Protein 7ZR3 (pdb70)

Structure (mmCIF, N/CA/C/O backbone):
data_7ZR3
#
_entry.id   7ZR3
#
_cell.length_a   63.958
_cell.length_b   116.666
_cell.length_c   128.557
_cell.angle_alpha   90.000
_cell.angle_beta   90.000
_cell.angle_gamma   90.000
#
_symmetry.space_group_name_H-M   'P 21 21 21'
#
loop_
_entity.id
_entity.type
_entity.pdbx_description
1 polymer EH0
2 non-polymer 'ACETATE ION'
3 non-polymer 'CHLORIDE ION'
4 non-polymer GLYCEROL
5 non-polymer DI(HYDROXYETHYL)ETHER
6 water water
#
loop_
_atom_site.group_PDB
_atom_site.id
_atom_site.type_symbol
_atom_site.label_atom_id
_atom_site.label_alt_id
_atom_site.label_comp_id
_atom_site.label_asym_id
_atom_site.label_entity_id
_atom_site.label_seq_id
_atom_site.pdbx_PDB_ins_code
_atom_site.Cartn_x
_atom_site.Cartn_y
_atom_site.Cartn_z
_atom_site.occupancy
_atom_site.B_iso_or_equiv
_atom_site.auth_seq_id
_atom_site.auth_comp_id
_atom_site.auth_asym_id
_atom_site.auth_atom_id
_atom_site.pdbx_PDB_model_num
ATOM 1 N N . GLU A 1 24 ? 29.517 -20.212 3.104 1.00 104.65 3 GLU A N 1
ATOM 2 C CA . GLU A 1 24 ? 28.249 -19.416 3.315 1.00 108.66 3 GLU A CA 1
ATOM 3 C C . GLU A 1 24 ? 27.028 -20.261 2.922 1.00 99.62 3 GLU A C 1
ATOM 4 O O . GLU A 1 24 ? 25.981 -20.123 3.580 1.00 96.66 3 GLU A O 1
ATOM 10 N N . LEU A 1 25 ? 27.155 -21.072 1.867 1.00 91.59 4 LEU A N 1
ATOM 11 C CA . LEU A 1 25 ? 26.245 -22.208 1.548 1.00 74.75 4 LEU A CA 1
ATOM 12 C C . LEU A 1 25 ? 26.965 -23.490 1.954 1.00 62.23 4 LEU A C 1
ATOM 13 O O . LEU A 1 25 ? 28.046 -23.799 1.389 1.00 58.33 4 LEU A O 1
ATOM 18 N N . PHE A 1 26 ? 26.470 -24.191 2.953 1.00 49.73 5 PHE A N 1
ATOM 19 C CA . PHE A 1 26 ? 27.269 -25.303 3.508 1.00 55.17 5 PHE A CA 1
ATOM 20 C C . PHE A 1 26 ? 26.354 -26.350 4.104 1.00 49.16 5 PHE A C 1
ATOM 21 O O . PHE A 1 26 ? 25.144 -26.084 4.270 1.00 43.71 5 PHE A O 1
ATOM 29 N N . VAL A 1 27 ? 26.956 -27.503 4.365 1.00 44.58 6 VAL A N 1
ATOM 30 C CA . VAL A 1 27 ? 26.324 -28.664 5.044 1.00 46.87 6 VAL A CA 1
ATOM 31 C C . VAL A 1 27 ? 27.168 -28.940 6.282 1.00 51.36 6 VAL A C 1
ATOM 32 O O . VAL A 1 27 ? 28.357 -29.176 6.104 1.00 39.74 6 VAL A O 1
ATOM 36 N N . ARG A 1 28 ? 26.594 -28.892 7.488 1.00 45.92 7 ARG A N 1
ATOM 37 C CA . ARG A 1 28 ? 27.387 -29.267 8.691 1.00 44.62 7 ARG A CA 1
ATOM 38 C C . ARG A 1 28 ? 27.923 -30.682 8.496 1.00 42.99 7 ARG A C 1
ATOM 39 O O . ARG A 1 28 ? 27.262 -31.530 7.909 1.00 43.14 7 ARG A O 1
ATOM 47 N N . PRO A 1 29 ? 29.141 -31.012 8.980 1.00 48.87 8 PRO A N 1
ATOM 48 C CA . PRO A 1 29 ? 29.629 -32.395 8.902 1.00 42.84 8 PRO A CA 1
ATOM 49 C C . PRO A 1 29 ? 28.771 -33.474 9.585 1.00 39.42 8 PRO A C 1
ATOM 50 O O . PRO A 1 29 ? 28.664 -34.587 9.060 1.00 43.41 8 PRO A O 1
ATOM 54 N N . ASP A 1 30 ? 28.153 -33.199 10.739 1.00 38.61 9 ASP A N 1
ATOM 55 C CA . ASP A 1 30 ? 27.250 -34.217 11.379 1.00 39.65 9 ASP A CA 1
ATOM 56 C C . ASP A 1 30 ? 25.989 -34.426 10.492 1.00 35.55 9 ASP A C 1
ATOM 57 O O . ASP A 1 30 ? 25.426 -35.534 10.455 1.00 37.98 9 ASP A O 1
ATOM 62 N N . VAL A 1 31 ? 25.549 -33.388 9.795 1.00 36.47 10 VAL A N 1
ATOM 63 C CA . VAL A 1 31 ? 24.376 -33.482 8.859 1.00 38.23 10 VAL A CA 1
ATOM 64 C C . VAL A 1 31 ? 24.725 -34.434 7.698 1.00 34.87 10 VAL A C 1
ATOM 65 O O . VAL A 1 31 ? 23.926 -35.325 7.404 1.00 36.59 10 VAL A O 1
ATOM 69 N N . ARG A 1 32 ? 25.915 -34.287 7.096 1.00 40.27 11 ARG A N 1
ATOM 70 C CA . ARG A 1 32 ? 26.381 -35.158 5.972 1.00 42.70 11 ARG A CA 1
ATOM 71 C C . ARG A 1 32 ? 26.346 -36.611 6.434 1.00 39.49 11 ARG A C 1
ATOM 72 O O . ARG A 1 32 ? 25.929 -37.475 5.660 1.00 43.74 11 ARG A O 1
ATOM 80 N N . GLY A 1 33 ? 26.754 -36.875 7.668 1.00 40.74 12 GLY A N 1
ATOM 81 C CA . GLY A 1 33 ? 26.796 -38.249 8.203 1.00 40.76 12 GLY A CA 1
ATOM 82 C C . GLY A 1 33 ? 25.414 -38.843 8.299 1.00 42.84 12 GLY A C 1
ATOM 83 O O . GLY A 1 33 ? 25.210 -40.043 7.934 1.00 42.05 12 GLY A O 1
ATOM 84 N N . PHE A 1 34 ? 24.442 -38.031 8.721 1.00 39.63 13 PHE A N 1
ATOM 85 C CA . PHE A 1 34 ? 23.062 -38.526 8.866 1.00 35.42 13 PHE A CA 1
ATOM 86 C C . PHE A 1 34 ? 22.492 -38.826 7.478 1.00 35.63 13 PHE A C 1
ATOM 87 O O . PHE A 1 34 ? 21.855 -39.877 7.309 1.00 40.05 13 PHE A O 1
ATOM 95 N N . LEU A 1 35 ? 22.724 -37.946 6.515 1.00 35.01 14 LEU A N 1
ATOM 96 C CA . LEU A 1 35 ? 22.224 -38.132 5.132 1.00 37.21 14 LEU A CA 1
ATOM 97 C C . LEU A 1 35 ? 22.847 -39.397 4.505 1.00 43.70 14 LEU A C 1
ATOM 98 O O . LEU A 1 35 ? 22.118 -40.138 3.822 1.00 44.65 14 LEU A O 1
ATOM 103 N N . ASP A 1 36 ? 24.125 -39.672 4.782 1.00 49.45 15 ASP A N 1
ATOM 104 C CA . ASP A 1 36 ? 24.814 -40.928 4.345 1.00 47.38 15 ASP A CA 1
ATOM 105 C C . ASP A 1 36 ? 24.116 -42.133 4.986 1.00 46.61 15 ASP A C 1
ATOM 106 O O . ASP A 1 36 ? 23.841 -43.131 4.267 1.00 50.04 15 ASP A O 1
ATOM 111 N N . PHE A 1 37 ? 23.814 -42.052 6.282 1.00 45.71 16 PHE A N 1
ATOM 112 C CA . PHE A 1 37 ? 23.151 -43.144 7.028 1.00 47.97 16 PHE A CA 1
ATOM 113 C C . PHE A 1 37 ? 21.795 -43.445 6.368 1.00 56.65 16 PHE A C 1
ATOM 114 O O . PHE A 1 37 ? 21.414 -44.628 6.199 1.00 52.17 16 PHE A O 1
ATOM 122 N N . LEU A 1 38 ? 21.082 -42.396 5.956 1.00 52.40 17 LEU A N 1
ATOM 123 C CA . LEU A 1 38 ? 19.744 -42.536 5.330 1.00 50.85 17 LEU A CA 1
ATOM 124 C C . LEU A 1 38 ? 19.891 -43.264 3.984 1.00 51.66 17 LEU A C 1
ATOM 125 O O . LEU A 1 38 ? 19.132 -44.210 3.723 1.00 51.42 17 LEU A O 1
ATOM 130 N N . ASN A 1 39 ? 20.853 -42.861 3.163 1.00 55.48 18 ASN A N 1
ATOM 131 C CA . ASN A 1 39 ? 21.064 -43.482 1.829 1.00 63.45 18 ASN A CA 1
ATOM 132 C C . ASN A 1 39 ? 21.493 -44.949 1.957 1.00 63.29 18 ASN A C 1
ATOM 133 O O . ASN A 1 39 ? 21.182 -45.706 1.042 1.00 67.17 18 ASN A O 1
ATOM 138 N N . ASN A 1 40 ? 22.143 -45.342 3.054 1.00 68.07 19 ASN A N 1
ATOM 139 C CA . ASN A 1 40 ? 22.680 -46.720 3.235 1.00 72.53 19 ASN A CA 1
ATOM 140 C C . ASN A 1 40 ? 21.634 -47.638 3.885 1.00 73.99 19 ASN A C 1
ATOM 141 O O . ASN A 1 40 ? 21.941 -48.828 4.036 1.00 75.39 19 ASN A O 1
ATOM 146 N N . LEU A 1 41 ? 20.459 -47.138 4.274 1.00 76.54 20 LEU A N 1
ATOM 147 C CA . LEU A 1 41 ? 19.447 -47.990 4.963 1.00 83.16 20 LEU A CA 1
ATOM 148 C C . LEU A 1 41 ? 18.972 -49.070 4.003 1.00 93.76 20 LEU A C 1
ATOM 149 O O . LEU A 1 41 ? 18.371 -48.765 2.972 1.00 92.00 20 LEU A O 1
ATOM 154 N N . PRO A 1 42 ? 19.210 -50.362 4.325 1.00 107.95 21 PRO A N 1
ATOM 155 C CA . PRO A 1 42 ? 18.785 -51.449 3.453 1.00 113.17 21 PRO A CA 1
ATOM 156 C C . PRO A 1 42 ? 17.281 -51.694 3.615 1.00 117.29 21 PRO A C 1
ATOM 157 O O . PRO A 1 42 ? 16.678 -51.169 4.544 1.00 114.08 21 PRO A O 1
ATOM 161 N N . GLY A 1 43 ? 16.723 -52.461 2.683 1.00 127.22 22 GLY A N 1
ATOM 162 C CA . GLY A 1 43 ? 15.300 -52.842 2.670 1.00 135.55 22 GLY A CA 1
ATOM 163 C C . GLY A 1 43 ? 15.044 -54.132 3.419 1.00 139.60 22 GLY A C 1
ATOM 164 O O . GLY A 1 43 ? 15.967 -54.730 3.968 1.00 140.01 22 GLY A O 1
ATOM 165 N N . PRO A 1 44 ? 13.778 -54.598 3.467 1.00 143.70 23 PRO A N 1
ATOM 166 C CA . PRO A 1 44 ? 13.459 -55.831 4.177 1.00 143.49 23 PRO A CA 1
ATOM 167 C C . PRO A 1 44 ? 14.200 -56.987 3.490 1.00 148.10 23 PRO A C 1
ATOM 168 O O . PRO A 1 44 ? 14.378 -56.914 2.279 1.00 160.74 23 PRO A O 1
ATOM 172 N N . LYS A 1 45 ? 14.630 -58.006 4.244 1.00 142.25 24 LYS A N 1
ATOM 173 C CA . LYS A 1 45 ? 15.377 -59.144 3.641 1.00 138.75 24 LYS A CA 1
ATOM 174 C C . LYS A 1 45 ? 14.586 -59.625 2.417 1.00 150.38 24 LYS A C 1
ATOM 175 O O . LYS A 1 45 ? 15.179 -60.306 1.550 1.00 145.80 24 LYS A O 1
ATOM 181 N N . MET A 1 46 ? 13.291 -59.276 2.375 1.00 161.71 25 MET A N 1
ATOM 182 C CA . MET A 1 46 ? 12.394 -59.449 1.200 1.00 163.44 25 MET A CA 1
ATOM 183 C C . MET A 1 46 ? 13.074 -58.900 -0.069 1.00 167.80 25 MET A C 1
ATOM 184 O O . MET A 1 46 ? 13.242 -59.691 -1.014 1.00 171.45 25 MET A O 1
ATOM 189 N N . HIS A 1 47 ? 13.441 -57.609 -0.104 1.00 166.66 26 HIS A N 1
ATOM 190 C CA . HIS A 1 47 ? 14.245 -56.972 -1.192 1.00 162.68 26 HIS A CA 1
ATOM 191 C C . HIS A 1 47 ? 14.981 -55.739 -0.651 1.00 161.18 26 HIS A C 1
ATOM 192 O O . HIS A 1 47 ? 14.271 -54.792 -0.273 1.00 168.02 26 HIS A O 1
ATOM 199 N N . GLU A 1 48 ? 16.323 -55.706 -0.660 1.00 155.95 27 GLU A N 1
ATOM 200 C CA . GLU A 1 48 ? 17.084 -54.540 -0.107 1.00 153.02 27 GLU A CA 1
ATOM 201 C C . GLU A 1 48 ? 16.844 -53.277 -1.005 1.00 156.43 27 GLU A C 1
ATOM 202 O O . GLU A 1 48 ? 16.020 -52.456 -0.557 1.00 169.47 27 GLU A O 1
ATOM 208 N N . LEU A 1 49 ? 17.522 -53.113 -2.211 1.00 154.79 28 LEU A N 1
ATOM 209 C CA . LEU A 1 49 ? 17.169 -52.083 -3.267 1.00 156.76 28 LEU A CA 1
ATOM 210 C C . LEU A 1 49 ? 17.016 -50.701 -2.659 1.00 166.05 28 LEU A C 1
ATOM 211 O O . LEU A 1 49 ? 17.768 -50.324 -1.720 1.00 174.58 28 LEU A O 1
ATOM 216 N N . ASP A 1 50 ? 15.919 -50.062 -3.095 1.00 164.45 29 ASP A N 1
ATOM 217 C CA . ASP A 1 50 ? 15.501 -48.825 -2.424 1.00 152.73 29 ASP A CA 1
ATOM 218 C C . ASP A 1 50 ? 14.324 -49.220 -1.520 1.00 151.17 29 ASP A C 1
ATOM 219 O O . ASP A 1 50 ? 13.205 -49.483 -2.031 1.00 148.61 29 ASP A O 1
ATOM 224 N N . ALA A 1 51 ? 14.642 -49.354 -0.224 1.00 149.04 30 ALA A N 1
ATOM 225 C CA . ALA A 1 51 ? 13.826 -49.967 0.871 1.00 142.65 30 ALA A CA 1
ATOM 226 C C . ALA A 1 51 ? 13.558 -48.994 2.017 1.00 132.67 30 ALA A C 1
ATOM 227 O O . ALA A 1 51 ? 14.501 -48.506 2.657 1.00 117.26 30 ALA A O 1
ATOM 229 N N . PRO A 1 52 ? 12.273 -48.690 2.327 1.00 126.64 31 PRO A N 1
ATOM 230 C CA . PRO A 1 52 ? 11.906 -47.874 3.470 1.00 128.63 31 PRO A CA 1
ATOM 231 C C . PRO A 1 52 ? 10.726 -48.362 4.326 1.00 119.39 31 PRO A C 1
ATOM 232 O O . PRO A 1 52 ? 9.915 -47.526 4.689 1.00 126.37 31 PRO A O 1
ATOM 236 N N . THR A 1 53 ? 10.620 -49.658 4.634 1.00 107.17 32 THR A N 1
ATOM 237 C CA . THR A 1 53 ? 9.480 -50.151 5.457 1.00 108.63 32 THR A CA 1
ATOM 238 C C . THR A 1 53 ? 9.396 -49.256 6.691 1.00 112.48 32 THR A C 1
ATOM 239 O O . THR A 1 53 ? 10.445 -49.047 7.337 1.00 116.30 32 THR A O 1
ATOM 243 N N . ALA A 1 54 ? 8.206 -48.730 6.984 1.00 108.18 33 ALA A N 1
ATOM 244 C CA . ALA A 1 54 ? 7.962 -47.878 8.168 1.00 104.89 33 ALA A CA 1
ATOM 245 C C . ALA A 1 54 ? 8.484 -48.608 9.412 1.00 101.14 33 ALA A C 1
ATOM 246 O O . ALA A 1 54 ? 9.033 -47.932 10.288 1.00 101.91 33 ALA A O 1
ATOM 248 N N . ARG A 1 55 ? 8.332 -49.937 9.474 1.00 95.46 34 ARG A N 1
ATOM 249 C CA . ARG A 1 55 ? 8.830 -50.782 10.595 1.00 92.67 34 ARG A CA 1
ATOM 250 C C . ARG A 1 55 ? 10.352 -50.618 10.757 1.00 89.40 34 ARG A C 1
ATOM 251 O O . ARG A 1 55 ? 10.801 -50.474 11.911 1.00 84.43 34 ARG A O 1
ATOM 259 N N . GLN A 1 56 ? 11.114 -50.654 9.661 1.00 80.09 35 GLN A N 1
ATOM 260 C CA . GLN A 1 56 ? 12.600 -50.526 9.690 1.00 82.62 35 GLN A CA 1
ATOM 261 C C . GLN A 1 56 ? 12.983 -49.087 10.056 1.00 76.24 35 GLN A C 1
ATOM 262 O O . GLN A 1 56 ? 13.869 -48.907 10.905 1.00 65.12 35 GLN A O 1
ATOM 268 N N . MET A 1 57 ? 12.317 -48.109 9.436 1.00 77.03 36 MET A N 1
ATOM 269 C CA . MET A 1 57 ? 12.496 -46.656 9.707 1.00 73.83 36 MET A CA 1
ATOM 270 C C . MET A 1 57 ? 12.304 -46.390 11.200 1.00 71.75 36 MET A C 1
ATOM 271 O O . MET A 1 57 ? 13.158 -45.708 11.798 1.00 72.95 36 MET A O 1
ATOM 276 N N . TYR A 1 58 ? 11.236 -46.952 11.760 1.00 68.93 37 TYR A N 1
ATOM 277 C CA . TYR A 1 58 ? 10.848 -46.847 13.191 1.00 76.23 37 TYR A CA 1
ATOM 278 C C . TYR A 1 58 ? 11.972 -47.370 14.095 1.00 72.44 37 TYR A C 1
ATOM 279 O O . TYR A 1 58 ? 12.313 -46.698 15.092 1.00 66.74 37 TYR A O 1
ATOM 288 N N . VAL A 1 59 ? 12.517 -48.547 13.768 1.00 72.44 38 VAL A N 1
ATOM 289 C CA . VAL A 1 59 ? 13.643 -49.178 14.517 1.00 69.70 38 VAL A CA 1
ATOM 290 C C . VAL A 1 59 ? 14.869 -48.272 14.377 1.00 61.61 38 VAL A C 1
ATOM 291 O O . VAL A 1 59 ? 15.480 -47.939 15.402 1.00 64.52 38 VAL A O 1
ATOM 295 N N . ALA A 1 60 ? 15.192 -47.872 13.147 1.00 57.82 39 ALA A N 1
ATOM 296 C CA . ALA A 1 60 ? 16.418 -47.109 12.814 1.00 57.41 39 ALA A CA 1
ATOM 297 C C . ALA A 1 60 ? 16.395 -45.754 13.533 1.00 55.36 39 ALA A C 1
ATOM 298 O O . ALA A 1 60 ? 17.380 -45.414 14.191 1.00 56.98 39 ALA A O 1
ATOM 300 N N . MET A 1 61 ? 15.285 -45.018 13.418 1.00 58.07 40 MET A N 1
ATOM 301 C CA . MET A 1 61 ? 15.152 -43.638 13.963 1.00 60.66 40 MET A CA 1
ATOM 302 C C . MET A 1 61 ? 15.125 -43.672 15.497 1.00 58.41 40 MET A C 1
ATOM 303 O O . MET A 1 61 ? 15.776 -42.822 16.111 1.00 54.48 40 MET A O 1
ATOM 308 N N . LYS A 1 62 ? 14.405 -44.628 16.087 1.00 59.53 41 LYS A N 1
ATOM 309 C CA . LYS A 1 62 ? 14.391 -44.862 17.555 1.00 64.36 41 LYS A CA 1
ATOM 310 C C . LYS A 1 62 ? 15.830 -45.075 18.061 1.00 64.32 41 LYS A C 1
ATOM 311 O O . LYS A 1 62 ? 16.190 -44.530 19.129 1.00 58.42 41 LYS A O 1
ATOM 317 N N . ASP A 1 63 ? 16.630 -45.827 17.309 1.00 59.79 42 ASP A N 1
ATOM 318 C CA . ASP A 1 63 ? 18.022 -46.172 17.695 1.00 63.01 42 ASP A CA 1
ATOM 319 C C . ASP A 1 63 ? 18.933 -44.932 17.621 1.00 60.70 42 ASP A C 1
ATOM 320 O O . ASP A 1 63 ? 19.655 -44.702 18.602 1.00 59.23 42 ASP A O 1
ATOM 325 N N . VAL A 1 64 ? 18.924 -44.171 16.510 1.00 52.03 43 VAL A N 1
ATOM 326 C CA . VAL A 1 64 ? 20.006 -43.181 16.188 1.00 53.67 43 VAL A CA 1
ATOM 327 C C . VAL A 1 64 ? 19.564 -41.729 16.453 1.00 48.77 43 VAL A C 1
ATOM 328 O O . VAL A 1 64 ? 20.439 -40.860 16.637 1.00 43.28 43 VAL A O 1
ATOM 332 N N . GLY A 1 65 ? 18.267 -41.443 16.444 1.00 45.59 44 GLY A N 1
ATOM 333 C CA . GLY A 1 65 ? 17.783 -40.047 16.360 1.00 41.39 44 GLY A CA 1
ATOM 334 C C . GLY A 1 65 ? 18.168 -39.211 17.551 1.00 34.22 44 GLY A C 1
ATOM 335 O O . GLY A 1 65 ? 18.911 -38.235 17.390 1.00 34.06 44 GLY A O 1
ATOM 336 N N . ASP A 1 66 ? 17.601 -39.526 18.710 1.00 34.96 45 ASP A N 1
ATOM 337 C CA . ASP A 1 66 ? 17.618 -38.585 19.861 1.00 37.29 45 ASP A CA 1
ATOM 338 C C . ASP A 1 66 ? 18.236 -39.219 21.098 1.00 39.31 45 ASP A C 1
ATOM 339 O O . ASP A 1 66 ? 18.336 -40.437 21.182 1.00 37.88 45 ASP A O 1
ATOM 344 N N . PRO A 1 67 ? 18.644 -38.418 22.102 1.00 38.26 46 PRO A N 1
ATOM 345 C CA . PRO A 1 67 ? 19.033 -38.960 23.399 1.00 39.63 46 PRO A CA 1
ATOM 346 C C . PRO A 1 67 ? 17.897 -39.620 24.159 1.00 43.13 46 PRO A C 1
ATOM 347 O O . PRO A 1 67 ? 16.715 -39.486 23.807 1.00 38.36 46 PRO A O 1
ATOM 351 N N . PRO A 1 68 ? 18.228 -40.342 25.254 1.00 46.57 47 PRO A N 1
ATOM 352 C CA . PRO A 1 68 ? 17.194 -40.924 26.099 1.00 43.65 47 PRO A CA 1
ATOM 353 C C . PRO A 1 68 ? 16.284 -39.821 26.653 1.00 40.77 47 PRO A C 1
ATOM 354 O O . PRO A 1 68 ? 16.728 -38.683 26.726 1.00 38.43 47 PRO A O 1
ATOM 358 N N . VAL A 1 69 ? 15.088 -40.202 27.098 1.00 38.20 48 VAL A N 1
ATOM 359 C CA . VAL A 1 69 ? 14.126 -39.310 27.811 1.00 42.99 48 VAL A CA 1
ATOM 360 C C . VAL A 1 69 ? 14.812 -38.774 29.055 1.00 43.45 48 VAL A C 1
ATOM 361 O O . VAL A 1 69 ? 14.692 -37.553 29.328 1.00 38.91 48 VAL A O 1
ATOM 365 N N . GLY A 1 70 ? 15.517 -39.638 29.788 1.00 45.28 49 GLY A N 1
ATOM 366 C CA . GLY A 1 70 ? 16.288 -39.195 30.965 1.00 42.88 49 GLY A CA 1
ATOM 367 C C . GLY A 1 70 ? 15.396 -38.993 32.179 1.00 41.99 49 GLY A C 1
ATOM 368 O O . GLY A 1 70 ? 14.280 -39.572 32.188 1.00 45.26 49 GLY A O 1
ATOM 369 N N . GLU A 1 71 ? 15.843 -38.167 33.135 1.00 46.29 50 GLU A N 1
ATOM 370 C CA . GLU A 1 71 ? 15.237 -38.036 34.498 1.00 50.83 50 GLU A CA 1
ATOM 371 C C . GLU A 1 71 ? 14.258 -36.856 34.565 1.00 41.19 50 GLU A C 1
ATOM 372 O O . GLU A 1 71 ? 14.644 -35.742 34.198 1.00 44.04 50 GLU A O 1
ATOM 378 N N . LEU A 1 72 ? 13.083 -37.092 35.126 1.00 37.33 51 LEU A N 1
ATOM 379 C CA . LEU A 1 72 ? 12.085 -36.036 35.404 1.00 39.98 51 LEU A CA 1
ATOM 380 C C . LEU A 1 72 ? 11.483 -36.255 36.794 1.00 40.17 51 LEU A C 1
ATOM 381 O O . LEU A 1 72 ? 11.323 -37.401 37.180 1.00 42.68 51 LEU A O 1
ATOM 386 N N . GLY A 1 73 ? 11.072 -35.178 37.441 1.00 39.33 52 GLY A N 1
ATOM 387 C CA . GLY A 1 73 ? 10.239 -35.211 38.657 1.00 43.41 52 GLY A CA 1
ATOM 388 C C . GLY A 1 73 ? 8.832 -35.701 38.361 1.00 43.75 52 GLY A C 1
ATOM 389 O O . GLY A 1 73 ? 8.201 -36.285 39.262 1.00 39.57 52 GLY A O 1
ATOM 390 N N . THR A 1 74 ? 8.329 -35.474 37.143 1.00 37.39 53 THR A N 1
ATOM 391 C CA . THR A 1 74 ? 6.983 -35.929 36.722 1.00 35.25 53 THR A CA 1
ATOM 392 C C . THR A 1 74 ? 7.044 -36.442 35.290 1.00 39.02 53 THR A C 1
ATOM 393 O O . THR A 1 74 ? 7.568 -35.732 34.404 1.00 36.14 53 THR A O 1
ATOM 397 N N . LEU A 1 75 ? 6.527 -37.632 35.079 1.00 35.81 54 LEU A N 1
ATOM 398 C CA . LEU A 1 75 ? 6.425 -38.251 33.743 1.00 38.01 54 LEU A CA 1
ATOM 399 C C . LEU A 1 75 ? 5.189 -39.119 33.812 1.00 38.34 54 LEU A C 1
ATOM 400 O O . LEU A 1 75 ? 5.273 -40.213 34.354 1.00 41.28 54 LEU A O 1
ATOM 405 N N . LEU A 1 76 ? 4.053 -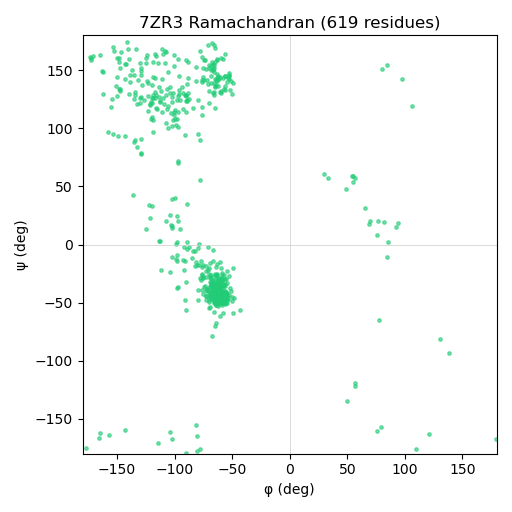38.578 33.399 1.00 36.73 55 LEU A N 1
ATOM 406 C CA . LEU A 1 76 ? 2.725 -39.102 33.797 1.00 34.89 55 LEU A CA 1
ATOM 407 C C . LEU A 1 76 ? 1.790 -39.193 32.589 1.00 38.04 55 LEU A C 1
ATOM 408 O O . LEU A 1 76 ? 1.604 -38.176 31.867 1.00 33.19 55 LEU A O 1
ATOM 413 N N . ASP A 1 77 ? 1.181 -40.349 32.389 1.00 33.33 56 ASP A N 1
ATOM 414 C CA . ASP A 1 77 ? 0.144 -40.543 31.362 1.00 37.42 56 ASP A CA 1
ATOM 415 C C . ASP A 1 77 ? -1.136 -39.831 31.770 1.00 37.96 56 ASP A C 1
ATOM 416 O O . ASP A 1 77 ? -1.486 -39.862 32.961 1.00 38.68 56 ASP A O 1
ATOM 421 N N . LEU A 1 78 ? -1.811 -39.228 30.791 1.00 34.51 57 LEU A N 1
ATOM 422 C CA . LEU A 1 78 ? -3.101 -38.531 31.005 1.00 35.56 57 LEU A CA 1
ATOM 423 C C . LEU A 1 78 ? -4.114 -39.003 29.991 1.00 33.83 57 LEU A C 1
ATOM 424 O O . LEU A 1 78 ? -3.723 -39.438 28.875 1.00 36.06 57 LEU A O 1
ATOM 429 N N . SER A 1 79 ? -5.371 -38.845 30.360 1.00 35.51 58 SER A N 1
ATOM 430 C CA A SER A 1 79 ? -6.535 -39.107 29.483 0.50 34.62 58 SER A CA 1
ATOM 431 C CA B SER A 1 79 ? -6.529 -39.105 29.480 0.50 36.40 58 SER A CA 1
ATOM 432 C C . SER A 1 79 ? -7.373 -37.832 29.414 1.00 37.82 58 SER A C 1
ATOM 433 O O . SER A 1 79 ? -7.955 -37.428 30.468 1.00 38.12 58 SER A O 1
ATOM 438 N N . ILE A 1 80 ? -7.420 -37.208 28.243 1.00 34.35 59 ILE A N 1
ATOM 439 C CA . ILE A 1 80 ? -8.150 -35.925 28.079 1.00 32.18 59 ILE A CA 1
ATOM 440 C C . ILE A 1 80 ? -9.482 -36.191 27.394 1.00 30.73 59 ILE A C 1
ATOM 441 O O . ILE A 1 80 ? -9.495 -36.696 26.261 1.00 33.09 59 ILE A O 1
ATOM 446 N N . PRO A 1 81 ? -10.640 -35.819 27.991 1.00 32.99 60 PRO A N 1
ATOM 447 C CA . PRO A 1 81 ? -11.921 -35.974 27.301 1.00 34.81 60 PRO A CA 1
ATOM 448 C C . PRO A 1 81 ? -11.930 -35.174 25.989 1.00 34.23 60 PRO A C 1
ATOM 449 O O . PRO A 1 81 ? -11.519 -34.034 25.992 1.00 34.08 60 PRO A O 1
ATOM 453 N N . GLY A 1 82 ? -12.330 -35.805 24.899 1.00 33.73 61 GLY A N 1
ATOM 454 C CA . GLY A 1 82 ? -12.284 -35.199 23.560 1.00 36.73 61 GLY A CA 1
ATOM 455 C C . GLY A 1 82 ? -13.592 -35.431 22.826 1.00 38.12 61 GLY A C 1
ATOM 456 O O . GLY A 1 82 ? -14.382 -36.246 23.243 1.00 36.25 61 GLY A O 1
ATOM 457 N N . PRO A 1 83 ? -13.825 -34.748 21.693 1.00 40.32 62 PRO A N 1
ATOM 458 C CA . PRO A 1 83 ? -15.060 -34.924 20.929 1.00 42.76 62 PRO A CA 1
ATOM 459 C C . PRO A 1 83 ? -15.233 -36.307 20.278 1.00 42.11 62 PRO A C 1
ATOM 460 O O . PRO A 1 83 ? -16.328 -36.598 19.898 1.00 44.48 62 PRO A O 1
ATOM 464 N N . GLY A 1 84 ? -14.186 -37.137 20.189 1.00 38.52 63 GLY A N 1
ATOM 465 C CA . GLY A 1 84 ? -14.304 -38.497 19.634 1.00 39.82 63 GLY A CA 1
ATOM 466 C C . GLY A 1 84 ? -13.885 -39.563 20.613 1.00 42.93 63 GLY A C 1
ATOM 467 O O . GLY A 1 84 ? -13.494 -40.641 20.153 1.00 47.09 63 GLY A O 1
ATOM 468 N N . GLY A 1 85 ? -13.925 -39.271 21.911 1.00 40.29 64 GLY A N 1
ATOM 469 C CA . GLY A 1 85 ? -13.400 -40.157 22.959 1.00 43.36 64 GLY A CA 1
ATOM 470 C C . GLY A 1 85 ? -12.135 -39.596 23.591 1.00 45.21 64 GLY A C 1
ATOM 471 O O . GLY A 1 85 ? -11.708 -38.457 23.265 1.00 43.92 64 GLY A O 1
ATOM 472 N N . ASP A 1 86 ? -11.538 -40.359 24.486 1.00 39.35 65 ASP A N 1
ATOM 473 C CA . ASP A 1 86 ? -10.389 -39.882 25.287 1.00 40.34 65 ASP A CA 1
ATOM 474 C C . ASP A 1 86 ? -9.164 -39.688 24.381 1.00 34.30 65 ASP A C 1
ATOM 475 O O . ASP A 1 86 ? -8.908 -40.504 23.500 1.00 32.24 65 ASP A O 1
ATOM 480 N N . ILE A 1 87 ? -8.442 -38.608 24.613 1.00 32.29 66 ILE A N 1
ATOM 481 C CA . ILE A 1 87 ? -7.158 -38.277 23.935 1.00 32.23 66 ILE A CA 1
ATOM 482 C C . ILE A 1 87 ? -6.019 -38.653 24.878 1.00 31.48 66 ILE A C 1
ATOM 483 O O . ILE A 1 87 ? -5.852 -38.040 25.930 1.00 31.96 66 ILE A O 1
ATOM 488 N N . PRO A 1 88 ? -5.179 -39.643 24.529 1.00 29.77 67 PRO A N 1
ATOM 489 C CA . PRO A 1 88 ? -4.001 -39.932 25.332 1.00 31.61 67 PRO A CA 1
ATOM 490 C C . PRO A 1 88 ? -3.050 -38.730 25.284 1.00 32.23 67 PRO A C 1
ATOM 491 O O . PRO A 1 88 ? -2.908 -38.093 24.232 1.00 31.13 67 PRO A O 1
ATOM 495 N N . ALA A 1 89 ? -2.511 -38.371 26.436 1.00 28.38 68 ALA A N 1
ATOM 496 C CA . ALA A 1 89 ? -1.501 -37.307 26.564 1.00 30.63 68 ALA A CA 1
ATOM 497 C C . ALA A 1 89 ? -0.460 -37.711 27.591 1.00 29.43 68 ALA A C 1
ATOM 498 O O . ALA A 1 89 ? -0.652 -38.763 28.294 1.00 32.96 68 ALA A O 1
ATOM 500 N N . ARG A 1 90 ? 0.581 -36.909 27.730 1.00 28.90 69 ARG A N 1
ATOM 501 C CA . ARG A 1 90 ? 1.659 -37.202 28.712 1.00 30.51 69 ARG A CA 1
ATOM 502 C C . ARG A 1 90 ? 2.239 -35.907 29.257 1.00 33.36 69 ARG A C 1
ATOM 503 O O . ARG A 1 90 ? 2.551 -34.988 28.461 1.00 30.11 69 ARG A O 1
ATOM 511 N N . LEU A 1 91 ? 2.399 -35.861 30.580 1.00 30.38 70 LEU A N 1
ATOM 512 C CA . LEU A 1 91 ? 2.974 -34.714 31.300 1.00 29.08 70 LEU A CA 1
ATOM 513 C C . LEU A 1 91 ? 4.452 -34.977 31.580 1.00 32.90 70 LEU A C 1
ATOM 514 O O . LEU A 1 91 ? 4.787 -36.010 32.168 1.00 33.24 70 LEU A O 1
ATOM 519 N N . TYR A 1 92 ? 5.299 -34.069 31.144 1.00 29.03 71 TYR A N 1
ATOM 520 C CA . TYR A 1 92 ? 6.760 -34.061 31.385 1.00 32.10 71 TYR A CA 1
ATOM 521 C C . TYR A 1 92 ? 7.084 -32.821 32.214 1.00 31.60 71 TYR A C 1
ATOM 522 O O . TYR A 1 92 ? 6.627 -31.723 31.858 1.00 28.58 71 TYR A O 1
ATOM 531 N N . ASP A 1 93 ? 7.807 -32.983 33.326 1.00 31.24 72 ASP A N 1
ATOM 532 C CA . ASP A 1 93 ? 8.155 -31.828 34.194 1.00 34.48 72 ASP A CA 1
ATOM 533 C C . ASP A 1 93 ? 9.423 -32.172 34.955 1.00 37.69 72 ASP A C 1
ATOM 534 O O . ASP A 1 93 ? 9.480 -33.224 35.593 1.00 35.67 72 ASP A O 1
ATOM 539 N N . PRO A 1 94 ? 10.489 -31.339 34.889 1.00 38.24 73 PRO A N 1
ATOM 540 C CA . PRO A 1 94 ? 11.657 -31.558 35.741 1.00 37.12 73 PRO A CA 1
ATOM 541 C C . PRO A 1 94 ? 11.265 -31.552 37.229 1.00 39.01 73 PRO A C 1
ATOM 542 O O . PRO A 1 94 ? 11.890 -32.258 37.992 1.00 39.94 73 PRO A O 1
ATOM 546 N N . ARG A 1 95 ? 10.224 -30.810 37.588 1.00 41.20 74 ARG A N 1
ATOM 547 C CA . ARG A 1 95 ? 9.757 -30.679 39.006 1.00 43.76 74 ARG A CA 1
ATOM 548 C C . ARG A 1 95 ? 8.621 -31.660 39.300 1.00 44.17 74 ARG A C 1
ATOM 549 O O . ARG A 1 95 ? 7.800 -31.904 38.405 1.00 40.63 74 ARG A O 1
ATOM 557 N N . ALA A 1 96 ? 8.579 -32.195 40.528 1.00 42.14 75 ALA A N 1
ATOM 558 C CA . ALA A 1 96 ? 7.455 -33.001 41.070 1.00 43.17 75 ALA A CA 1
ATOM 559 C C . ALA A 1 96 ? 6.259 -32.086 41.347 1.00 40.73 75 ALA A C 1
ATOM 560 O O . ALA A 1 96 ? 5.103 -32.497 41.159 1.00 44.99 75 ALA A O 1
ATOM 562 N N . SER A 1 97 ? 6.513 -30.883 41.836 1.00 38.82 76 SER A N 1
ATOM 563 C CA . SER A 1 97 ? 5.454 -29.877 42.073 1.00 40.22 76 SER A CA 1
ATOM 564 C C . SER A 1 97 ? 6.032 -28.495 41.816 1.00 34.04 76 SER A C 1
ATOM 565 O O . SER A 1 97 ? 7.246 -28.363 41.772 1.00 37.41 76 SER A O 1
ATOM 568 N N . ARG A 1 98 ? 5.178 -27.499 41.684 1.00 33.58 77 ARG A N 1
ATOM 569 C CA . ARG A 1 98 ? 5.650 -26.142 41.354 1.00 35.05 77 ARG A CA 1
ATOM 570 C C . ARG A 1 98 ? 4.548 -25.148 41.621 1.00 36.44 77 ARG A C 1
ATOM 571 O O . ARG A 1 98 ? 3.353 -25.544 41.602 1.00 37.03 77 ARG A O 1
ATOM 579 N N . GLU A 1 99 ? 4.945 -23.882 41.703 1.00 41.88 78 GLU A N 1
ATOM 580 C CA . GLU A 1 99 ? 4.038 -22.711 41.744 1.00 43.72 78 GLU A CA 1
ATOM 581 C C . GLU A 1 99 ? 3.222 -22.608 40.453 1.00 46.53 78 GLU A C 1
ATOM 582 O O . GLU A 1 99 ? 3.590 -23.173 39.416 1.00 41.41 78 GLU A O 1
ATOM 588 N N . PRO A 1 100 ? 2.080 -21.882 40.484 1.00 42.64 79 PRO A N 1
ATOM 589 C CA . PRO A 1 100 ? 1.306 -21.619 39.275 1.00 40.76 79 PRO A CA 1
ATOM 590 C C . PRO A 1 100 ? 2.132 -20.937 38.179 1.00 39.32 79 PRO A C 1
ATOM 591 O O . PRO A 1 100 ? 2.993 -20.153 38.461 1.00 37.75 79 PRO A O 1
ATOM 595 N N . GLY A 1 101 ? 1.855 -21.271 36.918 1.00 34.53 80 GLY A N 1
ATOM 596 C CA . GLY A 1 101 ? 2.593 -20.627 35.825 1.00 33.27 80 GLY A CA 1
ATOM 597 C C . GLY A 1 101 ? 2.141 -21.171 34.483 1.00 34.75 80 GLY A C 1
ATOM 598 O O . GLY A 1 101 ? 1.105 -21.835 34.401 1.00 32.87 80 GLY A O 1
ATOM 599 N N . PRO A 1 102 ? 2.904 -20.864 33.414 1.00 32.96 81 PRO A N 1
ATOM 600 C CA . PRO A 1 102 ? 2.564 -21.348 32.081 1.00 32.82 81 PRO A CA 1
ATOM 601 C C . PRO A 1 102 ? 2.673 -22.871 31.960 1.00 29.39 81 PRO A C 1
ATOM 602 O O . PRO A 1 102 ? 3.487 -23.506 32.653 1.00 29.24 81 PRO A O 1
ATOM 606 N N . ALA A 1 103 ? 1.917 -23.420 31.024 1.00 30.34 82 ALA A N 1
ATOM 607 C CA . ALA A 1 103 ? 2.061 -24.814 30.569 1.00 29.65 82 ALA A CA 1
ATOM 608 C C . ALA A 1 103 ? 2.298 -24.826 29.069 1.00 28.22 82 ALA A C 1
ATOM 609 O O . ALA A 1 103 ? 1.588 -24.105 28.333 1.00 27.58 82 ALA A O 1
ATOM 611 N N . ILE A 1 104 ? 3.197 -25.680 28.638 1.00 27.48 83 ILE A N 1
ATOM 612 C CA . ILE A 1 104 ? 3.462 -25.890 27.187 1.00 28.49 83 ILE A CA 1
ATOM 613 C C . ILE A 1 104 ? 2.589 -27.042 26.734 1.00 29.15 83 ILE A C 1
ATOM 614 O O . ILE A 1 104 ? 2.597 -28.083 27.411 1.00 30.40 83 ILE A O 1
ATOM 619 N N . VAL A 1 105 ? 1.868 -26.871 25.647 1.00 25.76 84 VAL A N 1
ATOM 620 C CA . VAL A 1 105 ? 1.142 -27.981 25.001 1.00 27.76 84 VAL A CA 1
ATOM 621 C C . VAL A 1 105 ? 1.846 -28.273 23.676 1.00 30.36 84 VAL A C 1
ATOM 622 O O . VAL A 1 105 ? 2.029 -27.334 22.894 1.00 26.08 84 VAL A O 1
ATOM 626 N N . PHE A 1 106 ? 2.227 -29.521 23.467 1.00 26.70 85 PHE A N 1
ATOM 627 C CA . PHE A 1 106 ? 3.054 -29.967 22.327 1.00 27.00 85 PHE A CA 1
ATOM 628 C C . PHE A 1 106 ? 2.241 -30.856 21.379 1.00 25.96 85 PHE A C 1
ATOM 629 O O . PHE A 1 106 ? 1.551 -31.785 21.809 1.00 28.35 85 PHE A O 1
ATOM 637 N N . PHE A 1 107 ? 2.341 -30.552 20.089 1.00 24.76 86 PHE A N 1
ATOM 638 C CA . PHE A 1 107 ? 1.722 -31.304 18.989 1.00 26.44 86 PHE A CA 1
ATOM 639 C C . PHE A 1 107 ? 2.830 -31.813 18.065 1.00 27.10 86 PHE A C 1
ATOM 640 O O . PHE A 1 107 ? 3.447 -31.025 17.299 1.00 25.64 86 PHE A O 1
ATOM 648 N N . HIS A 1 108 ? 3.033 -33.120 18.087 1.00 25.31 87 HIS A N 1
ATOM 649 C CA . HIS A 1 108 ? 4.113 -33.771 17.315 1.00 26.66 87 HIS A CA 1
ATOM 650 C C . HIS A 1 108 ? 3.805 -33.662 15.823 1.00 27.00 87 HIS A C 1
ATOM 651 O O . HIS A 1 108 ? 2.626 -33.664 15.402 1.00 25.88 87 HIS A O 1
ATOM 658 N N . GLY A 1 109 ? 4.865 -33.624 15.066 1.00 24.56 88 GLY A N 1
ATOM 659 C CA . GLY A 1 109 ? 4.797 -33.738 13.619 1.00 26.94 88 GLY A CA 1
ATOM 660 C C . GLY A 1 109 ? 5.193 -35.142 13.231 1.00 30.75 88 GLY A C 1
ATOM 661 O O . GLY A 1 109 ? 5.221 -36.061 14.064 1.00 27.86 88 GLY A O 1
ATOM 662 N N . GLY A 1 110 ? 5.422 -35.334 11.968 1.00 31.33 89 GLY A N 1
ATOM 663 C CA . GLY A 1 110 ? 5.732 -36.686 11.497 1.00 36.94 89 GLY A CA 1
ATOM 664 C C . GLY A 1 110 ? 6.761 -36.616 10.400 1.00 39.93 89 GLY A C 1
ATOM 665 O O . GLY A 1 110 ? 7.335 -35.574 10.171 1.00 40.09 89 GLY A O 1
ATOM 666 N N . GLY A 1 111 ? 6.826 -37.664 9.623 1.00 43.69 90 GLY A N 1
ATOM 667 C CA . GLY A 1 111 ? 7.657 -37.711 8.420 1.00 44.06 90 GLY A CA 1
ATOM 668 C C . GLY A 1 111 ? 8.338 -39.054 8.314 1.00 43.93 90 GLY A C 1
ATOM 669 O O . GLY A 1 111 ? 7.720 -39.993 7.797 1.00 44.68 90 GLY A O 1
ATOM 670 N N . PHE A 1 112 ? 9.551 -39.165 8.833 1.00 47.03 91 PHE A N 1
ATOM 671 C CA . PHE A 1 112 ? 10.310 -40.443 8.830 1.00 50.57 91 PHE A CA 1
ATOM 672 C C . PHE A 1 112 ? 9.522 -41.514 9.602 1.00 51.28 91 PHE A C 1
ATOM 673 O O . PHE A 1 112 ? 9.472 -42.679 9.168 1.00 47.46 91 PHE A O 1
ATOM 681 N N . VAL A 1 113 ? 8.937 -41.119 10.727 1.00 47.13 92 VAL A N 1
ATOM 682 C CA . VAL A 1 113 ? 7.980 -41.944 11.520 1.00 45.83 92 VAL A CA 1
ATOM 683 C C . VAL A 1 113 ? 6.653 -41.187 11.542 1.00 45.41 92 VAL A C 1
ATOM 684 O O . VAL A 1 113 ? 6.659 -39.941 11.343 1.00 41.25 92 VAL A O 1
ATOM 688 N N . ILE A 1 114 ? 5.564 -41.903 11.770 1.00 40.97 93 ILE A N 1
ATOM 689 C CA . ILE A 1 114 ? 4.198 -41.310 11.803 1.00 45.48 93 ILE A CA 1
ATOM 690 C C . ILE A 1 114 ? 4.122 -40.336 12.997 1.00 43.79 93 ILE A C 1
ATOM 691 O O . ILE A 1 114 ? 3.522 -39.251 12.848 1.00 41.21 93 ILE A O 1
ATOM 696 N N . GLY A 1 115 ? 4.746 -40.690 14.118 1.00 36.85 94 GLY A N 1
ATOM 697 C CA . GLY A 1 115 ? 4.865 -39.808 15.296 1.00 35.93 94 GLY A CA 1
ATOM 698 C C . GLY A 1 115 ? 3.799 -40.117 16.330 1.00 35.00 94 GLY A C 1
ATOM 699 O O . GLY A 1 115 ? 2.629 -40.439 15.942 1.00 35.76 94 GLY A O 1
ATOM 700 N N . ASP A 1 116 ? 4.170 -40.034 17.600 1.00 32.63 95 ASP A N 1
ATOM 701 C CA . ASP A 1 116 ? 3.291 -40.337 18.754 1.00 35.22 95 ASP A CA 1
ATOM 702 C C . ASP A 1 116 ? 3.954 -39.760 20.002 1.00 34.02 95 ASP A C 1
ATOM 703 O O . ASP A 1 116 ? 4.839 -38.890 19.845 1.00 37.28 95 ASP A O 1
ATOM 708 N N . LEU A 1 117 ? 3.561 -40.197 21.198 1.00 33.07 96 LEU A N 1
ATOM 709 C CA . LEU A 1 117 ? 4.191 -39.668 22.439 1.00 33.58 96 LEU A CA 1
ATOM 710 C C . LEU A 1 117 ? 5.657 -40.159 22.527 1.00 35.95 96 LEU A C 1
ATOM 711 O O . LEU A 1 117 ? 6.493 -39.410 23.040 1.00 36.31 96 LEU A O 1
ATOM 716 N N . GLU A 1 118 ? 5.966 -41.365 22.026 1.00 36.42 97 GLU A N 1
ATOM 717 C CA . GLU A 1 118 ? 7.310 -41.987 22.194 1.00 35.94 97 GLU A CA 1
ATOM 718 C C . GLU A 1 118 ? 8.297 -41.301 21.258 1.00 30.74 97 GLU A C 1
ATOM 719 O O . GLU A 1 118 ? 9.382 -40.988 21.688 1.00 33.72 97 GLU A O 1
ATOM 725 N N . SER A 1 119 ? 7.913 -41.028 20.005 1.00 30.92 98 SER A N 1
ATOM 726 C CA . SER A 1 119 ? 8.827 -40.488 18.963 1.00 31.92 98 SER A CA 1
ATOM 727 C C . SER A 1 119 ? 9.417 -39.147 19.413 1.00 32.65 98 SER A C 1
ATOM 728 O O . SER A 1 119 ? 10.542 -38.849 19.074 1.00 30.47 98 SER A O 1
ATOM 731 N N . HIS A 1 120 ? 8.670 -38.345 20.164 1.00 29.82 99 HIS A N 1
ATOM 732 C CA . HIS A 1 120 ? 9.045 -36.953 20.487 1.00 29.63 99 HIS A CA 1
ATOM 733 C C . HIS A 1 120 ? 9.339 -36.812 21.984 1.00 30.64 99 HIS A C 1
ATOM 734 O O . HIS A 1 120 ? 9.622 -35.709 22.410 1.00 30.49 99 HIS A O 1
ATOM 741 N N . GLY A 1 121 ? 9.292 -37.907 22.730 1.00 29.71 100 GLY A N 1
ATOM 742 C CA . GLY A 1 121 ? 9.326 -37.876 24.201 1.00 30.41 100 GLY A CA 1
ATOM 743 C C . GLY A 1 121 ? 10.644 -37.317 24.716 1.00 31.34 100 GLY A C 1
ATOM 744 O O . GLY A 1 121 ? 10.629 -36.538 25.693 1.00 31.87 100 GLY A O 1
ATOM 745 N N . SER A 1 122 ? 11.758 -37.615 24.045 1.00 31.84 101 SER A N 1
ATOM 746 C CA . SER A 1 122 ? 13.074 -37.071 24.453 1.00 33.84 101 SER A CA 1
ATOM 747 C C . SER A 1 122 ? 13.100 -35.547 24.260 1.00 33.16 101 SER A C 1
ATOM 748 O O . SER A 1 122 ? 13.679 -34.845 25.095 1.00 30.56 101 SER A O 1
ATOM 751 N N . PHE A 1 123 ? 12.500 -35.041 23.177 1.00 30.54 102 PHE A N 1
ATOM 752 C CA . PHE A 1 123 ? 12.412 -33.589 22.922 1.00 29.30 102 PHE A CA 1
ATOM 753 C C . PHE A 1 123 ? 11.521 -32.907 23.988 1.00 29.48 102 PHE A C 1
ATOM 754 O O . PHE A 1 123 ? 11.910 -31.870 24.541 1.00 29.46 102 PHE A O 1
ATOM 762 N N . THR A 1 124 ? 10.333 -33.444 24.261 1.00 29.16 103 THR A N 1
ATOM 763 C CA . THR A 1 124 ? 9.377 -32.824 25.211 1.00 31.57 103 THR A CA 1
ATOM 764 C C . THR A 1 124 ? 9.974 -32.817 26.633 1.00 31.09 103 THR A C 1
ATOM 765 O O . THR A 1 124 ? 9.817 -31.808 27.333 1.00 30.39 103 THR A O 1
ATOM 769 N N . ALA A 1 125 ? 10.704 -33.860 27.005 1.00 30.63 104 ALA A N 1
ATOM 770 C CA . ALA A 1 125 ? 11.388 -33.916 28.321 1.00 33.18 104 ALA A CA 1
ATOM 771 C C . ALA A 1 125 ? 12.460 -32.809 28.389 1.00 35.47 104 ALA A C 1
ATOM 772 O O . ALA A 1 125 ? 12.590 -32.083 29.424 1.00 33.08 104 ALA A O 1
ATOM 774 N N . GLU A 1 126 ? 13.242 -32.668 27.329 1.00 34.43 105 GLU A N 1
ATOM 775 C CA . GLU A 1 126 ? 14.349 -31.686 27.310 1.00 35.15 105 GLU A CA 1
ATOM 776 C C . GLU A 1 126 ? 13.756 -30.266 27.301 1.00 35.41 105 GLU A C 1
ATOM 777 O O . GLU A 1 126 ? 14.307 -29.399 27.985 1.00 33.31 105 GLU A O 1
ATOM 783 N N . MET A 1 127 ? 12.689 -30.027 26.539 1.00 30.96 106 MET A N 1
ATOM 784 C CA A MET A 1 127 ? 11.971 -28.718 26.542 0.50 30.64 106 MET A CA 1
ATOM 785 C CA B MET A 1 127 ? 11.950 -28.731 26.550 0.50 30.98 106 MET A CA 1
ATOM 786 C C . MET A 1 127 ? 11.511 -28.368 27.981 1.00 29.86 106 MET A C 1
ATOM 787 O O . MET A 1 127 ? 11.837 -27.229 28.442 1.00 30.49 106 MET A O 1
ATOM 796 N N . ALA A 1 128 ? 10.846 -29.317 28.642 1.00 29.86 107 ALA A N 1
ATOM 797 C CA . ALA A 1 128 ? 10.385 -29.182 30.049 1.00 31.49 107 ALA A CA 1
ATOM 798 C C . ALA A 1 128 ? 11.596 -28.796 30.938 1.00 33.75 107 ALA A C 1
ATOM 799 O O . ALA A 1 128 ? 11.516 -27.798 31.680 1.00 31.96 107 ALA A O 1
ATOM 801 N N . ARG A 1 129 ? 12.726 -29.477 30.797 1.00 38.93 108 ARG A N 1
ATOM 802 C CA . ARG A 1 129 ? 13.918 -29.190 31.636 1.00 41.33 108 ARG A CA 1
ATOM 803 C C . ARG A 1 129 ? 14.461 -27.786 31.361 1.00 41.90 108 ARG A C 1
ATOM 804 O O . ARG A 1 129 ? 14.705 -27.037 32.312 1.00 37.55 108 ARG A O 1
ATOM 812 N N . VAL A 1 130 ? 14.674 -27.448 30.084 1.00 36.28 109 VAL A N 1
ATOM 813 C CA . VAL A 1 130 ? 15.353 -26.162 29.745 1.00 34.17 109 VAL A CA 1
ATOM 814 C C . VAL A 1 130 ? 14.460 -24.990 30.101 1.00 37.07 109 VAL A C 1
ATOM 815 O O . VAL A 1 130 ? 15.013 -23.981 30.585 1.00 36.59 109 VAL A O 1
ATOM 819 N N . LEU A 1 131 ? 13.153 -25.058 29.806 1.00 33.99 110 LEU A N 1
ATOM 820 C CA . LEU A 1 131 ? 12.267 -23.902 30.092 1.00 35.68 110 LEU A CA 1
ATOM 821 C C . LEU A 1 131 ? 11.852 -23.904 31.562 1.00 34.58 110 LEU A C 1
ATOM 822 O O . LEU A 1 131 ? 11.297 -22.898 31.987 1.00 31.84 110 LEU A O 1
ATOM 827 N N . ASP A 1 132 ? 12.056 -25.025 32.261 1.00 34.32 111 ASP A N 1
ATOM 828 C CA . ASP A 1 132 ? 11.557 -25.233 33.657 1.00 38.35 111 ASP A CA 1
ATOM 829 C C . ASP A 1 132 ? 10.039 -24.989 33.705 1.00 34.34 111 ASP A C 1
ATOM 830 O O . ASP A 1 132 ? 9.557 -24.130 34.498 1.00 34.41 111 ASP A O 1
ATOM 835 N N . LEU A 1 133 ? 9.307 -25.680 32.837 1.00 32.97 112 LEU A N 1
ATOM 836 C CA . LEU A 1 133 ? 7.839 -25.569 32.735 1.00 32.74 112 LEU A CA 1
ATOM 837 C C . LEU A 1 133 ? 7.322 -26.967 32.458 1.00 31.28 112 LEU A C 1
ATOM 838 O O . LEU A 1 133 ? 8.047 -27.802 31.940 1.00 34.62 112 LEU A O 1
ATOM 843 N N . PRO A 1 134 ? 6.058 -27.256 32.809 1.00 32.41 113 PRO A N 1
ATOM 844 C CA . PRO A 1 134 ? 5.433 -28.521 32.460 1.00 30.72 113 PRO A CA 1
ATOM 845 C C . PRO A 1 134 ? 5.031 -28.537 30.983 1.00 28.83 113 PRO A C 1
ATOM 846 O O . PRO A 1 134 ? 4.613 -27.507 30.500 1.00 27.28 113 PRO A O 1
ATOM 850 N N . VAL A 1 135 ? 5.228 -29.678 30.332 1.00 25.98 114 VAL A N 1
ATOM 851 C CA . VAL A 1 135 ? 4.917 -29.905 28.896 1.00 26.72 114 VAL A CA 1
ATOM 852 C C . VAL A 1 135 ? 3.896 -31.016 28.833 1.00 27.36 114 VAL A C 1
ATOM 853 O O . VAL A 1 135 ? 4.162 -32.094 29.453 1.00 29.31 114 VAL A O 1
ATOM 857 N N . ILE A 1 136 ? 2.730 -30.738 28.238 1.00 26.44 115 ILE A N 1
ATOM 858 C CA . ILE A 1 136 ? 1.730 -31.777 27.920 1.00 25.63 115 ILE A CA 1
ATOM 859 C C . ILE A 1 136 ? 1.857 -32.107 26.424 1.00 29.41 115 ILE A C 1
ATOM 860 O O . ILE A 1 136 ? 1.460 -31.267 25.568 1.00 27.65 115 ILE A O 1
ATOM 865 N N . ALA A 1 137 ? 2.326 -33.304 26.102 1.00 26.22 116 ALA A N 1
ATOM 866 C CA . ALA A 1 137 ? 2.355 -33.819 24.706 1.00 27.88 116 ALA A CA 1
ATOM 867 C C . ALA A 1 137 ? 1.042 -34.527 24.421 1.00 27.57 116 ALA A C 1
ATOM 868 O O . ALA A 1 137 ? 0.590 -35.289 25.298 1.00 27.95 116 ALA A O 1
ATOM 870 N N . VAL A 1 138 ? 0.480 -34.321 23.225 1.00 28.04 117 VAL A N 1
ATOM 871 C CA . VAL A 1 138 ? -0.882 -34.776 22.849 1.00 28.04 117 VAL 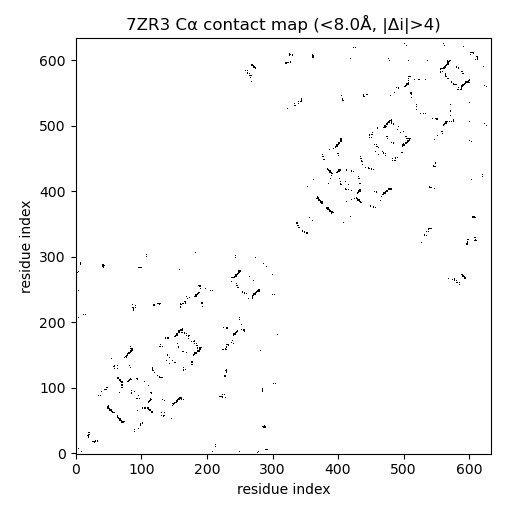A CA 1
ATOM 872 C C . VAL A 1 138 ? -0.811 -35.853 21.765 1.00 30.26 117 VAL A C 1
ATOM 873 O O . VAL A 1 138 ? -0.259 -35.593 20.669 1.00 28.42 117 VAL A O 1
ATOM 877 N N . ASP A 1 139 ? -1.456 -36.997 22.016 1.00 29.67 118 ASP A N 1
ATOM 878 C CA . ASP A 1 139 ? -1.558 -38.108 21.019 1.00 30.82 118 ASP A CA 1
ATOM 879 C C . ASP A 1 139 ? -2.902 -38.008 20.272 1.00 33.39 118 ASP A C 1
ATOM 880 O O . ASP A 1 139 ? -3.808 -38.849 20.462 1.00 31.16 118 ASP A O 1
ATOM 885 N N . TYR A 1 140 ? -3.004 -37.011 19.406 1.00 29.48 119 TYR A N 1
ATOM 886 C CA . TYR A 1 140 ? -4.222 -36.686 18.642 1.00 29.28 119 TYR A CA 1
ATOM 887 C C . TYR A 1 140 ? -4.470 -37.773 17.606 1.00 29.03 119 TYR A C 1
ATOM 888 O O . TYR A 1 140 ? -3.536 -38.457 17.148 1.00 28.12 119 TYR A O 1
ATOM 897 N N . ARG A 1 141 ? -5.737 -37.913 17.231 1.00 28.89 120 ARG A N 1
ATOM 898 C CA . ARG A 1 141 ? -6.208 -38.913 16.252 1.00 30.71 120 ARG A CA 1
ATOM 899 C C . ARG A 1 141 ? -5.620 -38.602 14.869 1.00 28.97 120 ARG A C 1
ATOM 900 O O . ARG A 1 141 ? -5.745 -37.463 14.371 1.00 28.01 120 ARG A O 1
ATOM 908 N N . LEU A 1 142 ? -5.067 -39.629 14.259 1.00 27.74 121 LEU A N 1
ATOM 909 C CA . LEU A 1 142 ? -4.395 -39.603 12.946 1.00 30.28 121 LEU A CA 1
ATOM 910 C C . LEU A 1 142 ? -5.289 -40.127 11.843 1.00 28.94 121 LEU A C 1
ATOM 911 O O . LEU A 1 142 ? -6.201 -40.963 12.113 1.00 30.07 121 LEU A O 1
ATOM 916 N N . ALA A 1 143 ? -5.015 -39.654 10.639 1.00 27.73 122 ALA A N 1
ATOM 917 C CA . ALA A 1 143 ? -5.543 -40.215 9.389 1.00 28.98 122 ALA A CA 1
ATOM 918 C C . ALA A 1 143 ? -4.606 -41.320 8.884 1.00 33.84 122 ALA A C 1
ATOM 919 O O . ALA A 1 143 ? -3.406 -41.306 9.169 1.00 33.61 122 ALA A O 1
ATOM 921 N N . PRO A 1 144 ? -5.097 -42.271 8.057 1.00 37.68 123 PRO A N 1
ATOM 922 C CA . PRO A 1 144 ? -6.480 -42.253 7.538 1.00 35.86 123 PRO A CA 1
ATOM 923 C C . PRO A 1 144 ? -7.570 -42.858 8.441 1.00 36.73 123 PRO A C 1
ATOM 924 O O . PRO A 1 144 ? -8.735 -42.725 8.092 1.00 40.29 123 PRO A O 1
ATOM 928 N N . GLU A 1 145 ? -7.217 -43.456 9.580 1.00 36.59 124 GLU A N 1
ATOM 929 C CA . GLU A 1 145 ? -8.219 -44.052 10.494 1.00 37.87 124 GLU A CA 1
ATOM 930 C C . GLU A 1 145 ? -9.270 -42.996 10.882 1.00 41.10 124 GLU A C 1
ATOM 931 O O . GLU A 1 145 ? -10.469 -43.305 10.875 1.00 32.06 124 GLU A O 1
ATOM 937 N N . PHE A 1 146 ? -8.845 -41.779 11.228 1.00 33.68 125 PHE A N 1
ATOM 938 C CA . PHE A 1 146 ? -9.773 -40.709 11.684 1.00 30.75 125 PHE A CA 1
ATOM 939 C C . PHE A 1 146 ? -9.633 -39.543 10.725 1.00 32.12 125 PHE A C 1
ATOM 940 O O . PHE A 1 146 ? -8.572 -38.900 10.676 1.00 31.51 125 PHE A O 1
ATOM 948 N N . PRO A 1 147 ? -10.644 -39.312 9.866 1.00 33.40 126 PRO A N 1
ATOM 949 C CA . PRO A 1 147 ? -10.581 -38.209 8.924 1.00 33.08 126 PRO A CA 1
ATOM 950 C C . PRO A 1 147 ? -10.410 -36.856 9.605 1.00 28.06 126 PRO A C 1
ATOM 951 O O . PRO A 1 147 ? -10.764 -36.696 10.751 1.00 25.55 126 PRO A O 1
ATOM 955 N N . TRP A 1 148 ? -9.935 -35.899 8.835 1.00 27.12 127 TRP A N 1
ATOM 956 C CA . TRP A 1 148 ? -10.074 -34.482 9.195 1.00 27.90 127 TRP A CA 1
ATOM 957 C C . TRP A 1 148 ? -11.548 -34.220 9.532 1.00 28.88 127 TRP A C 1
ATOM 958 O O . TRP A 1 148 ? -12.397 -34.676 8.786 1.00 28.96 127 TRP A O 1
ATOM 969 N N . PRO A 1 149 ? -11.902 -33.416 10.556 1.00 29.86 128 PRO A N 1
ATOM 970 C CA . PRO A 1 149 ? -10.951 -32.651 11.383 1.00 26.10 128 PRO A CA 1
ATOM 971 C C . PRO A 1 149 ? -10.566 -33.230 12.749 1.00 28.16 128 PRO A C 1
ATOM 972 O O . PRO A 1 149 ? -10.357 -32.467 13.677 1.00 27.54 128 PRO A O 1
ATOM 976 N N . ALA A 1 150 ? -10.371 -34.543 12.845 1.00 26.65 129 ALA A N 1
ATOM 977 C CA . ALA A 1 150 ? -10.092 -35.186 14.149 1.00 28.16 129 ALA A CA 1
ATOM 978 C C . ALA A 1 150 ? -8.805 -34.620 14.783 1.00 27.53 129 ALA A C 1
ATOM 979 O O . ALA A 1 150 ? -8.779 -34.428 16.015 1.00 25.57 129 ALA A O 1
ATOM 981 N N . ALA A 1 151 ? -7.743 -34.413 14.013 1.00 27.73 130 ALA A N 1
ATOM 982 C CA . ALA A 1 151 ? -6.425 -34.008 14.586 1.00 25.45 130 ALA A CA 1
ATOM 983 C C . ALA A 1 151 ? -6.526 -32.623 15.208 1.00 25.11 130 ALA A C 1
ATOM 984 O O . ALA A 1 151 ? -6.246 -32.486 16.400 1.00 23.91 130 ALA A O 1
ATOM 986 N N . PRO A 1 152 ? -6.924 -31.549 14.464 1.00 24.85 131 PRO A N 1
ATOM 987 C CA . PRO A 1 152 ? -7.073 -30.233 15.082 1.00 25.50 131 PRO A CA 1
ATOM 988 C C . PRO A 1 152 ? -8.150 -30.179 16.174 1.00 27.02 131 PRO A C 1
ATOM 989 O O . PRO A 1 152 ? -7.952 -29.439 17.120 1.00 25.49 131 PRO A O 1
ATOM 993 N N . ASP A 1 153 ? -9.244 -30.943 16.045 1.00 28.97 132 ASP A N 1
ATOM 994 C CA . ASP A 1 153 ? -10.272 -31.028 17.121 1.00 29.41 132 ASP A CA 1
ATOM 995 C C . ASP A 1 153 ? -9.617 -31.517 18.415 1.00 28.98 132 ASP A C 1
ATOM 996 O O . ASP A 1 153 ? -9.891 -30.924 19.507 1.00 28.13 132 ASP A O 1
ATOM 1001 N N . ASP A 1 154 ? -8.806 -32.581 18.335 1.00 27.22 133 ASP A N 1
ATOM 1002 C CA . ASP A 1 154 ? -8.133 -33.144 19.534 1.00 27.14 133 ASP A CA 1
ATOM 1003 C C . ASP A 1 154 ? -7.133 -32.131 20.097 1.00 27.98 133 ASP A C 1
ATOM 1004 O O . ASP A 1 154 ? -7.045 -32.009 21.327 1.00 27.57 133 ASP A O 1
ATOM 1009 N N . CYS A 1 155 ? -6.352 -31.475 19.235 1.00 24.05 134 CYS A N 1
ATOM 1010 C CA . CYS A 1 155 ? -5.352 -30.487 19.708 1.00 28.54 134 CYS A CA 1
ATOM 1011 C C . CYS A 1 155 ? -6.067 -29.333 20.433 1.00 27.29 134 CYS A C 1
ATOM 1012 O O . CYS A 1 155 ? -5.566 -28.875 21.499 1.00 26.56 134 CYS A O 1
ATOM 1015 N N . GLU A 1 156 ? -7.148 -28.828 19.863 1.00 27.39 135 GLU A N 1
ATOM 1016 C CA . GLU A 1 156 ? -7.900 -27.721 20.494 1.00 28.96 135 GLU A CA 1
ATOM 1017 C C . GLU A 1 156 ? -8.517 -28.222 21.817 1.00 29.28 135 GLU A C 1
ATOM 1018 O O . GLU A 1 156 ? -8.445 -27.484 22.798 1.00 25.89 135 GLU A O 1
ATOM 1024 N N . ALA A 1 157 ? -9.155 -29.391 21.819 1.00 27.01 136 ALA A N 1
ATOM 1025 C CA . ALA A 1 157 ? -9.717 -29.972 23.063 1.00 29.30 136 ALA A CA 1
ATOM 1026 C C . ALA A 1 157 ? -8.620 -30.078 24.132 1.00 29.70 136 ALA A C 1
ATOM 1027 O O . ALA A 1 157 ? -8.871 -29.707 25.299 1.00 28.77 136 ALA A O 1
ATOM 1029 N N . ALA A 1 158 ? -7.423 -30.537 23.776 1.00 27.44 137 ALA A N 1
ATOM 1030 C CA . ALA A 1 158 ? -6.342 -30.738 24.752 1.00 28.71 137 ALA A CA 1
ATOM 1031 C C . ALA A 1 158 ? -5.909 -29.375 25.315 1.00 30.98 137 ALA A C 1
ATOM 1032 O O . ALA A 1 158 ? -5.707 -29.280 26.549 1.00 26.88 137 ALA A O 1
ATOM 1034 N N . ALA A 1 159 ? -5.730 -28.362 24.466 1.00 27.56 138 ALA A N 1
ATOM 1035 C CA . ALA A 1 159 ? -5.287 -27.019 24.936 1.00 30.23 138 ALA A CA 1
ATOM 1036 C C . ALA A 1 159 ? -6.318 -26.451 25.930 1.00 25.44 138 ALA A C 1
ATOM 1037 O O . ALA A 1 159 ? -5.931 -25.886 26.946 1.00 27.12 138 ALA A O 1
ATOM 1039 N N . ARG A 1 160 ? -7.598 -26.555 25.604 1.00 27.10 139 ARG A N 1
ATOM 1040 C CA . ARG A 1 160 ? -8.679 -25.963 26.448 1.00 28.63 139 ARG A CA 1
ATOM 1041 C C . ARG A 1 160 ? -8.723 -26.702 27.798 1.00 31.53 139 ARG A C 1
ATOM 1042 O O . ARG A 1 160 ? -8.930 -26.052 28.828 1.00 29.02 139 ARG A O 1
ATOM 1050 N N . TRP A 1 161 ? -8.464 -28.019 27.791 1.00 31.48 140 TRP A N 1
ATOM 1051 C CA . TRP A 1 161 ? -8.443 -28.862 29.018 1.00 29.41 140 TRP A CA 1
ATOM 1052 C C . TRP A 1 161 ? -7.298 -28.433 29.910 1.00 32.59 140 TRP A C 1
ATOM 1053 O O . TRP A 1 161 ? -7.540 -28.177 31.121 1.00 31.33 140 TRP A O 1
ATOM 1064 N N . VAL A 1 162 ? -6.090 -28.317 29.361 1.00 30.23 141 VAL A N 1
ATOM 1065 C CA . VAL A 1 162 ? -4.912 -27.887 30.155 1.00 28.39 141 VAL A CA 1
ATOM 1066 C C . VAL A 1 162 ? -5.214 -26.503 30.756 1.00 31.13 141 VAL A C 1
ATOM 1067 O O . VAL A 1 162 ? -4.848 -26.266 31.923 1.00 32.22 141 VAL A O 1
ATOM 1071 N N . ALA A 1 163 ? -5.814 -25.617 29.976 1.00 31.54 142 ALA A N 1
ATOM 1072 C CA . ALA A 1 163 ? -6.049 -24.205 30.349 1.00 34.04 142 ALA A CA 1
ATOM 1073 C C . ALA A 1 163 ? -7.002 -24.143 31.558 1.00 38.50 142 ALA A C 1
ATOM 1074 O O . ALA A 1 163 ? -6.953 -23.127 32.238 1.00 33.42 142 ALA A O 1
ATOM 1076 N N . ASN A 1 164 ? -7.865 -25.160 31.748 1.00 35.15 143 ASN A N 1
ATOM 1077 C CA . ASN A 1 164 ? -8.818 -25.270 32.893 1.00 38.37 143 ASN A CA 1
ATOM 1078 C C . ASN A 1 164 ? -8.152 -25.769 34.177 1.00 37.03 143 ASN A C 1
ATOM 1079 O O . ASN A 1 164 ? -8.873 -25.820 35.194 1.00 37.06 143 ASN A O 1
ATOM 1084 N N . SER A 1 165 ? -6.857 -26.111 34.182 1.00 36.12 144 SER A N 1
ATOM 1085 C CA . SER A 1 165 ? -6.140 -26.587 35.403 1.00 39.07 144 SER A CA 1
ATOM 1086 C C . SER A 1 165 ? -6.905 -27.774 36.005 1.00 41.33 144 SER A C 1
ATOM 1087 O O . SER A 1 165 ? -7.328 -27.740 37.152 1.00 38.06 144 SER A O 1
ATOM 1090 N N . PRO A 1 166 ? -7.116 -28.880 35.266 1.00 38.72 145 PRO A N 1
ATOM 1091 C CA . PRO A 1 166 ? -7.912 -29.994 35.781 1.00 38.91 145 PRO A CA 1
ATOM 1092 C C . PRO A 1 166 ? -7.246 -30.584 37.035 1.00 33.93 145 PRO A C 1
ATOM 1093 O O . PRO A 1 166 ? -6.020 -30.595 37.153 1.00 32.21 145 PRO A O 1
ATOM 1097 N N . ALA A 1 167 ? -8.055 -30.991 38.002 1.00 37.02 146 ALA A N 1
ATOM 1098 C CA . ALA A 1 167 ? -7.567 -31.532 39.297 1.00 36.89 146 ALA A CA 1
ATOM 1099 C C . ALA A 1 167 ? -6.489 -32.609 39.047 1.00 33.27 146 ALA A C 1
ATOM 1100 O O . ALA A 1 167 ? -5.425 -32.532 39.673 1.00 37.82 146 ALA A O 1
ATOM 1102 N N . GLU A 1 168 ? -6.728 -33.543 38.115 1.00 35.97 147 GLU A N 1
ATOM 1103 C CA . GLU A 1 168 ? -5.854 -34.731 37.894 1.00 39.03 147 GLU A CA 1
ATOM 1104 C C . GLU A 1 168 ? -4.494 -34.328 37.304 1.00 40.43 147 GLU A C 1
ATOM 1105 O O . GLU A 1 168 ? -3.568 -35.167 37.372 1.00 37.92 147 GLU A O 1
ATOM 1111 N N . LEU A 1 169 ? -4.356 -33.101 36.765 1.00 37.63 148 LEU A N 1
ATOM 1112 C CA . LEU A 1 169 ? -3.092 -32.646 36.133 1.00 36.13 148 LEU A CA 1
ATOM 1113 C C . LEU A 1 169 ? -2.134 -32.269 37.233 1.00 36.36 148 LEU A C 1
ATOM 1114 O O . LEU A 1 169 ? -0.899 -32.388 37.015 1.00 33.13 148 LEU A O 1
ATOM 1119 N N . GLY A 1 170 ? -2.674 -31.827 38.386 1.00 35.58 149 GLY A N 1
ATOM 1120 C CA . GLY A 1 170 ? -1.818 -31.414 39.516 1.00 35.04 149 GLY A CA 1
ATOM 1121 C C . GLY A 1 170 ? -0.984 -30.181 39.185 1.00 37.47 149 GLY A C 1
ATOM 1122 O O . GLY A 1 170 ? 0.180 -30.071 39.674 1.00 36.26 149 GLY A O 1
ATOM 1123 N N . ARG A 1 171 ? -1.510 -29.291 38.331 1.00 35.07 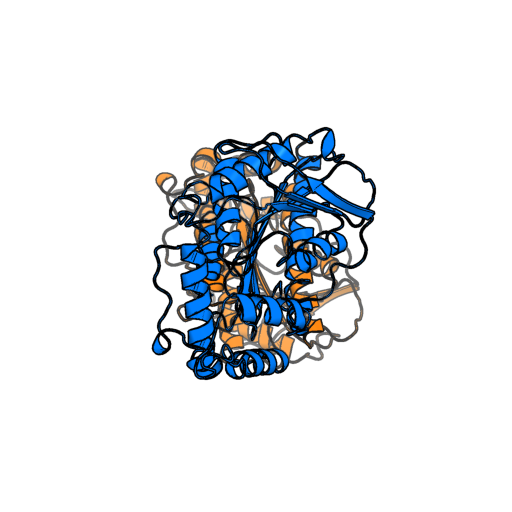150 ARG A N 1
ATOM 1124 C CA . ARG A 1 171 ? -0.816 -28.026 37.993 1.00 36.99 150 ARG A CA 1
ATOM 1125 C C . ARG A 1 171 ? -1.840 -26.900 37.944 1.00 31.82 150 ARG A C 1
ATOM 1126 O O . ARG A 1 171 ? -2.915 -27.110 37.408 1.00 35.63 150 ARG A O 1
ATOM 1134 N N . SER A 1 172 ? -1.479 -25.731 38.455 1.00 34.18 151 SER A N 1
ATOM 1135 C CA . SER A 1 172 ? -2.251 -24.478 38.265 1.00 36.64 151 SER A CA 1
ATOM 1136 C C . SER A 1 172 ? -1.668 -23.765 37.047 1.00 31.53 151 SER A C 1
ATOM 1137 O O . SER A 1 172 ? -0.483 -23.429 37.085 1.00 34.53 151 SER A O 1
ATOM 1140 N N . VAL A 1 173 ? -2.477 -23.609 36.019 1.00 33.99 152 VAL A N 1
ATOM 1141 C CA . VAL A 1 173 ? -2.020 -23.106 34.695 1.00 33.79 152 VAL A CA 1
ATOM 1142 C C . VAL A 1 173 ? -2.514 -21.673 34.536 1.00 28.61 152 VAL A C 1
ATOM 1143 O O . VAL A 1 173 ? -3.715 -21.473 34.561 1.00 32.65 152 VAL A O 1
ATOM 1147 N N . THR A 1 174 ? -1.600 -20.733 34.391 1.00 31.95 153 THR A N 1
ATOM 1148 C CA . THR A 1 174 ? -1.915 -19.282 34.241 1.00 35.73 153 THR A CA 1
ATOM 1149 C C . THR A 1 174 ? -1.876 -18.835 32.771 1.00 33.52 153 THR A C 1
ATOM 1150 O O . THR A 1 174 ? -2.408 -17.735 32.466 1.00 31.68 153 THR A O 1
ATOM 1154 N N . SER A 1 175 ? -1.344 -19.663 31.881 1.00 31.42 154 SER A N 1
ATOM 1155 C CA . SER A 1 175 ? -1.223 -19.324 30.437 1.00 30.99 154 SER A CA 1
ATOM 1156 C C . SER A 1 175 ? -0.773 -20.563 29.661 1.00 29.18 154 SER A C 1
ATOM 1157 O O . SER A 1 175 ? -0.312 -21.522 30.303 1.00 27.53 154 SER A O 1
ATOM 1160 N N . LEU A 1 176 ? -0.961 -20.552 28.347 1.00 29.26 155 LEU A N 1
ATOM 1161 C CA . LEU A 1 176 ? -0.522 -21.636 27.429 1.00 29.95 155 LEU A CA 1
ATOM 1162 C C . LEU A 1 176 ? 0.635 -21.162 26.524 1.00 30.00 155 LEU A C 1
ATOM 1163 O O . LEU A 1 176 ? 0.635 -20.025 26.027 1.00 29.24 155 LEU A O 1
ATOM 1168 N N . VAL A 1 177 ? 1.577 -22.068 26.270 1.00 26.91 156 VAL A N 1
ATOM 1169 C CA . VAL A 1 177 ? 2.568 -21.949 25.190 1.00 26.86 156 VAL A CA 1
ATOM 1170 C C . VAL A 1 177 ? 2.350 -23.128 24.257 1.00 27.40 156 VAL A C 1
ATOM 1171 O O . VAL A 1 177 ? 2.256 -24.267 24.761 1.00 26.01 156 VAL A O 1
ATOM 1175 N N . LEU A 1 178 ? 2.222 -22.889 22.963 1.00 25.64 157 LEU A N 1
ATOM 1176 C CA . LEU A 1 178 ? 1.972 -23.991 21.997 1.00 24.83 157 LEU A CA 1
ATOM 1177 C C . LEU A 1 178 ? 3.253 -24.252 21.190 1.00 26.87 157 LEU A C 1
ATOM 1178 O O . LEU A 1 178 ? 3.878 -23.287 20.690 1.00 26.17 157 LEU A O 1
ATOM 1183 N N . CYS A 1 179 ? 3.621 -25.515 21.049 1.00 24.69 158 CYS A N 1
ATOM 1184 C CA . CYS A 1 179 ? 4.863 -25.929 20.353 1.00 27.28 158 CYS A CA 1
ATOM 1185 C C . CYS A 1 179 ? 4.583 -27.166 19.480 1.00 25.33 158 CYS A C 1
ATOM 1186 O O . CYS A 1 179 ? 3.737 -27.989 19.867 1.00 24.30 158 CYS A O 1
ATOM 1189 N N . GLY A 1 180 ? 5.258 -27.243 18.337 1.00 23.11 159 GLY A N 1
ATOM 1190 C CA . GLY A 1 180 ? 5.097 -28.391 17.435 1.00 25.44 159 GLY A CA 1
ATOM 1191 C C . GLY A 1 180 ? 6.064 -28.340 16.293 1.00 24.81 159 GLY A C 1
ATOM 1192 O O . GLY A 1 180 ? 6.537 -27.252 15.971 1.00 26.71 159 GLY A O 1
ATOM 1193 N N . ASP A 1 181 ? 6.286 -29.486 15.638 1.00 23.66 160 ASP A N 1
ATOM 1194 C CA . ASP A 1 181 ? 7.256 -29.575 14.539 1.00 24.97 160 ASP A CA 1
ATOM 1195 C C . ASP A 1 181 ? 6.540 -29.987 13.258 1.00 23.60 160 ASP A C 1
ATOM 1196 O O . ASP A 1 181 ? 5.652 -30.864 13.310 1.00 26.49 160 ASP A O 1
ATOM 1201 N N . SER A 1 182 ? 6.984 -29.442 12.150 1.00 23.15 161 SER A N 1
ATOM 1202 C CA . SER A 1 182 ? 6.557 -29.816 10.778 1.00 25.30 161 SER A CA 1
ATOM 1203 C C . SER A 1 182 ? 5.023 -29.650 10.69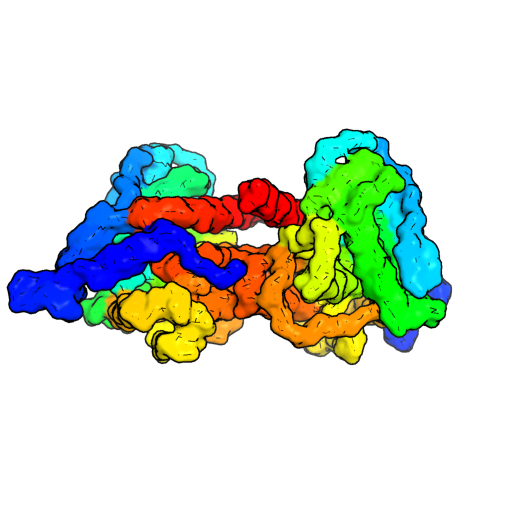1 1.00 24.68 161 SER A C 1
ATOM 1204 O O . SER A 1 182 ? 4.541 -28.544 10.963 1.00 23.97 161 SER A O 1
ATOM 1207 N N . ALA A 1 183 ? 4.243 -30.699 10.420 1.00 24.31 162 ALA A N 1
ATOM 1208 C CA . ALA A 1 183 ? 2.763 -30.543 10.372 1.00 24.76 162 ALA A CA 1
ATOM 1209 C C . ALA A 1 183 ? 2.215 -30.249 11.779 1.00 23.41 162 ALA A C 1
ATOM 1210 O O . ALA A 1 183 ? 1.143 -29.604 11.879 1.00 24.04 162 ALA A O 1
ATOM 1212 N N . GLY A 1 184 ? 2.913 -30.675 12.825 1.00 23.01 163 GLY A N 1
ATOM 1213 C CA . GLY A 1 184 ? 2.596 -30.311 14.225 1.00 25.79 163 GLY A CA 1
ATOM 1214 C C . GLY A 1 184 ? 2.716 -28.813 14.439 1.00 26.10 163 GLY A C 1
ATOM 1215 O O . GLY A 1 184 ? 1.961 -28.256 15.271 1.00 24.85 163 GLY A O 1
ATOM 1216 N N . GLY A 1 185 ? 3.647 -28.180 13.714 1.00 26.60 164 GLY A N 1
ATOM 1217 C CA . GLY A 1 185 ? 3.749 -26.720 13.606 1.00 26.47 164 GLY A CA 1
ATOM 1218 C C . GLY A 1 185 ? 2.452 -26.093 13.099 1.00 24.97 164 GLY A C 1
ATOM 1219 O O . GLY A 1 185 ? 2.069 -25.031 13.611 1.00 24.24 164 GLY A O 1
ATOM 1220 N N . ASN A 1 186 ? 1.831 -26.671 12.072 1.00 24.92 165 ASN A N 1
ATOM 1221 C CA . ASN A 1 186 ? 0.534 -26.139 11.583 1.00 26.48 165 ASN A CA 1
ATOM 1222 C C . ASN A 1 186 ? -0.552 -26.384 12.632 1.00 24.07 165 ASN A C 1
ATOM 1223 O O . ASN A 1 186 ? -1.475 -25.553 12.703 1.00 24.89 165 ASN A O 1
ATOM 1228 N N . LEU A 1 187 ? -0.509 -27.511 13.356 1.00 24.47 166 LEU A N 1
ATOM 1229 C CA . LEU A 1 187 ? -1.474 -27.730 14.476 1.00 25.63 166 LEU A CA 1
ATOM 1230 C C . LEU A 1 187 ? -1.297 -26.637 15.537 1.00 27.20 166 LEU A C 1
ATOM 1231 O O . LEU A 1 187 ? -2.351 -26.173 16.071 1.00 26.77 166 LEU A O 1
ATOM 1236 N N . VAL A 1 188 ? -0.063 -26.163 15.776 1.00 24.88 167 VAL A N 1
ATOM 1237 C CA . VAL A 1 188 ? 0.186 -24.964 16.635 1.00 24.00 167 VAL A CA 1
ATOM 1238 C C . VAL A 1 188 ? -0.559 -23.752 16.074 1.00 25.80 167 VAL A C 1
ATOM 1239 O O . VAL A 1 188 ? -1.255 -23.068 16.820 1.00 24.77 167 VAL A O 1
ATOM 1243 N N . ILE A 1 189 ? -0.400 -23.487 14.789 1.00 23.91 168 ILE A N 1
ATOM 1244 C CA . ILE A 1 189 ? -0.931 -22.256 14.161 1.00 23.58 168 ILE A CA 1
ATOM 1245 C C . ILE A 1 189 ? -2.468 -22.291 14.197 1.00 24.80 168 ILE A C 1
ATOM 1246 O O . ILE A 1 189 ? -3.080 -21.302 14.621 1.00 23.63 168 ILE A O 1
ATOM 1251 N N . VAL A 1 190 ? -3.072 -23.394 13.780 1.00 24.51 169 VAL A N 1
ATOM 1252 C CA . VAL A 1 190 ? -4.556 -23.543 13.744 1.00 25.15 169 VAL A CA 1
ATOM 1253 C C . VAL A 1 190 ? -5.123 -23.500 15.179 1.00 26.21 169 VAL A C 1
ATOM 1254 O O . VAL A 1 190 ? -6.194 -22.909 15.379 1.00 28.07 169 VAL A O 1
ATOM 1258 N N . THR A 1 191 ? -4.466 -24.125 16.162 1.00 24.52 170 THR A N 1
ATOM 1259 C CA . THR A 1 191 ? -4.967 -24.116 17.566 1.00 24.10 170 THR A CA 1
ATOM 1260 C C . THR A 1 191 ? -4.891 -22.696 18.128 1.00 25.44 170 THR A C 1
ATOM 1261 O O . THR A 1 191 ? -5.836 -22.245 18.803 1.00 24.96 170 THR A O 1
ATOM 1265 N N . ALA A 1 192 ? -3.796 -21.985 17.863 1.00 25.89 171 ALA A N 1
ATOM 1266 C CA . ALA A 1 192 ? -3.628 -20.603 18.338 1.00 26.05 171 ALA A CA 1
ATOM 1267 C C . ALA A 1 192 ? -4.738 -19.716 17.761 1.00 26.06 171 ALA A C 1
ATOM 1268 O O . ALA A 1 192 ? -5.286 -18.912 18.530 1.00 27.18 171 ALA A O 1
ATOM 1270 N N . ALA A 1 193 ? -5.032 -19.840 16.465 1.00 27.77 172 ALA A N 1
ATOM 1271 C CA . ALA A 1 193 ? -6.107 -19.092 15.780 1.00 28.61 172 ALA A CA 1
ATOM 1272 C C . ALA A 1 193 ? -7.489 -19.448 16.400 1.00 29.07 172 ALA A C 1
ATOM 1273 O O . ALA A 1 193 ? -8.316 -18.521 16.642 1.00 27.91 172 ALA A O 1
ATOM 1275 N N . ALA A 1 194 ? -7.729 -20.702 16.750 1.00 27.73 173 ALA A N 1
ATOM 1276 C CA . ALA A 1 194 ? -9.011 -21.136 17.358 1.00 28.73 173 ALA A CA 1
ATOM 1277 C C . ALA A 1 194 ? -9.177 -20.472 18.734 1.00 30.79 173 ALA A C 1
ATOM 1278 O O . ALA A 1 194 ? -10.292 -19.973 19.005 1.00 30.65 173 ALA A O 1
ATOM 1280 N N . LEU A 1 195 ? -8.122 -20.462 19.559 1.00 29.09 174 LEU A N 1
ATOM 1281 C CA . LEU A 1 195 ? -8.170 -19.888 20.923 1.00 29.19 174 LEU A CA 1
ATOM 1282 C C . LEU A 1 195 ? -8.140 -18.349 20.838 1.00 32.09 174 LEU A C 1
ATOM 1283 O O . LEU A 1 195 ? -8.746 -17.714 21.700 1.00 31.83 174 LEU A O 1
ATOM 1288 N N . ARG A 1 196 ? -7.522 -17.769 19.812 1.00 27.85 175 ARG A N 1
ATOM 1289 C CA . ARG A 1 196 ? -7.616 -16.307 19.542 1.00 29.31 175 ARG A CA 1
ATOM 1290 C C . ARG A 1 196 ? -9.101 -15.941 19.373 1.00 30.41 175 ARG A C 1
ATOM 1291 O O . ARG A 1 196 ? -9.533 -14.987 19.965 1.00 33.10 175 ARG A O 1
ATOM 1299 N N . ASP A 1 197 ? -9.819 -16.683 18.548 1.00 32.16 176 ASP A N 1
ATOM 1300 C CA . ASP A 1 197 ? -11.213 -16.362 18.162 1.00 35.95 176 ASP A CA 1
ATOM 1301 C C . ASP A 1 197 ? -12.158 -16.644 19.339 1.00 36.79 176 ASP A C 1
ATOM 1302 O O . ASP A 1 197 ? -13.079 -15.887 19.511 1.00 37.02 176 ASP A O 1
ATOM 1307 N N . GLN A 1 198 ? -11.950 -17.729 20.080 1.00 35.38 177 GLN A N 1
ATOM 1308 C CA . GLN A 1 198 ? -12.788 -18.124 21.243 1.00 36.56 177 GLN A CA 1
ATOM 1309 C C . GLN A 1 198 ? -11.853 -18.540 22.365 1.00 38.13 177 GLN A C 1
ATOM 1310 O O . GLN A 1 198 ? -11.449 -19.697 22.443 1.00 34.88 177 GLN A O 1
ATOM 1316 N N . PRO A 1 199 ? -11.423 -17.577 23.199 1.00 35.09 178 PRO A N 1
ATOM 1317 C CA . PRO A 1 199 ? -10.425 -17.823 24.221 1.00 36.01 178 PRO A CA 1
ATOM 1318 C C . PRO A 1 199 ? -10.732 -18.999 25.146 1.00 34.80 178 PRO A C 1
ATOM 1319 O O . PRO A 1 199 ? -11.862 -19.268 25.386 1.00 31.78 178 PRO A O 1
ATOM 1323 N N . ALA A 1 200 ? -9.674 -19.669 25.590 1.00 31.13 179 ALA A N 1
ATOM 1324 C CA . ALA A 1 200 ? -9.713 -20.675 26.658 1.00 33.09 179 ALA A CA 1
ATOM 1325 C C . ALA A 1 200 ? -9.722 -19.928 27.982 1.00 33.22 179 ALA A C 1
ATOM 1326 O O . ALA A 1 200 ? -9.698 -18.658 27.985 1.00 31.52 179 ALA A O 1
ATOM 1328 N N . LYS A 1 201 ? -9.702 -20.662 29.083 1.00 32.85 180 LYS A N 1
ATOM 1329 C CA . LYS A 1 201 ? -9.770 -20.024 30.409 1.00 34.65 180 LYS A CA 1
ATOM 1330 C C . LYS A 1 201 ? -8.572 -19.103 30.594 1.00 37.34 180 LYS A C 1
ATOM 1331 O O . LYS A 1 201 ? -8.708 -18.094 31.277 1.00 39.51 180 LYS A O 1
ATOM 1337 N N . VAL A 1 202 ? -7.408 -19.444 30.036 1.00 34.47 181 VAL A N 1
ATOM 1338 C CA . VAL A 1 202 ? -6.208 -18.571 30.113 1.00 31.74 181 VAL A CA 1
ATOM 1339 C C . VAL A 1 202 ? -5.731 -18.312 28.686 1.00 34.04 181 VAL A C 1
ATOM 1340 O O . VAL A 1 202 ? -6.084 -19.085 27.799 1.00 32.28 181 VAL A O 1
ATOM 1344 N N . PRO A 1 203 ? -4.930 -17.253 28.430 1.00 32.86 182 PRO A N 1
ATOM 1345 C CA . PRO A 1 203 ? -4.497 -16.934 27.073 1.00 31.88 182 PRO A CA 1
ATOM 1346 C C . PRO A 1 203 ? -3.298 -17.778 26.614 1.00 30.68 182 PRO A C 1
ATOM 1347 O O . PRO A 1 203 ? -2.466 -18.213 27.407 1.00 27.89 182 PRO A O 1
ATOM 1351 N N . VAL A 1 204 ? -3.222 -17.957 25.298 1.00 32.95 183 VAL A N 1
ATOM 1352 C CA . VAL A 1 204 ? -1.977 -18.426 24.658 1.00 29.85 183 VAL A CA 1
ATOM 1353 C C . VAL A 1 204 ? -1.030 -17.233 24.615 1.00 30.07 183 VAL A C 1
ATOM 1354 O O . VAL A 1 204 ? -1.328 -16.269 23.885 1.00 31.32 183 VAL A O 1
ATOM 1358 N N . ILE A 1 205 ? 0.116 -17.330 25.271 1.00 28.54 184 ILE A N 1
ATOM 1359 C CA . ILE A 1 205 ? 1.073 -16.186 25.344 1.00 30.72 184 ILE A CA 1
ATOM 1360 C C . ILE A 1 205 ? 2.243 -16.372 24.395 1.00 29.72 184 ILE A C 1
ATOM 1361 O O . ILE A 1 205 ? 2.961 -15.404 24.210 1.00 28.14 184 ILE A O 1
ATOM 1366 N N . ALA A 1 206 ? 2.433 -17.549 23.798 1.00 27.17 185 ALA A N 1
ATOM 1367 C CA . ALA A 1 206 ? 3.534 -17.763 22.835 1.00 27.97 185 ALA A CA 1
ATOM 1368 C C . ALA A 1 206 ? 3.287 -19.013 21.991 1.00 27.13 185 ALA A C 1
ATOM 1369 O O . ALA A 1 206 ? 2.640 -19.966 22.465 1.00 27.04 185 ALA A O 1
ATOM 1371 N N . GLN A 1 207 ? 3.773 -18.967 20.754 1.00 25.79 186 GLN A N 1
ATOM 1372 C CA . GLN A 1 207 ? 3.787 -20.104 19.818 1.00 26.92 186 GLN A CA 1
ATOM 1373 C C . GLN A 1 207 ? 5.228 -20.348 19.360 1.00 28.78 186 GLN A C 1
ATOM 1374 O O . GLN A 1 207 ? 5.929 -19.363 19.010 1.00 27.80 186 GLN A O 1
ATOM 1380 N N . LEU A 1 208 ? 5.606 -21.627 19.243 1.00 26.79 187 LEU A N 1
ATOM 1381 C CA . LEU A 1 208 ? 6.902 -22.039 18.689 1.00 25.24 187 LEU A CA 1
ATOM 1382 C C . LEU A 1 208 ? 6.676 -23.170 17.714 1.00 25.52 187 LEU A C 1
ATOM 1383 O O . LEU A 1 208 ? 6.665 -24.329 18.105 1.00 27.17 187 LEU A O 1
ATOM 1388 N N . PRO A 1 209 ? 6.454 -22.857 16.421 1.00 24.96 188 PRO A N 1
ATOM 1389 C CA . PRO A 1 209 ? 6.485 -23.871 15.377 1.00 25.09 188 PRO A CA 1
ATOM 1390 C C . PRO A 1 209 ? 7.906 -24.070 14.844 1.00 25.18 188 PRO A C 1
ATOM 1391 O O . PRO A 1 209 ? 8.493 -23.110 14.362 1.00 25.90 188 PRO A O 1
ATOM 1395 N N . PHE A 1 210 ? 8.396 -25.315 14.876 1.00 24.16 189 PHE A N 1
ATOM 1396 C CA . PHE A 1 210 ? 9.685 -25.728 14.280 1.00 25.36 189 PHE A CA 1
ATOM 1397 C C . PHE A 1 210 ? 9.428 -26.169 12.841 1.00 26.53 189 PHE A C 1
ATOM 1398 O O . PHE A 1 210 ? 8.576 -27.050 12.636 1.00 23.19 189 PHE A O 1
ATOM 1406 N N . TYR A 1 211 ? 10.195 -25.617 11.904 1.00 23.59 190 TYR A N 1
ATOM 1407 C CA . TYR A 1 211 ? 10.144 -25.915 10.443 1.00 24.44 190 TYR A CA 1
ATOM 1408 C C . TYR A 1 211 ? 8.714 -26.320 10.063 1.00 23.25 190 TYR A C 1
ATOM 1409 O O . TYR A 1 211 ? 8.453 -27.444 9.614 1.00 23.83 190 TYR A O 1
ATOM 1418 N N . PRO A 1 212 ? 7.729 -25.421 10.264 1.00 23.53 191 PRO A N 1
ATOM 1419 C CA . PRO A 1 212 ? 6.338 -25.777 10.019 1.00 23.00 191 PRO A CA 1
ATOM 1420 C C . PRO A 1 212 ? 6.021 -26.103 8.551 1.00 23.02 191 PRO A C 1
ATOM 1421 O O . PRO A 1 212 ? 6.582 -25.534 7.624 1.00 24.31 191 PRO A O 1
ATOM 1425 N N . ALA A 1 213 ? 5.175 -27.104 8.378 1.00 24.75 192 ALA A N 1
ATOM 1426 C CA . ALA A 1 213 ? 4.572 -27.438 7.080 1.00 25.58 192 ALA A CA 1
ATOM 1427 C C . ALA A 1 213 ? 3.167 -26.817 7.104 1.00 26.85 192 ALA A C 1
ATOM 1428 O O . ALA A 1 213 ? 2.302 -27.321 7.826 1.00 24.03 192 ALA A O 1
ATOM 1430 N N . THR A 1 214 ? 2.992 -25.696 6.426 1.00 26.54 193 THR A N 1
ATOM 1431 C CA . THR A 1 214 ? 1.859 -24.774 6.655 1.00 26.41 193 THR A CA 1
ATOM 1432 C C . THR A 1 214 ? 0.729 -24.973 5.645 1.00 25.98 193 THR A C 1
ATOM 1433 O O . THR A 1 214 ? -0.220 -24.191 5.692 1.00 27.21 193 THR A O 1
ATOM 1437 N N . ASP A 1 215 ? 0.857 -25.908 4.706 1.00 26.54 194 ASP A N 1
ATOM 1438 C CA . ASP A 1 215 ? -0.197 -26.113 3.691 1.00 27.34 194 ASP A CA 1
ATOM 1439 C C . ASP A 1 215 ? -0.101 -27.522 3.114 1.00 28.97 194 ASP A C 1
ATOM 1440 O O . ASP A 1 215 ? 0.638 -27.714 2.118 1.00 27.64 194 ASP A O 1
ATOM 1445 N N . ALA A 1 216 ? -0.909 -28.429 3.651 1.00 29.71 195 ALA A N 1
ATOM 1446 C CA . ALA A 1 216 ? -1.037 -29.826 3.176 1.00 32.27 195 ALA A CA 1
ATOM 1447 C C . ALA A 1 216 ? -1.516 -29.865 1.713 1.00 28.84 195 ALA A C 1
ATOM 1448 O O . ALA A 1 216 ? -1.327 -30.911 1.069 1.00 31.56 195 ALA A O 1
ATOM 1450 N N . SER A 1 217 ? -2.033 -28.773 1.178 1.00 28.77 196 SER A N 1
ATOM 1451 C CA . SER A 1 217 ? -2.481 -28.697 -0.249 1.00 34.75 196 SER A CA 1
ATOM 1452 C C . SER A 1 217 ? -1.316 -28.427 -1.204 1.00 33.89 196 SER A C 1
ATOM 1453 O O . SER A 1 217 ? -1.483 -28.696 -2.390 1.00 35.28 196 SER A O 1
ATOM 1456 N N . LYS A 1 218 ? -0.183 -27.935 -0.687 1.00 28.54 197 LYS A N 1
ATOM 1457 C CA . LYS A 1 218 ? 0.947 -27.443 -1.507 1.00 35.22 197 LYS A CA 1
ATOM 1458 C C . LYS A 1 218 ? 1.878 -28.616 -1.885 1.00 33.08 197 LYS A C 1
ATOM 1459 O O . LYS A 1 218 ? 2.309 -29.380 -1.006 1.00 27.61 197 LYS A O 1
ATOM 1465 N N A GLU A 1 219 ? 2.174 -28.760 -3.175 0.50 30.77 198 GLU A N 1
ATOM 1466 N N B GLU A 1 219 ? 2.159 -28.790 -3.178 0.50 31.16 198 GLU A N 1
ATOM 1467 C CA A GLU A 1 219 ? 3.054 -29.852 -3.667 0.50 34.81 198 GLU A CA 1
ATOM 1468 C CA B GLU A 1 219 ? 3.038 -29.898 -3.648 0.50 35.38 198 GLU A CA 1
ATOM 1469 C C A GLU A 1 219 ? 4.481 -29.581 -3.167 0.50 30.52 198 GLU A C 1
ATOM 1470 C C B GLU A 1 219 ? 4.471 -29.595 -3.177 0.50 30.85 198 GLU A C 1
ATOM 1471 O O A GLU A 1 219 ? 4.861 -28.421 -3.045 0.50 30.46 198 GLU A O 1
ATOM 1472 O O B GLU A 1 219 ? 4.834 -28.429 -3.063 0.50 30.83 198 GLU A O 1
ATOM 1483 N N . TYR A 1 220 ? 5.223 -30.622 -2.830 1.00 31.64 199 TYR A N 1
ATOM 1484 C CA . TYR A 1 220 ? 6.645 -30.474 -2.438 1.00 29.22 199 TYR A CA 1
ATOM 1485 C C . TYR A 1 220 ? 7.435 -29.867 -3.593 1.00 31.29 199 TYR A C 1
ATOM 1486 O O . TYR A 1 220 ? 7.167 -30.154 -4.755 1.00 31.40 199 TYR A O 1
ATOM 1495 N N . PRO A 1 221 ? 8.449 -29.006 -3.340 1.00 30.61 200 PRO A N 1
ATOM 1496 C CA . PRO A 1 221 ? 9.283 -28.516 -4.437 1.00 31.56 200 PRO A CA 1
ATOM 1497 C C . PRO A 1 221 ? 9.995 -29.683 -5.140 1.00 29.69 200 PRO A C 1
ATOM 1498 O O . PRO A 1 221 ? 10.376 -30.657 -4.486 1.00 28.84 200 PRO A O 1
ATOM 1502 N N . SER A 1 222 ? 10.154 -29.587 -6.454 1.00 28.45 201 SER A N 1
ATOM 1503 C CA . SER A 1 222 ? 11.013 -30.539 -7.186 1.00 31.67 201 SER A CA 1
ATOM 1504 C C . SER A 1 222 ? 12.507 -30.194 -6.906 1.00 29.37 201 SER A C 1
ATOM 1505 O O . SER A 1 222 ? 12.841 -29.066 -6.465 1.00 27.65 201 SER A O 1
ATOM 1508 N N . TYR A 1 223 ? 13.372 -31.161 -7.116 1.00 29.77 202 TYR A N 1
ATOM 1509 C CA . TYR A 1 223 ? 14.840 -31.015 -6.918 1.00 32.23 202 TYR A CA 1
ATOM 1510 C C . TYR A 1 223 ? 15.352 -29.683 -7.473 1.00 30.26 202 TYR A C 1
ATOM 1511 O O . TYR A 1 223 ? 15.942 -28.898 -6.740 1.00 29.41 202 TYR A O 1
ATOM 1520 N N . ALA A 1 224 ? 15.111 -29.415 -8.754 1.00 28.22 203 ALA A N 1
ATOM 1521 C CA . ALA A 1 224 ? 15.599 -28.224 -9.481 1.00 30.19 203 ALA A CA 1
ATOM 1522 C C . ALA A 1 224 ? 15.028 -26.922 -8.921 1.00 30.83 203 ALA A C 1
ATOM 1523 O O . ALA A 1 224 ? 1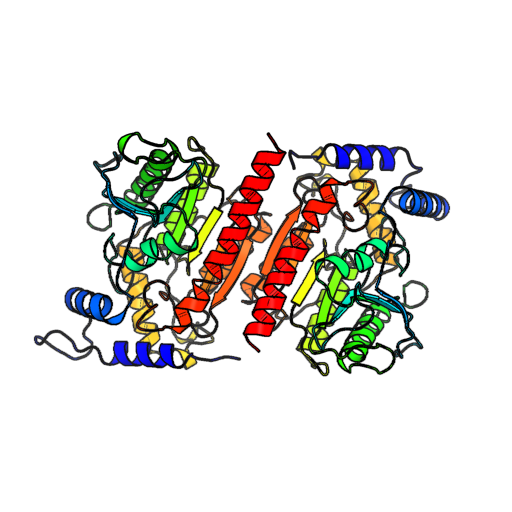5.638 -25.895 -9.205 1.00 31.15 203 ALA A O 1
ATOM 1525 N N . GLU A 1 225 ? 13.911 -26.933 -8.169 1.00 31.96 204 GLU A N 1
ATOM 1526 C CA . GLU A 1 225 ? 13.262 -25.694 -7.629 1.00 31.20 204 GLU A CA 1
ATOM 1527 C C . GLU A 1 225 ? 13.895 -25.251 -6.305 1.00 31.19 204 GLU A C 1
ATOM 1528 O O . GLU A 1 225 ? 13.678 -24.120 -5.909 1.00 33.62 204 GLU A O 1
ATOM 1534 N N . PHE A 1 226 ? 14.720 -26.076 -5.672 1.00 30.63 205 PHE A N 1
ATOM 1535 C CA . PHE A 1 226 ? 15.364 -25.727 -4.390 1.00 27.15 205 PHE A CA 1
ATOM 1536 C C . PHE A 1 226 ? 16.782 -25.263 -4.689 1.00 30.14 205 PHE A C 1
ATOM 1537 O O . PHE A 1 226 ? 17.588 -26.110 -5.164 1.00 28.28 205 PHE A O 1
ATOM 1545 N N . ALA A 1 227 ? 17.104 -23.995 -4.405 1.00 28.66 206 ALA A N 1
ATOM 1546 C CA . ALA A 1 227 ? 18.407 -23.379 -4.759 1.00 30.79 206 ALA A CA 1
ATOM 1547 C C . ALA A 1 227 ? 19.593 -24.147 -4.131 1.00 31.57 206 ALA A C 1
ATOM 1548 O O . ALA A 1 227 ? 20.690 -24.116 -4.749 1.00 31.96 206 ALA A O 1
ATOM 1550 N N . GLU A 1 228 ? 19.379 -24.842 -2.999 1.00 29.14 207 GLU A N 1
ATOM 1551 C CA . GLU A 1 228 ? 20.413 -25.599 -2.275 1.00 30.12 207 GLU A CA 1
ATOM 1552 C C . GLU A 1 228 ? 20.274 -27.092 -2.560 1.00 28.20 207 GLU A C 1
ATOM 1553 O O . GLU A 1 228 ? 20.907 -27.902 -1.850 1.00 28.66 207 GLU A O 1
ATOM 1559 N N . GLY A 1 229 ? 19.536 -27.473 -3.599 1.00 25.72 208 GLY A N 1
ATOM 1560 C CA . GLY A 1 229 ? 19.373 -28.891 -3.946 1.00 25.63 208 GLY A CA 1
ATOM 1561 C C . GLY A 1 229 ? 20.740 -29.567 -4.124 1.00 25.36 208 GLY A C 1
ATOM 1562 O O . GLY A 1 229 ? 20.892 -30.728 -3.703 1.00 26.47 208 GLY A O 1
ATOM 1563 N N . TYR A 1 230 ? 21.680 -28.887 -4.768 1.00 26.00 209 TYR A N 1
ATOM 1564 C CA . TYR A 1 230 ? 23.039 -29.454 -5.081 1.00 26.79 209 TYR A CA 1
ATOM 1565 C C . TYR A 1 230 ? 23.746 -29.875 -3.790 1.00 27.44 209 TYR A C 1
ATOM 1566 O O . TYR A 1 230 ? 24.493 -30.847 -3.817 1.00 31.43 209 TYR A O 1
ATOM 1575 N N . LEU A 1 231 ? 23.522 -29.137 -2.696 1.00 28.35 210 LEU A N 1
ATOM 1576 C CA . LEU A 1 231 ? 24.115 -29.429 -1.387 1.00 27.90 210 LEU A CA 1
ATOM 1577 C C . LEU A 1 231 ? 23.393 -30.603 -0.738 1.00 31.31 210 LEU A C 1
ATOM 1578 O O . LEU A 1 231 ? 24.029 -31.424 -0.116 1.00 30.27 210 LEU A O 1
ATOM 1583 N N . LEU A 1 232 ? 22.070 -30.682 -0.871 1.00 31.76 211 LEU A N 1
ATOM 1584 C CA . LEU A 1 232 ? 21.289 -31.752 -0.227 1.00 34.31 211 LEU A CA 1
ATOM 1585 C C . LEU A 1 232 ? 21.497 -33.065 -0.983 1.00 31.25 211 LEU A C 1
ATOM 1586 O O . LEU A 1 232 ? 21.633 -34.112 -0.321 1.00 35.78 211 LEU A O 1
ATOM 1591 N N . THR A 1 233 ? 21.611 -33.018 -2.321 1.00 32.35 212 THR A N 1
ATOM 1592 C CA . THR A 1 233 ? 21.646 -34.163 -3.282 1.00 32.56 212 THR A CA 1
ATOM 1593 C C . THR A 1 233 ? 20.237 -34.692 -3.565 1.00 35.17 212 THR A C 1
ATOM 1594 O O . THR A 1 233 ? 19.379 -34.590 -2.682 1.00 30.89 212 THR A O 1
ATOM 1598 N N . ARG A 1 234 ? 20.029 -35.254 -4.757 1.00 33.02 213 ARG A N 1
ATOM 1599 C CA . ARG A 1 234 ? 18.708 -35.738 -5.206 1.00 38.38 213 ARG A CA 1
ATOM 1600 C C . ARG A 1 234 ? 18.234 -36.868 -4.301 1.00 37.20 213 ARG A C 1
ATOM 1601 O O . ARG A 1 234 ? 17.043 -36.869 -3.948 1.00 32.26 213 ARG A O 1
ATOM 1609 N N . ASP A 1 235 ? 19.109 -37.804 -3.954 1.00 34.51 214 ASP A N 1
ATOM 1610 C CA . ASP A 1 235 ? 18.730 -38.976 -3.113 1.00 39.06 214 ASP A CA 1
ATOM 1611 C C . ASP A 1 235 ? 18.232 -38.504 -1.734 1.00 37.96 214 ASP A C 1
ATOM 1612 O O . ASP A 1 235 ? 17.207 -39.050 -1.252 1.00 36.76 214 ASP A O 1
ATOM 1617 N N . SER A 1 236 ? 18.925 -37.592 -1.078 1.00 32.17 215 SER A N 1
ATOM 1618 C CA . SER A 1 236 ? 18.453 -37.033 0.226 1.00 34.37 215 SER A CA 1
ATOM 1619 C C . SER A 1 236 ? 17.142 -36.226 0.052 1.00 32.06 215 SER A C 1
ATOM 1620 O O . SER A 1 236 ? 16.245 -36.350 0.874 1.00 31.99 215 SER A O 1
ATOM 1623 N N . MET A 1 237 ? 17.033 -35.421 -0.990 1.00 32.51 216 MET A N 1
ATOM 1624 C CA . MET A 1 237 ? 15.813 -34.628 -1.227 1.00 32.03 216 MET A CA 1
ATOM 1625 C C . MET A 1 237 ? 14.595 -35.557 -1.436 1.00 37.80 216 MET A C 1
ATOM 1626 O O . MET A 1 237 ? 13.489 -35.195 -0.961 1.00 33.69 216 MET A O 1
ATOM 1631 N N . GLU A 1 238 ? 14.792 -36.739 -2.043 1.00 32.19 217 GLU A N 1
ATOM 1632 C CA . GLU A 1 238 ? 13.735 -37.763 -2.230 1.00 36.36 217 GLU A CA 1
ATOM 1633 C C . GLU A 1 238 ? 13.250 -38.262 -0.867 1.00 32.10 217 GLU A C 1
ATOM 1634 O O . GLU A 1 238 ? 12.049 -38.450 -0.709 1.00 33.01 217 GLU A O 1
ATOM 1640 N N . TRP A 1 239 ? 14.136 -38.435 0.097 1.00 31.34 218 TRP A N 1
ATOM 1641 C CA . TRP A 1 239 ? 13.755 -38.834 1.467 1.00 30.81 218 TRP A CA 1
ATOM 1642 C C . TRP A 1 239 ? 12.824 -37.783 2.088 1.00 30.62 218 TRP A C 1
ATOM 1643 O O . TRP A 1 239 ? 11.780 -38.160 2.677 1.00 28.42 218 TRP A O 1
ATOM 1654 N N . PHE A 1 240 ? 13.207 -36.529 1.993 1.00 27.75 219 PHE A N 1
ATOM 1655 C CA . PHE A 1 240 ? 12.459 -35.407 2.622 1.00 29.24 219 PHE A CA 1
ATOM 1656 C C . PHE A 1 240 ? 11.107 -35.265 1.923 1.00 28.41 219 PHE A C 1
ATOM 1657 O O . PHE A 1 240 ? 10.131 -34.959 2.620 1.00 26.60 219 PHE A O 1
ATOM 1665 N N . MET A 1 241 ? 11.063 -35.432 0.598 1.00 25.45 220 MET A N 1
ATOM 1666 C CA . MET A 1 241 ? 9.810 -35.396 -0.164 1.00 31.61 220 MET A CA 1
ATOM 1667 C C . MET A 1 241 ? 8.869 -36.509 0.332 1.00 30.62 220 MET A C 1
ATOM 1668 O O . MET A 1 241 ? 7.689 -36.207 0.594 1.00 27.55 220 MET A O 1
ATOM 1673 N N . ALA A 1 242 ? 9.368 -37.735 0.458 1.00 28.87 221 ALA A N 1
ATOM 1674 C CA . ALA A 1 242 ? 8.592 -38.894 0.937 1.00 31.18 221 ALA A CA 1
ATOM 1675 C C . ALA A 1 242 ? 8.055 -38.620 2.345 1.00 30.21 221 ALA A C 1
ATOM 1676 O O . ALA A 1 242 ? 6.877 -38.947 2.600 1.00 26.63 221 ALA A O 1
ATOM 1678 N N . ALA A 1 243 ? 8.887 -38.090 3.234 1.00 27.68 222 ALA A N 1
ATOM 1679 C CA . ALA A 1 243 ? 8.476 -37.744 4.613 1.00 28.19 222 ALA A CA 1
ATOM 1680 C C . ALA A 1 243 ? 7.326 -36.712 4.578 1.00 27.20 222 ALA A C 1
ATOM 1681 O O . ALA A 1 243 ? 6.363 -36.885 5.325 1.00 26.98 222 ALA A O 1
ATOM 1683 N N . TYR A 1 244 ? 7.438 -35.688 3.750 1.00 25.94 223 TYR A N 1
ATOM 1684 C CA . TYR A 1 244 ? 6.438 -34.609 3.649 1.00 28.32 223 TYR A CA 1
ATOM 1685 C C . TYR A 1 244 ? 5.098 -35.197 3.200 1.00 28.56 223 TYR A C 1
ATOM 1686 O O . TYR A 1 244 ? 4.060 -34.827 3.776 1.00 25.28 223 TYR A O 1
ATOM 1695 N N . LYS A 1 245 ? 5.126 -36.039 2.161 1.00 26.43 224 LYS A N 1
ATOM 1696 C CA . LYS A 1 245 ? 3.905 -36.635 1.577 1.00 30.12 224 LYS A CA 1
ATOM 1697 C C . LYS A 1 245 ? 3.225 -37.508 2.596 1.00 30.34 224 LYS A C 1
ATOM 1698 O O . LYS A 1 245 ? 2.017 -37.365 2.758 1.00 32.20 224 LYS A O 1
ATOM 1704 N N . SER A 1 246 ? 3.993 -38.373 3.250 1.00 27.97 225 SER A N 1
ATOM 1705 C CA . SER A 1 246 ? 3.486 -39.281 4.286 1.00 29.41 225 SER A CA 1
ATOM 1706 C C . SER A 1 246 ? 2.903 -38.447 5.447 1.00 29.84 225 SER A C 1
ATOM 1707 O O . SER A 1 246 ? 1.785 -38.751 5.948 1.00 26.82 225 SER A O 1
ATOM 1710 N N . GLU A 1 247 ? 3.629 -37.431 5.883 1.00 26.56 226 GLU A N 1
ATOM 1711 C CA . GLU A 1 247 ? 3.156 -36.582 6.980 1.00 27.40 226 GLU A CA 1
ATOM 1712 C C . GLU A 1 247 ? 1.795 -35.934 6.620 1.00 27.23 226 GLU A C 1
ATOM 1713 O O . GLU A 1 247 ? 0.881 -35.965 7.447 1.00 27.79 226 GLU A O 1
ATOM 1719 N N . ALA A 1 248 ? 1.672 -35.315 5.449 1.00 28.06 227 ALA A N 1
ATOM 1720 C CA . ALA A 1 248 ? 0.437 -34.641 5.006 1.00 30.85 227 ALA A CA 1
ATOM 1721 C C . ALA A 1 248 ? -0.699 -35.667 4.852 1.00 32.94 227 ALA A C 1
ATOM 1722 O O . ALA A 1 248 ? -1.872 -35.259 4.947 1.00 30.03 227 ALA A O 1
ATOM 1724 N N . ASP A 1 249 ? -0.376 -36.936 4.592 1.00 30.62 228 ASP A N 1
ATOM 1725 C CA . ASP A 1 249 ? -1.386 -38.020 4.539 1.00 32.09 228 ASP A CA 1
ATOM 1726 C C . ASP A 1 249 ? -1.905 -38.297 5.961 1.00 30.21 228 ASP A C 1
ATOM 1727 O O . ASP A 1 249 ? -3.104 -38.510 6.116 1.00 29.90 228 ASP A O 1
ATOM 1732 N N . HIS A 1 250 ? -1.048 -38.331 6.965 1.00 25.96 229 HIS A N 1
ATOM 1733 C CA . HIS A 1 250 ? -1.427 -38.770 8.338 1.00 29.05 229 HIS A CA 1
ATOM 1734 C C . HIS A 1 250 ? -1.911 -37.617 9.232 1.00 28.83 229 HIS A C 1
ATOM 1735 O O . HIS A 1 250 ? -2.722 -37.882 10.137 1.00 27.63 229 HIS A O 1
ATOM 1742 N N . ILE A 1 251 ? -1.365 -36.422 9.028 1.00 26.43 230 ILE A N 1
ATOM 1743 C CA . ILE A 1 251 ? -1.569 -35.246 9.914 1.00 26.48 230 ILE A CA 1
ATOM 1744 C C . ILE A 1 251 ? -2.225 -34.177 9.061 1.00 26.95 230 ILE A C 1
ATOM 1745 O O . ILE A 1 251 ? -1.524 -33.416 8.359 1.00 26.42 230 ILE A O 1
ATOM 1750 N N . ARG A 1 252 ? -3.548 -34.094 9.161 1.00 26.57 231 ARG A N 1
ATOM 1751 C CA . ARG A 1 252 ? -4.338 -33.238 8.263 1.00 29.00 231 ARG A CA 1
ATOM 1752 C C . ARG A 1 252 ? -4.904 -32.026 9.015 1.00 28.56 231 ARG A C 1
ATOM 1753 O O . ARG A 1 252 ? -5.659 -32.205 9.989 1.00 26.63 231 ARG A O 1
ATOM 1761 N N . SER A 1 253 ? -4.536 -30.844 8.539 1.00 26.43 232 SER A N 1
ATOM 1762 C CA . SER A 1 253 ? -5.047 -29.544 9.013 1.00 26.93 232 SER A CA 1
ATOM 1763 C C . SER A 1 253 ? -5.050 -28.573 7.840 1.00 26.14 232 SER A C 1
ATOM 1764 O O . SER A 1 253 ? -4.343 -28.800 6.827 1.00 24.71 232 SER A O 1
ATOM 1767 N N . SER A 1 254 ? -5.830 -27.520 7.982 1.00 25.36 233 SER A N 1
ATOM 1768 C CA . SER A 1 254 ? -6.065 -26.527 6.930 1.00 26.19 233 SER A CA 1
ATOM 1769 C C . SER A 1 254 ? -5.013 -25.436 7.009 1.00 25.21 233 SER A C 1
ATOM 1770 O O . SER A 1 254 ? -4.625 -25.011 8.117 1.00 26.78 233 SER A O 1
ATOM 1773 N N . PRO A 1 255 ? -4.554 -24.904 5.866 1.00 25.27 234 PRO A N 1
ATOM 1774 C CA . PRO A 1 255 ? -3.662 -23.755 5.898 1.00 27.31 234 PRO A CA 1
ATOM 1775 C C . PRO A 1 255 ? -4.396 -22.541 6.459 1.00 32.62 234 PRO A C 1
ATOM 1776 O O . PRO A 1 255 ? -5.557 -22.337 6.097 1.00 30.66 234 PRO A O 1
ATOM 1780 N N . LEU A 1 256 ? -3.725 -21.752 7.298 1.00 30.38 235 LEU A N 1
ATOM 1781 C CA . LEU A 1 256 ? -4.311 -20.511 7.831 1.00 30.09 235 LEU A CA 1
ATOM 1782 C C . LEU A 1 256 ? -3.918 -19.405 6.856 1.00 33.09 235 LEU A C 1
ATOM 1783 O O . LEU A 1 256 ? -2.806 -18.905 6.942 1.00 31.51 235 LEU A O 1
ATOM 1788 N N . LEU A 1 257 ? -4.792 -19.111 5.905 1.00 36.55 236 LEU A N 1
ATOM 1789 C CA . LEU A 1 257 ? -4.496 -18.186 4.780 1.00 42.40 236 LEU A CA 1
ATOM 1790 C C . LEU A 1 257 ? -5.053 -16.789 5.103 1.00 43.18 236 LEU A C 1
ATOM 1791 O O . LEU A 1 257 ? -4.632 -15.846 4.409 1.00 45.87 236 LEU A O 1
ATOM 1796 N N . GLY A 1 258 ? -5.920 -16.673 6.119 1.00 42.68 237 GLY A N 1
ATOM 1797 C CA . GLY A 1 258 ? -6.588 -15.419 6.525 1.00 42.18 237 GLY A CA 1
ATOM 1798 C C . GLY A 1 258 ? -5.703 -14.504 7.380 1.00 40.53 237 GLY A C 1
ATOM 1799 O O . GLY A 1 258 ? -4.493 -14.698 7.430 1.00 36.19 237 GLY A O 1
ATOM 1800 N N . ASP A 1 259 ? -6.330 -13.535 8.029 1.00 37.22 238 ASP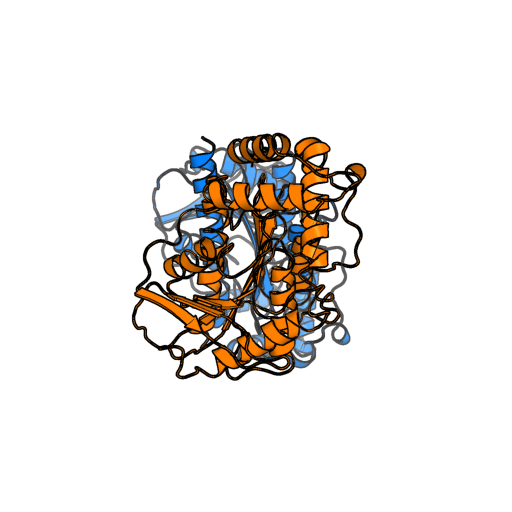 A N 1
ATOM 1801 C CA . ASP A 1 259 ? -5.708 -12.455 8.840 1.00 40.29 238 ASP A CA 1
ATOM 1802 C C . ASP A 1 259 ? -5.018 -13.061 10.073 1.00 37.32 238 ASP A C 1
ATOM 1803 O O . ASP A 1 259 ? -5.660 -13.878 10.791 1.00 34.93 238 ASP A O 1
ATOM 1808 N N . LEU A 1 260 ? -3.749 -12.705 10.295 1.00 32.88 239 LEU A N 1
ATOM 1809 C CA . LEU A 1 260 ? -2.956 -13.214 11.439 1.00 32.18 239 LEU A CA 1
ATOM 1810 C C . LEU A 1 260 ? -2.957 -12.207 12.580 1.00 30.03 239 LEU A C 1
ATOM 1811 O O . LEU A 1 260 ? -2.422 -12.515 13.649 1.00 27.52 239 LEU A O 1
ATOM 1816 N N . ALA A 1 261 ? -3.655 -11.102 12.425 1.00 29.64 240 ALA A N 1
ATOM 1817 C CA . ALA A 1 261 ? -3.761 -10.091 13.497 1.00 30.53 240 ALA A CA 1
ATOM 1818 C C . ALA A 1 261 ? -4.310 -10.747 14.773 1.00 29.27 240 ALA A C 1
ATOM 1819 O O . ALA A 1 261 ? -5.301 -11.498 14.702 1.00 31.67 240 ALA A O 1
ATOM 1821 N N . GLY A 1 262 ? -3.674 -10.482 15.893 1.00 28.98 241 GLY A N 1
ATOM 1822 C CA . GLY A 1 262 ? -4.101 -10.957 17.221 1.00 30.98 241 GLY A CA 1
ATOM 1823 C C . GLY A 1 262 ? -3.596 -12.362 17.534 1.00 29.35 241 GLY A C 1
ATOM 1824 O O . GLY A 1 262 ? -3.895 -12.865 18.635 1.00 27.75 241 GLY A O 1
ATOM 1825 N N . MET A 1 263 ? -2.815 -12.982 16.648 1.00 28.81 242 MET A N 1
ATOM 1826 C CA . MET A 1 263 ? -2.111 -14.245 16.972 1.00 28.28 242 MET A CA 1
ATOM 1827 C C . MET A 1 263 ? -1.077 -14.005 18.065 1.00 26.82 242 MET A C 1
ATOM 1828 O O . MET A 1 263 ? -0.603 -12.891 18.279 1.00 26.66 242 MET A O 1
ATOM 1833 N N . PRO A 1 264 ? -0.678 -15.053 18.805 1.00 28.17 243 PRO A N 1
ATOM 1834 C CA . PRO A 1 264 ? 0.273 -14.877 19.885 1.00 29.43 243 PRO A CA 1
ATOM 1835 C C . PRO A 1 264 ? 1.675 -14.629 19.355 1.00 30.74 243 PRO A C 1
ATOM 1836 O O . PRO A 1 264 ? 1.994 -15.047 18.230 1.00 28.36 243 PRO A O 1
ATOM 1840 N N . PRO A 1 265 ? 2.498 -13.878 20.125 1.00 29.14 244 PRO A N 1
ATOM 1841 C CA . PRO A 1 265 ? 3.900 -13.662 19.772 1.00 29.10 244 PRO A CA 1
ATOM 1842 C C . PRO A 1 265 ? 4.610 -15.003 19.522 1.00 28.95 244 PRO A C 1
ATOM 1843 O O . PRO A 1 265 ? 4.288 -15.984 20.201 1.00 29.34 244 PRO A O 1
ATOM 1847 N N . ALA A 1 266 ? 5.536 -15.036 18.576 1.00 27.55 245 ALA A N 1
ATOM 1848 C CA . ALA A 1 266 ? 6.070 -16.295 18.014 1.00 25.78 245 ALA A CA 1
ATOM 1849 C C . ALA A 1 266 ? 7.594 -16.340 18.011 1.00 25.91 245 ALA A C 1
ATOM 1850 O O . ALA A 1 266 ? 8.261 -15.289 17.940 1.00 26.94 245 ALA A O 1
ATOM 1852 N N . VAL A 1 267 ? 8.107 -17.557 18.084 1.00 25.72 246 VAL A N 1
ATOM 1853 C CA . VAL A 1 267 ? 9.464 -17.951 17.638 1.00 25.15 246 VAL A CA 1
ATOM 1854 C C . VAL A 1 267 ? 9.231 -18.930 16.486 1.00 27.74 246 VAL A C 1
ATOM 1855 O O . VAL A 1 267 ? 8.601 -19.949 16.724 1.00 25.76 246 VAL A O 1
ATOM 1859 N N . VAL A 1 268 ? 9.669 -18.587 15.282 1.00 25.72 247 VAL A N 1
ATOM 1860 C CA . VAL A 1 268 ? 9.542 -19.446 14.083 1.00 26.94 247 VAL A CA 1
ATOM 1861 C C . VAL A 1 268 ? 10.963 -19.866 13.692 1.00 27.30 247 VAL A C 1
ATOM 1862 O O . VAL A 1 268 ? 11.823 -18.991 13.466 1.00 26.74 247 VAL A O 1
ATOM 1866 N N . VAL A 1 269 ? 11.205 -21.163 13.628 1.00 24.73 248 VAL A N 1
ATOM 1867 C CA . VAL A 1 269 ? 12.561 -21.703 13.343 1.00 27.26 248 VAL A CA 1
ATOM 1868 C C . VAL A 1 269 ? 12.501 -22.549 12.070 1.00 29.50 248 VAL A C 1
ATOM 1869 O O . VAL A 1 269 ? 11.743 -23.492 12.022 1.00 35.54 248 VAL A O 1
ATOM 1873 N N . THR A 1 270 ? 13.287 -22.215 11.079 1.00 25.83 249 THR A N 1
ATOM 1874 C CA . THR A 1 270 ? 13.398 -23.017 9.839 1.00 26.87 249 THR A CA 1
ATOM 1875 C C . THR A 1 270 ? 14.746 -23.735 9.775 1.00 29.63 249 THR A C 1
ATOM 1876 O O . THR A 1 270 ? 15.679 -23.403 10.570 1.00 27.36 249 THR A O 1
ATOM 1880 N N . GLY A 1 271 ? 14.843 -24.692 8.847 1.00 29.49 250 GLY A N 1
ATOM 1881 C CA . GLY A 1 271 ? 16.113 -25.376 8.501 1.00 29.38 250 GLY A CA 1
ATOM 1882 C C . GLY A 1 271 ? 16.699 -24.814 7.229 1.00 30.73 250 GLY A C 1
ATOM 1883 O O . GLY A 1 271 ? 15.971 -24.719 6.232 1.00 28.19 250 GLY A O 1
ATOM 1884 N N . GLY A 1 272 ? 17.995 -24.454 7.210 1.00 27.60 251 GLY A N 1
ATOM 1885 C CA . GLY A 1 272 ? 18.597 -23.839 6.009 1.00 24.99 251 GLY A CA 1
ATOM 1886 C C . GLY A 1 272 ? 18.602 -24.797 4.821 1.00 25.65 251 GLY A C 1
ATOM 1887 O O . GLY A 1 272 ? 18.522 -24.321 3.671 1.00 27.96 251 GLY A O 1
ATOM 1888 N N . LEU A 1 273 ? 18.777 -26.094 5.071 1.00 26.31 252 LEU A N 1
ATOM 1889 C CA . LEU A 1 273 ? 18.799 -27.130 4.016 1.00 27.20 252 LEU A CA 1
ATOM 1890 C C . LEU A 1 273 ? 17.407 -27.817 3.918 1.00 27.66 252 LEU A C 1
ATOM 1891 O O . LEU A 1 273 ? 17.332 -28.971 3.455 1.00 28.18 252 LEU A O 1
ATOM 1896 N N . ASP A 1 274 ? 16.348 -27.139 4.338 1.00 26.68 253 ASP A N 1
ATOM 1897 C CA . ASP A 1 274 ? 14.958 -27.697 4.296 1.00 26.34 253 ASP A CA 1
ATOM 1898 C C . ASP A 1 274 ? 14.342 -27.154 3.022 1.00 24.07 253 ASP A C 1
ATOM 1899 O O . ASP A 1 274 ? 14.187 -25.940 2.910 1.00 24.53 253 ASP A O 1
ATOM 1904 N N . PRO A 1 275 ? 14.022 -27.997 2.014 1.00 25.38 254 PRO A N 1
ATOM 1905 C CA . PRO A 1 275 ? 13.354 -27.493 0.820 1.00 26.46 254 PRO A CA 1
ATOM 1906 C C . PRO A 1 275 ? 12.043 -26.722 1.095 1.00 25.60 254 PRO A C 1
ATOM 1907 O O . PRO A 1 275 ? 11.680 -25.891 0.278 1.00 27.16 254 PRO A O 1
ATOM 1911 N N . ILE A 1 276 ? 11.376 -26.944 2.237 1.00 24.30 255 ILE A N 1
ATOM 1912 C CA . ILE A 1 276 ? 10.138 -26.151 2.567 1.00 24.61 255 ILE A CA 1
ATOM 1913 C C . ILE A 1 276 ? 10.426 -25.071 3.630 1.00 24.92 255 ILE A C 1
ATOM 1914 O O . ILE A 1 276 ? 9.466 -24.597 4.323 1.00 24.17 255 ILE A O 1
ATOM 1919 N N . ARG A 1 277 ? 11.676 -24.623 3.727 1.00 24.97 256 ARG A N 1
ATOM 1920 C CA . ARG A 1 277 ? 12.048 -23.464 4.585 1.00 24.73 256 ARG A CA 1
ATOM 1921 C C . ARG A 1 277 ? 11.200 -22.240 4.222 1.00 25.06 256 ARG A C 1
ATOM 1922 O O . ARG A 1 277 ? 10.909 -21.444 5.123 1.00 23.02 256 ARG A O 1
ATOM 1930 N N . ASP A 1 278 ? 10.832 -22.078 2.945 1.00 24.07 257 ASP A N 1
ATOM 1931 C CA . ASP A 1 278 ? 9.983 -20.973 2.461 1.00 26.93 257 ASP A CA 1
ATOM 1932 C C . ASP A 1 278 ? 8.637 -20.954 3.201 1.00 27.61 257 ASP A C 1
ATOM 1933 O O . ASP A 1 278 ? 8.088 -19.866 3.352 1.00 25.18 257 ASP A O 1
ATOM 1938 N N . GLN A 1 279 ? 8.155 -22.086 3.711 1.00 24.78 258 GLN A N 1
ATOM 1939 C CA . GLN A 1 279 ? 6.855 -22.125 4.427 1.00 26.14 258 GLN A CA 1
ATOM 1940 C C . GLN A 1 279 ? 7.014 -21.457 5.816 1.00 24.88 258 GLN A C 1
ATOM 1941 O O . GLN A 1 279 ? 6.201 -20.599 6.138 1.00 24.95 258 GLN A O 1
ATOM 1947 N N . GLY A 1 280 ? 8.041 -21.799 6.580 1.00 25.06 259 GLY A N 1
ATOM 1948 C CA . GLY A 1 280 ? 8.290 -21.150 7.871 1.00 25.13 259 GLY A CA 1
ATOM 1949 C C . GLY A 1 280 ? 8.660 -19.692 7.675 1.00 25.97 259 GLY A C 1
ATOM 1950 O O . GLY A 1 280 ? 8.144 -18.822 8.436 1.00 26.05 259 GLY A O 1
ATOM 1951 N N . ARG A 1 281 ? 9.451 -19.394 6.644 1.00 25.41 260 ARG A N 1
ATOM 1952 C CA . ARG A 1 281 ? 9.866 -17.985 6.353 1.00 26.00 260 ARG A CA 1
ATOM 1953 C C . ARG A 1 281 ? 8.615 -17.142 6.074 1.00 26.14 260 ARG A C 1
ATOM 1954 O O . ARG A 1 281 ? 8.528 -16.019 6.573 1.00 24.34 260 ARG A O 1
ATOM 1962 N N . ALA A 1 282 ? 7.699 -17.637 5.241 1.00 26.28 261 ALA A N 1
ATOM 1963 C CA . ALA A 1 282 ? 6.483 -16.899 4.836 1.00 26.82 261 ALA A CA 1
ATOM 1964 C C . ALA A 1 282 ? 5.535 -16.726 6.024 1.00 25.63 261 ALA A C 1
ATOM 1965 O O . ALA A 1 282 ? 4.863 -15.694 6.099 1.00 26.84 261 ALA A O 1
ATOM 1967 N N . TYR A 1 283 ? 5.460 -17.699 6.920 1.00 25.93 262 TYR A N 1
ATOM 1968 C CA . TYR A 1 283 ? 4.640 -17.555 8.151 1.00 26.78 262 TYR A CA 1
ATOM 1969 C C . TYR A 1 283 ? 5.211 -16.423 9.042 1.00 25.16 262 TYR A C 1
ATOM 1970 O O . TYR A 1 283 ? 4.465 -15.531 9.446 1.00 26.57 262 TYR A O 1
ATOM 1979 N N . ALA A 1 284 ? 6.503 -16.449 9.354 1.00 25.97 263 ALA A N 1
ATOM 1980 C CA . ALA A 1 284 ? 7.190 -15.354 10.073 1.00 26.55 263 ALA A CA 1
ATOM 1981 C C . ALA A 1 284 ? 6.889 -14.009 9.395 1.00 25.95 263 ALA A C 1
ATOM 1982 O O . ALA A 1 284 ? 6.517 -13.044 10.093 1.00 25.84 263 ALA A O 1
ATOM 1984 N N . ALA A 1 285 ? 7.040 -13.936 8.073 1.00 23.37 264 ALA A N 1
ATOM 1985 C CA . ALA A 1 285 ? 6.822 -12.700 7.311 1.00 24.76 264 ALA A CA 1
ATOM 1986 C C . ALA A 1 285 ? 5.364 -12.224 7.466 1.00 26.56 264 ALA A C 1
ATOM 1987 O O . ALA A 1 285 ? 5.132 -10.994 7.720 1.00 24.69 264 ALA A O 1
ATOM 1989 N N . ALA A 1 286 ? 4.402 -13.133 7.360 1.00 26.81 265 ALA A N 1
ATOM 1990 C CA . ALA A 1 286 ? 2.974 -12.771 7.463 1.00 26.39 265 ALA A CA 1
ATOM 1991 C C . ALA A 1 286 ? 2.675 -12.298 8.900 1.00 26.53 265 ALA A C 1
ATOM 1992 O O . ALA A 1 286 ? 1.851 -11.355 9.073 1.00 25.37 265 ALA A O 1
ATOM 1994 N N . LEU A 1 287 ? 3.331 -12.877 9.912 1.00 25.52 266 LEU A N 1
ATOM 1995 C CA . LEU A 1 287 ? 3.128 -12.415 11.310 1.00 25.49 266 LEU A CA 1
ATOM 1996 C C . LEU A 1 287 ? 3.592 -10.949 11.442 1.00 27.50 266 LEU A C 1
ATOM 1997 O O . LEU A 1 287 ? 2.788 -10.103 11.913 1.00 26.11 266 LEU A O 1
ATOM 2002 N N . ALA A 1 288 ? 4.803 -10.647 10.968 1.00 26.72 267 ALA A N 1
ATOM 2003 C CA . ALA A 1 288 ? 5.362 -9.276 10.962 1.00 27.66 267 ALA A CA 1
ATOM 2004 C C . ALA A 1 288 ? 4.415 -8.309 10.252 1.00 28.04 267 ALA A C 1
ATOM 2005 O O . ALA A 1 288 ? 4.096 -7.239 10.827 1.00 27.49 267 ALA A O 1
ATOM 2007 N N . LEU A 1 289 ? 3.954 -8.646 9.050 1.00 29.53 268 LEU A N 1
ATOM 2008 C CA . LEU A 1 289 ? 3.042 -7.778 8.284 1.00 28.04 268 LEU A CA 1
ATOM 2009 C C . LEU A 1 289 ? 1.749 -7.516 9.054 1.00 31.06 268 LEU A C 1
ATOM 2010 O O . LEU A 1 289 ? 1.148 -6.475 8.812 1.00 30.73 268 LEU A O 1
ATOM 2015 N N . ALA A 1 290 ? 1.297 -8.431 9.907 1.00 28.92 269 ALA A N 1
ATOM 2016 C CA . ALA A 1 290 ? 0.065 -8.250 10.705 1.00 29.25 269 ALA A CA 1
ATOM 2017 C C . ALA A 1 290 ? 0.396 -7.567 12.044 1.00 29.01 269 ALA A C 1
ATOM 2018 O O . ALA A 1 290 ? -0.492 -7.452 12.850 1.00 30.53 269 ALA A O 1
ATOM 2020 N N . GLY A 1 291 ? 1.641 -7.196 12.306 1.00 26.64 270 GLY A N 1
ATOM 2021 C CA . GLY A 1 291 ? 2.005 -6.545 13.572 1.00 28.15 270 GLY A CA 1
ATOM 2022 C C . GLY A 1 291 ? 2.081 -7.515 14.737 1.00 30.55 270 GLY A C 1
ATOM 2023 O O . GLY A 1 291 ? 2.126 -7.049 15.900 1.00 30.52 270 GLY A O 1
ATOM 2024 N N . VAL A 1 292 ? 2.237 -8.808 14.472 1.00 28.02 271 VAL A N 1
ATOM 2025 C CA . VAL A 1 292 ? 2.453 -9.807 15.555 1.00 27.95 271 VAL A CA 1
ATOM 2026 C C . VAL A 1 292 ? 3.951 -9.921 15.795 1.00 29.11 271 VAL A C 1
ATOM 2027 O O . VAL A 1 292 ? 4.680 -10.274 14.874 1.00 29.53 271 VAL A O 1
ATOM 2031 N N . PRO A 1 293 ? 4.438 -9.717 17.041 1.00 27.37 272 PRO A N 1
ATOM 2032 C CA . PRO A 1 293 ? 5.860 -9.890 17.328 1.00 27.18 272 PRO A CA 1
ATOM 2033 C C . PRO A 1 293 ? 6.356 -11.296 16.949 1.00 28.69 272 PRO A C 1
ATOM 2034 O O . PRO A 1 293 ? 5.687 -12.290 17.230 1.00 27.00 272 PRO A O 1
ATOM 2038 N N . VAL A 1 294 ? 7.516 -11.378 16.325 1.00 26.41 273 VAL A N 1
ATOM 2039 C CA . VAL A 1 294 ? 8.055 -12.677 15.864 1.00 26.37 273 VAL A CA 1
ATOM 2040 C C . VAL A 1 294 ? 9.564 -12.627 15.926 1.00 26.60 273 VAL A C 1
ATOM 2041 O O . VAL A 1 294 ? 10.189 -11.643 15.405 1.00 25.91 273 VAL A O 1
ATOM 2045 N N . VAL A 1 295 ? 10.125 -13.686 16.474 1.00 24.89 274 VAL A N 1
ATOM 2046 C CA . VAL A 1 295 ? 11.576 -13.986 16.401 1.00 25.92 274 VAL A CA 1
ATOM 2047 C C . VAL A 1 295 ? 11.745 -15.058 15.318 1.00 28.64 274 VAL A C 1
ATOM 2048 O O . VAL A 1 295 ? 11.283 -16.186 15.527 1.00 28.19 274 VAL A O 1
ATOM 2052 N N . PHE A 1 296 ? 12.275 -14.674 14.173 1.00 26.92 275 PHE A N 1
ATOM 2053 C CA . PHE A 1 296 ? 12.593 -15.594 13.048 1.00 26.49 275 PHE A CA 1
ATOM 2054 C C . PHE A 1 296 ? 14.068 -16.019 13.138 1.00 28.71 275 PHE A C 1
ATOM 2055 O O . PHE A 1 296 ? 14.970 -15.144 13.207 1.00 27.61 275 PHE A O 1
ATOM 2063 N N . ARG A 1 297 ? 14.307 -17.330 13.181 1.00 26.95 276 ARG A N 1
ATOM 2064 C CA . ARG A 1 297 ? 15.648 -17.961 13.211 1.00 28.64 276 ARG A CA 1
ATOM 2065 C C . ARG A 1 297 ? 15.706 -19.036 12.122 1.00 30.32 276 ARG A C 1
ATOM 2066 O O . ARG A 1 297 ? 14.678 -19.738 11.861 1.00 26.95 276 ARG A O 1
ATOM 2074 N N . GLU A 1 298 ? 16.865 -19.212 11.511 1.00 29.22 277 GLU A N 1
ATOM 2075 C CA . GLU A 1 298 ? 17.081 -20.297 10.542 1.00 28.50 277 GLU A CA 1
ATOM 2076 C C . GLU A 1 298 ? 18.348 -21.043 10.939 1.00 30.39 277 GLU A C 1
ATOM 2077 O O . GLU A 1 298 ? 19.395 -20.399 11.096 1.00 31.37 277 GLU A O 1
ATOM 2083 N N . ALA A 1 299 ? 18.248 -22.354 11.082 1.00 28.11 278 ALA A N 1
ATOM 2084 C CA . ALA A 1 299 ? 19.375 -23.261 11.406 1.00 31.32 278 ALA A CA 1
ATOM 2085 C C . ALA A 1 299 ? 20.200 -23.488 10.136 1.00 34.65 278 ALA A C 1
ATOM 2086 O O . ALA A 1 299 ? 19.892 -24.385 9.340 1.00 32.21 278 ALA A O 1
ATOM 2088 N N . LYS A 1 300 ? 21.196 -22.641 9.924 1.00 35.23 279 LYS A N 1
ATOM 2089 C CA . LYS A 1 300 ? 22.055 -22.692 8.715 1.00 35.15 279 LYS A CA 1
ATOM 2090 C C . LYS A 1 300 ? 22.775 -24.040 8.657 1.00 32.63 279 LYS A C 1
ATOM 2091 O O . LYS A 1 300 ? 23.345 -24.506 9.683 1.00 33.69 279 LYS A O 1
ATOM 2097 N N . GLY A 1 301 ? 22.700 -24.665 7.491 1.00 34.74 280 GLY A N 1
ATOM 2098 C CA . GLY A 1 301 ? 23.308 -25.966 7.216 1.00 33.15 280 GLY A CA 1
ATOM 2099 C C . GLY A 1 301 ? 22.664 -27.108 7.957 1.00 35.92 280 GLY A C 1
ATOM 2100 O O . GLY A 1 301 ? 23.336 -28.183 8.004 1.00 33.46 280 GLY A O 1
ATOM 2101 N N . ASN A 1 302 ? 21.427 -26.951 8.488 1.00 30.10 281 ASN A N 1
ATOM 2102 C CA . ASN A 1 302 ? 20.732 -28.082 9.124 1.00 29.02 281 ASN A CA 1
ATOM 2103 C C . ASN A 1 302 ? 19.462 -28.403 8.321 1.00 27.72 281 ASN A C 1
ATOM 2104 O O . ASN A 1 302 ? 19.012 -27.574 7.532 1.00 30.04 281 ASN A O 1
ATOM 2109 N N . ILE A 1 303 ? 18.940 -29.593 8.543 1.00 29.32 282 ILE A N 1
ATOM 2110 C CA . ILE A 1 303 ? 17.871 -30.229 7.733 1.00 29.61 282 ILE A CA 1
ATOM 2111 C C . ILE A 1 303 ? 16.524 -30.076 8.447 1.00 30.24 282 ILE A C 1
ATOM 2112 O O . ILE A 1 303 ? 16.466 -29.827 9.678 1.00 28.61 282 ILE A O 1
ATOM 2117 N N . HIS A 1 304 ? 15.464 -30.285 7.690 1.00 29.74 283 HIS A N 1
ATOM 2118 C CA . HIS A 1 304 ? 14.115 -30.560 8.239 1.00 26.73 283 HIS A CA 1
ATOM 2119 C C . HIS A 1 304 ? 14.225 -31.671 9.285 1.00 30.17 283 HIS A C 1
ATOM 2120 O O . HIS A 1 304 ? 14.908 -32.654 9.034 1.00 30.00 283 HIS A O 1
ATOM 2127 N N . GLY A 1 305 ? 13.507 -31.540 10.398 1.00 29.01 284 GLY A N 1
ATOM 2128 C CA . GLY A 1 305 ? 13.317 -32.652 11.348 1.00 29.49 284 GLY A CA 1
ATOM 2129 C C . GLY A 1 305 ? 14.366 -32.667 12.461 1.00 30.01 284 GLY A C 1
ATOM 2130 O O . GLY A 1 305 ? 14.374 -33.643 13.207 1.00 31.55 284 GLY A O 1
ATOM 2131 N N . PHE A 1 306 ? 15.116 -31.590 12.671 1.00 28.74 285 PHE A N 1
ATOM 2132 C CA . PHE A 1 306 ? 16.338 -31.640 13.531 1.00 30.59 285 PHE A CA 1
ATOM 2133 C C . PHE A 1 306 ? 16.000 -31.757 15.036 1.00 32.78 285 PHE A C 1
ATOM 2134 O O . PHE A 1 306 ? 16.912 -32.175 15.788 1.00 27.78 285 PHE A O 1
ATOM 2142 N N . ILE A 1 307 ? 14.784 -31.452 15.507 1.00 28.85 286 ILE A N 1
ATOM 2143 C CA . ILE A 1 307 ? 14.560 -31.404 16.984 1.00 29.28 286 ILE A CA 1
ATOM 2144 C C . ILE A 1 307 ? 14.555 -32.829 17.533 1.00 29.23 286 ILE A C 1
ATOM 2145 O O . ILE A 1 307 ? 14.715 -32.994 18.762 1.00 29.14 286 ILE A O 1
ATOM 2150 N N . THR A 1 308 ? 14.274 -33.827 16.696 1.00 29.81 287 THR A N 1
ATOM 2151 C CA . THR A 1 308 ? 14.302 -35.259 17.116 1.00 32.85 287 THR A CA 1
ATOM 2152 C C . THR A 1 308 ? 15.592 -35.941 16.625 1.00 31.35 287 THR A C 1
ATOM 2153 O O . THR A 1 308 ? 15.662 -37.181 16.647 1.00 34.87 287 THR A O 1
ATOM 2157 N N . LEU A 1 309 ? 16.572 -35.171 16.192 1.00 31.36 288 LEU A N 1
ATOM 2158 C CA . LEU A 1 309 ? 17.853 -35.735 15.680 1.00 31.23 288 LEU A CA 1
ATOM 2159 C C . LEU A 1 309 ? 19.023 -35.180 16.492 1.00 33.42 288 LEU A C 1
ATOM 2160 O O . LEU A 1 309 ? 20.121 -35.022 15.918 1.00 33.33 288 LEU A O 1
ATOM 2165 N N . ARG A 1 310 ? 18.825 -34.941 17.792 1.00 32.04 289 ARG A N 1
ATOM 2166 C CA . ARG A 1 310 ? 19.840 -34.246 18.637 1.00 33.89 289 ARG A CA 1
ATOM 2167 C C . ARG A 1 310 ? 20.995 -35.202 19.018 1.00 35.06 289 ARG A C 1
ATOM 2168 O O . ARG A 1 310 ? 22.050 -34.676 19.422 1.00 35.63 289 ARG A O 1
ATOM 2176 N N . LYS A 1 311 ? 20.835 -36.509 18.828 1.00 38.91 290 LYS A N 1
ATOM 2177 C CA . LYS A 1 311 ? 21.941 -37.506 18.985 1.00 42.67 290 LYS A CA 1
ATOM 2178 C C . LYS A 1 311 ? 22.651 -37.668 17.640 1.00 41.31 290 LYS A C 1
ATOM 2179 O O . LYS A 1 311 ? 23.840 -37.419 17.570 1.00 42.99 290 LYS A O 1
ATOM 2185 N N . ALA A 1 312 ? 21.917 -38.017 16.588 1.00 40.66 291 ALA A N 1
ATOM 2186 C CA . ALA A 1 312 ? 22.472 -38.210 15.226 1.00 39.25 291 ALA A CA 1
ATOM 2187 C C . ALA A 1 312 ? 23.218 -36.952 14.770 1.00 40.66 291 ALA A C 1
ATOM 2188 O O . ALA A 1 312 ? 24.296 -37.105 14.176 1.00 41.83 291 ALA A O 1
ATOM 2190 N N . ILE A 1 313 ? 22.674 -35.758 15.058 1.00 36.72 292 ILE A N 1
ATOM 2191 C CA . ILE A 1 313 ? 23.180 -34.442 14.571 1.00 36.11 292 ILE A CA 1
ATOM 2192 C C . ILE A 1 313 ? 23.328 -33.518 15.775 1.00 39.16 292 ILE A C 1
ATOM 2193 O O . ILE A 1 313 ? 22.487 -32.631 16.020 1.00 33.48 292 ILE A O 1
ATOM 2198 N N . PRO A 1 314 ? 24.413 -33.684 16.576 1.00 42.66 293 PRO A N 1
ATOM 2199 C CA . PRO A 1 314 ? 24.560 -32.953 17.838 1.00 38.98 293 PRO A CA 1
ATOM 2200 C C . PRO A 1 314 ? 24.556 -31.433 17.700 1.00 36.01 293 PRO A C 1
ATOM 2201 O O . PRO A 1 314 ? 24.235 -30.739 18.644 1.00 37.61 293 PRO A O 1
ATOM 2205 N N . SER A 1 315 ? 24.915 -30.907 16.539 1.00 33.37 294 SER A N 1
ATOM 2206 C CA . SER A 1 315 ? 24.841 -29.445 16.298 1.00 34.49 294 SER A CA 1
ATOM 2207 C C . SER A 1 315 ? 23.371 -28.959 16.373 1.00 33.54 294 SER A C 1
ATOM 2208 O O . SER A 1 315 ? 23.163 -27.749 16.512 1.00 33.48 294 SER A O 1
ATOM 2211 N N . SER A 1 316 ? 22.398 -29.859 16.282 1.00 29.98 295 SER A N 1
ATOM 2212 C CA . SER A 1 316 ? 20.954 -29.518 16.447 1.00 32.04 295 SER A CA 1
ATOM 2213 C C . SER A 1 316 ? 20.693 -28.989 17.860 1.00 36.84 295 SER A C 1
ATOM 2214 O O . SER A 1 316 ? 19.787 -28.178 18.039 1.00 32.21 295 SER A O 1
ATOM 2217 N N . VAL A 1 317 ? 21.484 -29.422 18.855 1.00 36.21 296 VAL A N 1
ATOM 2218 C CA . VAL A 1 317 ? 21.300 -28.954 20.256 1.00 34.49 296 VAL A CA 1
ATOM 2219 C C . VAL A 1 317 ? 21.356 -27.430 20.265 1.00 33.60 296 VAL A C 1
ATOM 2220 O O . VAL A 1 317 ? 20.436 -26.808 20.824 1.00 38.04 296 VAL A O 1
ATOM 2224 N N . GLY A 1 318 ? 22.373 -26.823 19.652 1.00 36.77 297 GLY A N 1
ATOM 2225 C CA . GLY A 1 318 ? 22.491 -25.345 19.613 1.00 35.84 297 GLY A CA 1
ATOM 2226 C C . GLY A 1 318 ? 21.266 -24.680 18.977 1.00 36.16 297 GLY A C 1
ATOM 2227 O O . GLY A 1 318 ? 20.801 -23.629 19.460 1.00 30.61 297 GLY A O 1
ATOM 2228 N N . ASP A 1 319 ? 20.787 -25.238 17.868 1.00 33.37 298 ASP A N 1
ATOM 2229 C CA . ASP A 1 319 ? 19.576 -24.740 17.183 1.00 33.25 298 ASP A CA 1
ATOM 2230 C C . ASP A 1 319 ? 18.406 -24.738 18.173 1.00 30.59 298 ASP A C 1
ATOM 2231 O O . ASP A 1 319 ? 17.706 -23.704 18.286 1.00 31.31 298 ASP A O 1
ATOM 2236 N N . VAL A 1 320 ? 18.165 -25.864 18.844 1.00 30.82 299 VAL A N 1
ATOM 2237 C CA . VAL A 1 320 ? 17.007 -26.000 19.773 1.00 31.15 299 VAL A CA 1
ATOM 2238 C C . VAL A 1 320 ? 17.163 -25.028 20.973 1.00 35.56 299 VAL A C 1
ATOM 2239 O O . VAL A 1 320 ? 16.204 -24.327 21.323 1.00 30.34 299 VAL A O 1
ATOM 2243 N N A MET A 1 321 ? 18.361 -24.948 21.554 0.50 34.27 300 MET A N 1
ATOM 2244 N N B MET A 1 321 ? 18.357 -24.960 21.571 0.50 36.19 300 MET A N 1
ATOM 2245 C CA A MET A 1 321 ? 18.654 -24.059 22.716 0.50 32.70 300 MET A CA 1
ATOM 2246 C CA B MET A 1 321 ? 18.630 -24.075 22.744 0.50 35.84 300 MET A CA 1
ATOM 2247 C C A MET A 1 321 ? 18.458 -22.586 22.335 0.50 31.80 300 MET A C 1
ATOM 2248 C C B MET A 1 321 ? 18.460 -22.593 22.343 0.50 33.48 300 MET A C 1
ATOM 2249 O O A MET A 1 321 ? 17.911 -21.828 23.147 0.50 32.55 300 MET A O 1
ATOM 2250 O O B MET A 1 321 ? 17.925 -21.827 23.155 0.50 34.10 300 MET A O 1
ATOM 2259 N N . GLY A 1 322 ? 18.838 -22.194 21.123 1.00 31.79 301 GLY A N 1
ATOM 2260 C CA . GLY A 1 322 ? 18.607 -20.815 20.640 1.00 32.80 301 GLY A CA 1
ATOM 2261 C C . GLY A 1 322 ? 17.111 -20.484 20.536 1.00 31.55 301 GLY A C 1
ATOM 2262 O O . GLY A 1 322 ? 16.674 -19.376 20.922 1.00 31.71 301 GLY A O 1
ATOM 2263 N N . ALA A 1 323 ? 16.311 -21.441 20.083 1.00 31.85 302 ALA A N 1
ATOM 2264 C CA . ALA A 1 323 ? 14.843 -21.282 20.046 1.00 32.12 302 ALA A CA 1
ATOM 2265 C C . ALA A 1 323 ? 14.292 -21.171 21.485 1.00 29.97 302 ALA A C 1
ATOM 2266 O O . ALA A 1 323 ? 13.427 -20.360 21.723 1.00 31.59 302 ALA A O 1
ATOM 2268 N N . PHE A 1 324 ? 14.704 -22.059 22.379 1.00 31.41 303 PHE A N 1
ATOM 2269 C CA . PHE A 1 324 ? 14.212 -22.080 23.780 1.00 32.18 303 PHE A CA 1
ATOM 2270 C C . PHE A 1 324 ? 14.547 -20.773 24.500 1.00 32.54 303 PHE A C 1
ATOM 2271 O O . PHE A 1 324 ? 13.668 -20.288 25.228 1.00 32.98 303 PHE A O 1
ATOM 2279 N N . ALA A 1 325 ? 15.701 -20.172 24.228 1.00 34.11 304 ALA A N 1
ATOM 2280 C CA . ALA A 1 325 ? 16.130 -18.887 24.854 1.00 35.57 304 ALA A CA 1
ATOM 2281 C C . ALA A 1 325 ? 15.234 -17.755 24.372 1.00 35.99 304 ALA A C 1
ATOM 2282 O O . ALA A 1 325 ? 14.780 -16.943 25.189 1.00 33.89 304 ALA A O 1
ATOM 2284 N N . ALA A 1 326 ? 14.949 -17.707 23.067 1.00 34.14 305 ALA A N 1
ATOM 2285 C CA . ALA A 1 326 ? 14.015 -16.733 22.500 1.00 31.83 305 ALA A CA 1
ATOM 2286 C C . ALA A 1 326 ? 12.622 -16.918 23.124 1.00 29.54 305 ALA A C 1
ATOM 2287 O O . ALA A 1 326 ? 11.978 -15.919 23.473 1.00 29.62 305 ALA A O 1
ATOM 2289 N N . LEU A 1 327 ? 12.132 -18.149 23.240 1.00 31.26 306 LEU A N 1
ATOM 2290 C CA . LEU A 1 327 ? 10.770 -18.412 23.795 1.00 30.52 306 LEU A CA 1
ATOM 2291 C C . LEU A 1 327 ? 10.739 -17.968 25.278 1.00 31.41 306 LEU A C 1
ATOM 2292 O O . LEU A 1 327 ? 9.773 -17.353 25.722 1.00 29.24 306 LEU A O 1
ATOM 2297 N N . LYS A 1 328 ? 11.801 -18.259 26.015 1.00 34.97 307 LYS A N 1
ATOM 2298 C CA . LYS A 1 328 ? 11.894 -17.870 27.451 1.00 36.65 307 LYS A CA 1
ATOM 2299 C C . LYS A 1 328 ? 11.754 -16.351 27.560 1.00 36.09 307 LYS A C 1
ATOM 2300 O O . LYS A 1 328 ? 10.985 -15.889 28.427 1.00 37.52 307 LYS A O 1
ATOM 2306 N N . ASP A 1 329 ? 12.394 -15.588 26.662 1.00 36.68 308 ASP A N 1
ATOM 2307 C CA . ASP A 1 329 ? 12.300 -14.096 26.655 1.00 40.69 308 ASP A CA 1
ATOM 2308 C C . ASP A 1 329 ? 10.856 -13.637 26.407 1.00 42.55 308 ASP A C 1
ATOM 2309 O O . ASP A 1 329 ? 10.422 -12.639 27.038 1.00 37.10 308 ASP A O 1
ATOM 2314 N N . ILE A 1 330 ? 10.112 -14.317 25.525 1.00 36.59 309 ILE A N 1
ATOM 2315 C CA . ILE A 1 330 ? 8.712 -13.928 25.222 1.00 36.88 309 ILE A CA 1
ATOM 2316 C C . ILE A 1 330 ? 7.854 -14.164 26.461 1.00 33.48 309 ILE A C 1
ATOM 2317 O O . ILE A 1 330 ? 6.994 -13.297 26.778 1.00 37.06 309 ILE A O 1
ATOM 2322 N N . ILE A 1 331 ? 8.015 -15.343 27.071 1.00 33.71 310 ILE A N 1
ATOM 2323 C CA . ILE A 1 331 ? 7.270 -15.762 28.282 1.00 34.77 310 ILE A CA 1
ATOM 2324 C C . ILE A 1 331 ? 7.539 -14.743 29.403 1.00 36.18 310 ILE A C 1
ATOM 2325 O O . ILE A 1 331 ? 6.571 -14.249 29.959 1.00 41.59 310 ILE A O 1
ATOM 2330 N N . VAL A 1 332 ? 8.800 -14.445 29.707 1.00 40.77 311 VAL A N 1
ATOM 2331 C CA . VAL A 1 332 ? 9.170 -13.455 30.772 1.00 44.53 311 VAL A CA 1
ATOM 2332 C C . VAL A 1 332 ? 8.497 -12.117 30.456 1.00 43.22 311 VAL A C 1
ATOM 2333 O O . VAL A 1 332 ? 7.831 -11.561 31.336 1.00 42.69 311 VAL A O 1
ATOM 2337 N N . GLU A 1 333 ? 8.609 -11.630 29.228 1.00 42.42 312 GLU A N 1
ATOM 2338 C CA . GLU A 1 333 ? 8.033 -10.309 28.860 1.00 44.19 312 GLU A CA 1
ATOM 2339 C C . GLU A 1 333 ? 6.508 -10.359 28.958 1.00 47.51 312 GLU A C 1
ATOM 2340 O O . GLU A 1 333 ? 5.898 -9.357 29.416 1.00 43.86 312 GLU A O 1
ATOM 2346 N N . ALA A 1 334 ? 5.894 -11.443 28.491 1.00 47.16 313 ALA A N 1
ATOM 2347 C CA . ALA A 1 334 ? 4.418 -11.607 28.485 1.00 47.96 313 ALA A CA 1
ATOM 2348 C C . ALA A 1 334 ? 3.899 -11.556 29.916 1.00 50.81 313 ALA A C 1
ATOM 2349 O O . ALA A 1 334 ? 2.889 -10.891 30.122 1.00 55.71 313 ALA A O 1
ATOM 2351 N N . GLU A 1 335 ? 4.567 -12.227 30.857 1.00 53.65 314 GLU A N 1
ATOM 2352 C CA . GLU A 1 335 ? 4.151 -12.272 32.291 1.00 59.95 314 GLU A CA 1
ATOM 2353 C C . GLU A 1 335 ? 4.398 -10.911 32.967 1.00 69.49 314 GLU A C 1
ATOM 2354 O O . GLU A 1 335 ? 3.534 -10.476 33.783 1.00 66.91 314 GLU A O 1
ATOM 2360 N N . GLY A 1 336 ? 5.513 -10.255 32.634 1.00 68.72 315 GLY A N 1
ATOM 2361 C CA . GLY A 1 336 ? 5.825 -8.875 33.062 1.00 72.84 315 GLY A CA 1
ATOM 2362 C C . GLY A 1 336 ? 4.784 -7.860 32.595 1.00 72.94 315 GLY A C 1
ATOM 2363 O O . GLY A 1 336 ? 4.492 -6.919 33.367 1.00 72.98 315 GLY A O 1
ATOM 2364 N N . ASP A 1 337 ? 4.253 -8.022 31.377 1.00 71.03 316 ASP A N 1
ATOM 2365 C CA . ASP A 1 337 ? 3.231 -7.116 30.776 1.00 70.95 316 ASP A CA 1
ATOM 2366 C C . ASP A 1 337 ? 1.856 -7.389 31.413 1.00 78.95 316 ASP A C 1
ATOM 2367 O O . ASP A 1 337 ? 1.029 -6.449 31.455 1.00 76.31 316 ASP A O 1
ATOM 2372 N N . ARG A 1 338 ? 1.604 -8.613 31.889 1.00 86.14 317 ARG A N 1
ATOM 2373 C CA . ARG A 1 338 ? 0.332 -8.982 32.579 1.00 89.98 317 ARG A CA 1
ATOM 2374 C C . ARG A 1 338 ? 0.371 -8.493 34.033 1.00 85.61 317 ARG A C 1
ATOM 2375 O O . ARG A 1 338 ? -0.673 -8.023 34.502 1.00 97.45 317 ARG A O 1
ATOM 2383 N N . ALA A 1 339 ? 1.516 -8.592 34.718 1.00 82.15 318 ALA A N 1
ATOM 2384 C CA . ALA A 1 339 ? 1.717 -8.059 36.094 1.00 84.76 318 ALA A CA 1
ATOM 2385 C C . ALA A 1 339 ? 1.561 -6.526 36.101 1.00 94.66 318 ALA A C 1
ATOM 2386 O O . ALA A 1 339 ? 1.023 -5.995 37.103 1.00 98.40 318 ALA A O 1
ATOM 2388 N N . MET A 1 340 ? 1.986 -5.853 35.017 1.00 98.88 319 MET A N 1
ATOM 2389 C CA . MET A 1 340 ? 1.893 -4.374 34.824 1.00 98.44 319 MET A CA 1
ATOM 2390 C C . MET A 1 340 ? 0.418 -3.986 34.627 1.00 99.44 319 MET A C 1
ATOM 2391 O O . MET A 1 340 ? -0.070 -3.149 35.397 1.00 106.72 319 MET A O 1
ATOM 2396 N N . ALA A 1 341 ? -0.265 -4.604 33.655 1.00 103.79 320 ALA A N 1
ATOM 2397 C CA . ALA A 1 341 ? -1.685 -4.347 33.289 1.00 103.81 320 ALA A CA 1
ATOM 2398 C C . ALA A 1 341 ? -2.624 -4.537 34.503 1.00 112.37 320 ALA A C 1
ATOM 2399 O O . ALA A 1 341 ? -3.612 -3.777 34.591 1.00 120.61 320 ALA A O 1
ATOM 2401 N N . GLN A 1 342 ? -2.349 -5.508 35.393 1.00 108.58 321 GLN A N 1
ATOM 2402 C CA . GLN A 1 342 ? -3.116 -5.765 36.654 1.00 99.85 321 GLN A CA 1
ATOM 2403 C C . GLN A 1 342 ? -2.570 -4.888 37.786 1.00 96.33 321 GLN A C 1
ATOM 2404 O O . GLN A 1 342 ? -2.723 -3.678 37.804 1.00 94.82 321 GLN A O 1
ATOM 2410 N N . GLU B 1 24 ? -1.047 0.463 25.404 1.00 142.68 3 GLU B N 1
ATOM 2411 C CA . GLU B 1 24 ? -1.167 -0.816 24.672 1.00 138.92 3 GLU B CA 1
ATOM 2412 C C . GLU B 1 24 ? -2.663 -1.080 24.499 1.00 134.66 3 GLU B C 1
ATOM 2413 O O . GLU B 1 24 ? -3.067 -1.654 23.463 1.00 128.15 3 GLU B O 1
ATOM 2419 N N . LEU B 1 25 ? -3.438 -0.580 25.468 1.00 136.71 4 LEU B N 1
ATOM 2420 C CA . LEU B 1 25 ? -4.917 -0.671 25.545 1.00 132.41 4 LEU B CA 1
ATOM 2421 C C . LEU B 1 25 ? -5.518 0.378 24.583 1.00 118.73 4 LEU B C 1
ATOM 2422 O O . LEU B 1 25 ? -6.363 1.188 25.011 1.00 112.64 4 LEU B O 1
ATOM 2427 N N . PHE B 1 26 ? -5.095 0.277 23.301 1.00 106.76 5 PHE B N 1
ATOM 2428 C CA . PHE B 1 26 ? -5.350 1.156 22.117 1.00 91.87 5 PHE B CA 1
ATOM 2429 C C . PHE B 1 26 ? -4.464 2.398 22.216 1.00 77.33 5 PHE B C 1
ATOM 2430 O O . PHE B 1 26 ? -3.551 2.473 21.385 1.00 79.08 5 PHE B O 1
ATOM 2438 N N . VAL B 1 27 ? -4.642 3.267 23.215 1.00 57.93 6 VAL B N 1
ATOM 2439 C CA . VAL B 1 27 ? -3.697 4.402 23.447 1.00 49.61 6 VAL B CA 1
ATOM 2440 C C . VAL B 1 27 ? -3.278 4.414 24.925 1.00 47.03 6 VAL B C 1
ATOM 2441 O O . VAL B 1 27 ? -4.132 4.545 25.774 1.00 47.40 6 VAL B O 1
ATOM 2445 N N . ARG B 1 28 ? -1.979 4.308 25.194 1.00 43.22 7 ARG B N 1
ATOM 2446 C CA . ARG B 1 28 ? -1.436 4.361 26.579 1.00 39.35 7 ARG B CA 1
ATOM 2447 C C . ARG B 1 28 ? -1.767 5.722 27.184 1.00 37.90 7 ARG B C 1
ATOM 2448 O O . ARG B 1 28 ? -1.726 6.739 26.486 1.00 34.41 7 ARG B O 1
ATOM 2456 N N . PRO B 1 29 ? -2.102 5.799 28.489 1.00 40.30 8 PRO B N 1
ATOM 2457 C CA . PRO B 1 29 ? -2.377 7.089 29.128 1.00 40.82 8 PRO B CA 1
ATOM 2458 C C . PRO B 1 29 ? -1.272 8.139 28.945 1.00 35.57 8 PRO B C 1
ATOM 2459 O O . PRO B 1 29 ? -1.614 9.298 28.676 1.00 36.13 8 PRO B O 1
ATOM 2463 N N . ASP B 1 30 ? -0.002 7.756 29.085 1.00 33.33 9 ASP B N 1
ATOM 2464 C CA . ASP B 1 30 ? 1.123 8.731 28.963 1.00 35.19 9 ASP B CA 1
ATOM 2465 C C . ASP B 1 30 ? 1.230 9.194 27.478 1.00 36.37 9 ASP B C 1
ATOM 2466 O O . ASP B 1 30 ? 1.600 10.352 27.196 1.00 36.83 9 ASP B O 1
ATOM 2471 N N . VAL B 1 31 ? 0.835 8.364 26.528 1.00 37.10 10 VAL B N 1
ATOM 2472 C CA . VAL B 1 31 ? 0.886 8.745 25.087 1.00 33.97 10 VAL B CA 1
ATOM 2473 C C . VAL B 1 31 ? -0.229 9.752 24.828 1.00 35.84 10 VAL B C 1
ATOM 2474 O O . VAL B 1 31 ? 0.019 10.751 24.188 1.00 34.85 10 VAL B O 1
ATOM 2478 N N . ARG B 1 32 ? -1.422 9.497 25.355 1.00 36.05 11 ARG B N 1
ATOM 2479 C CA . ARG B 1 32 ? -2.582 10.408 25.217 1.00 39.71 11 ARG B CA 1
ATOM 2480 C C . ARG B 1 32 ? -2.184 11.780 25.789 1.00 36.69 11 ARG B C 1
ATOM 2481 O O . ARG B 1 32 ? -2.493 12.805 25.177 1.00 32.16 11 ARG B O 1
ATOM 2489 N N . GLY B 1 33 ? -1.494 11.800 26.916 1.00 37.02 12 GLY B N 1
ATOM 2490 C CA . GLY B 1 33 ? -1.019 13.065 27.527 1.00 38.86 12 GLY B CA 1
ATOM 2491 C C . GLY B 1 33 ? -0.055 13.814 26.606 1.00 38.98 12 GLY B C 1
ATOM 2492 O O . GLY B 1 33 ? -0.174 15.064 26.478 1.00 37.79 12 GLY B O 1
ATOM 2493 N N . PHE B 1 34 ? 0.860 13.086 25.946 1.00 38.84 13 PHE B N 1
ATOM 2494 C CA . PHE B 1 34 ? 1.837 13.704 25.018 1.00 36.60 13 PHE B CA 1
ATOM 2495 C C . PHE B 1 34 ? 1.080 14.260 23.806 1.00 34.37 13 PHE B C 1
ATOM 2496 O O . PHE B 1 34 ? 1.403 15.364 23.347 1.00 34.39 13 PHE B O 1
ATOM 2504 N N . LEU B 1 35 ? 0.096 13.537 23.291 1.00 32.86 14 LEU B N 1
ATOM 2505 C CA . LEU B 1 35 ? -0.680 14.018 22.122 1.00 35.96 14 LEU B CA 1
ATOM 2506 C C . LEU B 1 35 ? -1.505 15.262 22.501 1.00 38.65 14 LEU B C 1
ATOM 2507 O O . LEU B 1 35 ? -1.648 16.167 21.638 1.00 34.15 14 LEU B O 1
ATOM 2512 N N . ASP B 1 36 ? -2.034 15.335 23.726 1.00 38.66 15 ASP B N 1
ATOM 2513 C CA . ASP B 1 36 ? -2.703 16.578 24.208 1.00 36.84 15 ASP B CA 1
ATOM 2514 C C . ASP B 1 36 ? -1.680 17.724 24.299 1.00 32.39 15 ASP B C 1
ATOM 2515 O O . ASP B 1 36 ? -2.037 18.863 23.959 1.00 39.31 15 ASP B O 1
ATOM 2520 N N . PHE B 1 37 ? -0.479 17.447 24.776 1.00 34.37 16 PHE B N 1
ATOM 2521 C CA . PHE B 1 37 ? 0.630 18.429 24.855 1.00 38.69 16 PHE B CA 1
ATOM 2522 C C . PHE B 1 37 ? 0.926 18.968 23.451 1.00 43.62 16 PHE B C 1
ATOM 2523 O O . PHE B 1 37 ? 1.109 20.183 23.250 1.00 39.32 16 PHE B O 1
ATOM 2531 N N . LEU B 1 38 ? 1.008 18.056 22.487 1.00 43.37 17 LEU B N 1
ATOM 2532 C CA . LEU B 1 38 ? 1.304 18.373 21.069 1.00 41.51 17 LEU B CA 1
ATOM 2533 C C . LEU B 1 38 ? 0.188 19.256 20.517 1.00 40.56 17 LEU B C 1
ATOM 2534 O O . LEU B 1 38 ? 0.523 20.310 19.942 1.00 41.69 17 LEU B O 1
ATOM 2539 N N . ASN B 1 39 ? -1.096 18.895 20.734 1.00 37.23 18 ASN B N 1
ATOM 2540 C CA . ASN B 1 39 ? -2.238 19.719 20.259 1.00 37.88 18 ASN B CA 1
ATOM 2541 C C . ASN B 1 39 ? -2.213 21.138 20.865 1.00 43.00 18 ASN B C 1
ATOM 2542 O O . ASN B 1 39 ? -2.734 22.053 20.214 1.00 40.53 18 ASN B O 1
ATOM 2547 N N . ASN B 1 40 ? -1.656 21.317 22.067 1.00 38.63 19 ASN B N 1
ATOM 2548 C CA . ASN B 1 40 ? -1.673 22.621 22.784 1.00 37.49 19 ASN B CA 1
ATOM 2549 C C . ASN B 1 40 ? -0.579 23.555 22.246 1.00 40.21 19 ASN B C 1
ATOM 2550 O O . ASN B 1 40 ? -0.634 24.748 22.564 1.00 43.17 19 ASN B O 1
ATOM 2555 N N . LEU B 1 41 ? 0.428 23.033 21.533 1.00 41.61 20 LEU B N 1
ATOM 2556 C CA . LEU B 1 41 ? 1.444 23.866 20.841 1.00 44.10 20 LEU B CA 1
ATOM 2557 C C . LEU B 1 41 ? 0.830 24.513 19.605 1.00 45.87 20 LEU B C 1
ATOM 2558 O O . LEU B 1 41 ? -0.171 24.034 19.073 1.00 45.22 20 LEU B O 1
ATOM 2563 N N . PRO B 1 42 ? 1.423 25.613 19.090 1.00 47.28 21 PRO B N 1
ATOM 2564 C CA . PRO B 1 42 ? 1.106 26.076 17.738 1.00 50.98 21 PRO B CA 1
ATOM 2565 C C . PRO B 1 42 ? 1.470 24.949 16.760 1.00 45.58 21 PRO B C 1
ATOM 2566 O O . PRO B 1 42 ? 2.558 24.362 16.892 1.00 43.94 21 PRO B O 1
ATOM 2570 N N . GLY B 1 43 ? 0.551 24.644 15.859 1.00 48.92 22 GLY B N 1
ATOM 2571 C CA . GLY B 1 43 ? 0.546 23.387 15.093 1.00 56.53 22 GLY B CA 1
ATOM 2572 C C . GLY B 1 43 ? 0.760 23.592 13.599 1.00 57.72 22 GLY B C 1
ATOM 2573 O O . GLY B 1 43 ? 1.115 24.684 13.159 1.00 49.86 22 GLY B O 1
ATOM 2574 N N . PRO B 1 44 ? 0.575 22.513 12.799 1.00 59.65 23 PRO B N 1
ATOM 2575 C CA . PRO B 1 44 ? 0.754 22.582 11.348 1.00 61.79 23 PRO B CA 1
ATOM 2576 C C . PRO B 1 44 ? -0.270 23.503 10.660 1.00 55.28 23 PRO B C 1
ATOM 2577 O O . PRO B 1 44 ? -1.407 23.542 11.084 1.00 56.10 23 PRO B O 1
ATOM 2581 N N . LYS B 1 45 ? 0.181 24.228 9.630 1.00 61.01 24 LYS B N 1
ATOM 2582 C CA . LYS B 1 45 ? -0.652 25.122 8.772 1.00 65.58 24 LYS B CA 1
ATOM 2583 C C . LYS B 1 45 ? -0.514 24.675 7.314 1.00 59.52 24 LYS B C 1
ATOM 2584 O O . LYS B 1 45 ? 0.625 24.540 6.846 1.00 55.46 24 LYS B O 1
ATOM 2590 N N . MET B 1 46 ? -1.636 24.443 6.632 1.00 64.06 25 MET B N 1
ATOM 2591 C CA . MET B 1 46 ? -1.648 23.942 5.231 1.00 73.15 25 MET B CA 1
ATOM 2592 C C . MET B 1 46 ? -0.700 22.729 5.135 1.00 70.43 25 MET B C 1
ATOM 2593 O O . MET B 1 46 ? 0.173 22.717 4.255 1.00 61.23 25 MET B O 1
ATOM 2598 N N . HIS B 1 47 ? -0.827 21.781 6.075 1.00 66.85 26 HIS B N 1
ATOM 2599 C CA . HIS B 1 47 ? -0.177 20.437 6.056 1.00 58.86 26 HIS B CA 1
ATOM 2600 C C . HIS B 1 47 ? 1.342 20.528 6.274 1.00 59.44 26 HIS B C 1
ATOM 2601 O O . HIS B 1 47 ? 2.037 19.534 5.936 1.00 58.62 26 HIS B O 1
ATOM 2608 N N . GLU B 1 48 ? 1.852 21.634 6.839 1.00 55.46 27 GLU B N 1
ATOM 2609 C CA . GLU B 1 48 ? 3.308 21.849 7.066 1.00 56.98 27 GLU B CA 1
ATOM 2610 C C . GLU B 1 48 ? 3.574 22.515 8.425 1.00 53.44 27 GLU B C 1
ATOM 2611 O O . GLU B 1 48 ? 2.674 23.163 8.954 1.00 49.37 27 GLU B O 1
ATOM 2617 N N . LEU B 1 49 ? 4.803 22.390 8.927 1.00 50.36 28 LEU B N 1
ATOM 2618 C CA . LEU B 1 49 ? 5.313 23.175 10.077 1.00 55.84 28 LEU B CA 1
ATOM 2619 C C . LEU B 1 49 ? 6.126 24.351 9.511 1.00 58.02 28 LEU B C 1
ATOM 2620 O O . LEU B 1 49 ? 7.234 24.097 9.039 1.00 60.19 28 LEU B O 1
ATOM 2625 N N . ASP B 1 50 ? 5.622 25.589 9.586 1.00 59.73 29 ASP B N 1
ATOM 2626 C CA . ASP B 1 50 ? 6.405 26.810 9.223 1.00 60.60 29 ASP B CA 1
ATOM 2627 C C . ASP B 1 50 ? 7.548 27.016 10.237 1.00 61.84 29 ASP B C 1
ATOM 2628 O O . ASP B 1 50 ? 7.587 26.284 11.263 1.00 56.88 29 ASP B O 1
ATOM 2633 N N . ALA B 1 51 ? 8.434 27.987 9.973 1.00 54.83 30 ALA B N 1
ATOM 2634 C CA . ALA B 1 51 ? 9.749 28.155 10.647 1.00 60.96 30 ALA B CA 1
ATOM 2635 C C . ALA B 1 51 ? 9.592 28.439 12.148 1.00 61.82 30 ALA B C 1
ATOM 2636 O O . ALA B 1 51 ? 10.282 27.795 12.947 1.00 58.11 30 ALA B O 1
ATOM 2638 N N . PRO B 1 52 ? 8.747 29.422 12.574 1.00 61.66 31 PRO B N 1
ATOM 2639 C CA . PRO B 1 52 ? 8.546 29.708 14.003 1.00 64.40 31 PRO B CA 1
ATOM 2640 C C . PRO B 1 52 ? 7.768 28.628 14.784 1.00 59.75 31 PRO B C 1
ATOM 2641 O O . PRO B 1 52 ? 8.083 28.410 15.938 1.00 54.19 31 PRO B O 1
ATOM 2645 N N . THR B 1 53 ? 6.764 28.001 14.159 1.00 56.46 32 THR B N 1
ATOM 2646 C CA . THR B 1 53 ? 6.033 26.851 14.744 1.00 53.76 32 THR B CA 1
ATOM 2647 C C . THR B 1 53 ? 7.051 25.747 15.065 1.00 52.50 32 THR B C 1
ATOM 2648 O O . THR B 1 53 ? 7.016 25.197 16.197 1.00 52.77 32 THR B O 1
ATOM 2652 N N . ALA B 1 54 ? 7.912 25.414 14.107 1.00 47.63 33 ALA B N 1
ATOM 2653 C CA . ALA B 1 54 ? 8.926 24.345 14.259 1.00 48.28 33 ALA B CA 1
ATOM 2654 C C . ALA B 1 54 ? 9.911 24.754 15.353 1.00 47.47 33 ALA B C 1
ATOM 2655 O O . ALA B 1 54 ? 10.324 23.881 16.158 1.00 46.17 33 ALA B O 1
ATOM 2657 N N . ARG B 1 55 ? 10.297 26.030 15.372 1.00 47.16 34 ARG B N 1
ATOM 2658 C CA . ARG B 1 55 ? 11.254 26.576 16.374 1.00 50.85 34 ARG B CA 1
ATOM 2659 C C . ARG B 1 55 ? 10.710 26.354 17.798 1.00 43.40 34 ARG B C 1
ATOM 2660 O O . ARG B 1 55 ? 11.490 25.942 18.667 1.00 44.62 34 ARG B O 1
ATOM 2668 N N . GLN B 1 56 ? 9.443 26.675 18.036 1.00 42.51 35 GLN B N 1
ATOM 2669 C CA . GLN B 1 56 ? 8.841 26.526 19.394 1.00 47.60 35 GLN B CA 1
ATOM 2670 C C . GLN B 1 56 ? 8.764 25.028 19.730 1.00 44.01 35 GLN B C 1
ATOM 2671 O O . GLN B 1 56 ? 9.095 24.658 20.859 1.00 44.62 35 GLN B O 1
ATOM 2677 N N . MET B 1 57 ? 8.353 24.205 18.758 1.00 45.17 36 MET B N 1
ATOM 2678 C CA . MET B 1 57 ? 8.269 22.730 18.915 1.00 42.89 36 MET B CA 1
ATOM 2679 C C . MET B 1 57 ? 9.632 22.208 19.361 1.00 36.75 36 MET B C 1
ATOM 2680 O O . MET B 1 57 ? 9.686 21.509 20.390 1.00 37.53 36 MET B O 1
ATOM 2685 N N . TYR B 1 58 ? 10.724 22.616 18.736 1.00 39.38 37 TYR B N 1
ATOM 2686 C CA . TYR B 1 58 ? 12.094 22.158 19.122 1.00 39.69 37 TYR B CA 1
ATOM 2687 C C . TYR B 1 58 ? 12.456 22.525 20.571 1.00 40.07 37 TYR B C 1
ATOM 2688 O O . TYR B 1 58 ? 13.096 21.713 21.257 1.00 37.93 37 TYR B O 1
ATOM 2697 N N . VAL B 1 59 ? 12.136 23.743 21.015 1.00 42.18 38 VAL B N 1
ATOM 2698 C CA . VAL B 1 59 ? 12.426 24.178 22.416 1.00 41.40 38 VAL B CA 1
ATOM 2699 C C . VAL B 1 59 ? 11.559 23.306 23.344 1.00 32.51 38 VAL B C 1
ATOM 2700 O O . VAL B 1 59 ? 12.093 22.764 24.315 1.00 37.84 38 VAL B O 1
ATOM 2704 N N . ALA B 1 60 ? 10.290 23.139 22.997 1.00 35.83 39 ALA B N 1
ATOM 2705 C CA . ALA B 1 60 ? 9.309 22.341 23.779 1.00 38.51 39 ALA B CA 1
ATOM 2706 C C . ALA B 1 60 ? 9.824 20.915 23.910 1.00 38.33 39 ALA B C 1
ATOM 2707 O O . ALA B 1 60 ? 9.844 20.353 25.050 1.00 36.47 39 ALA B O 1
ATOM 2709 N N . MET B 1 61 ? 10.294 20.350 22.796 1.00 36.80 40 MET B N 1
ATOM 2710 C CA . MET B 1 61 ? 10.756 18.947 22.773 1.00 36.57 40 MET B CA 1
ATOM 2711 C C . MET B 1 61 ? 12.025 18.835 23.594 1.00 36.06 40 MET B C 1
ATOM 2712 O O . MET B 1 61 ? 12.163 17.827 24.304 1.00 38.80 40 MET B O 1
ATOM 2717 N N . LYS B 1 62 ? 12.936 19.811 23.494 1.00 37.09 41 LYS B N 1
ATOM 2718 C CA . LYS B 1 62 ? 14.162 19.814 24.321 1.00 38.90 41 LYS B CA 1
ATOM 2719 C C . LYS B 1 62 ? 13.785 19.832 25.820 1.00 39.62 41 LYS B C 1
ATOM 2720 O O . LYS B 1 62 ? 14.442 19.160 26.596 1.00 34.35 41 LYS B O 1
ATOM 2726 N N . ASP B 1 63 ? 12.769 20.603 26.189 1.00 37.81 42 ASP B N 1
ATOM 2727 C CA . ASP B 1 63 ? 12.355 20.799 27.610 1.00 41.89 42 ASP B CA 1
ATOM 2728 C C . ASP B 1 63 ? 11.636 19.559 28.169 1.00 41.62 42 ASP B C 1
ATOM 2729 O O . ASP B 1 63 ? 11.839 19.278 29.358 1.00 38.22 42 ASP B O 1
ATOM 2734 N N . VAL B 1 64 ? 10.831 18.836 27.374 1.00 38.27 43 VAL B N 1
ATOM 2735 C CA . VAL B 1 64 ? 9.946 17.754 27.934 1.00 39.12 43 VAL B CA 1
ATOM 2736 C C . VAL B 1 64 ? 10.364 16.336 27.492 1.00 41.73 43 VAL B C 1
ATOM 2737 O O . VAL B 1 64 ? 9.991 15.356 28.209 1.00 34.62 43 VAL B O 1
ATOM 2741 N N . GLY B 1 65 ? 11.098 16.195 26.385 1.00 39.04 44 GLY B N 1
ATOM 2742 C CA . GLY B 1 65 ? 11.235 14.906 25.669 1.00 36.67 44 GLY B CA 1
ATOM 2743 C C . GLY B 1 65 ? 11.944 13.838 26.459 1.00 32.85 44 GLY B C 1
ATOM 2744 O O . GLY B 1 65 ? 11.294 12.809 26.809 1.00 35.75 44 GLY B O 1
ATOM 2745 N N . ASP B 1 66 ? 13.245 13.992 26.666 1.00 35.16 45 ASP B N 1
ATOM 2746 C CA . ASP B 1 66 ? 14.127 12.904 27.158 1.00 39.57 45 ASP B CA 1
ATOM 2747 C C . ASP B 1 66 ? 14.723 13.262 28.514 1.00 42.99 45 ASP B C 1
ATOM 2748 O O . ASP B 1 66 ? 14.668 14.405 28.932 1.00 41.40 45 ASP B O 1
ATOM 2753 N N . PRO B 1 67 ? 15.264 12.272 29.250 1.00 44.10 46 PRO B N 1
ATOM 2754 C CA . PRO B 1 67 ? 16.007 12.537 30.473 1.00 45.67 46 PRO B CA 1
ATOM 2755 C C . PRO B 1 67 ? 17.343 13.179 30.137 1.00 48.83 46 PRO B C 1
ATOM 2756 O O . PRO B 1 67 ? 17.712 13.252 28.966 1.00 45.10 46 PRO B O 1
ATOM 2760 N N . PRO B 1 68 ? 18.104 13.652 31.151 1.00 45.79 47 PRO B N 1
ATOM 2761 C CA . PRO B 1 68 ? 19.455 14.171 30.925 1.00 51.07 47 PRO B CA 1
ATOM 2762 C C . PRO B 1 68 ? 20.413 13.101 30.389 1.00 48.99 47 PRO B C 1
ATOM 2763 O O . PRO B 1 68 ? 20.174 11.897 30.617 1.00 43.94 47 PRO B O 1
ATOM 2767 N N . VAL B 1 69 ? 21.490 13.559 29.749 1.00 50.43 48 VAL B N 1
ATOM 2768 C CA . VAL B 1 69 ? 22.603 12.710 29.217 1.00 48.06 48 VAL B CA 1
ATOM 2769 C C . VAL B 1 69 ? 23.177 11.860 30.350 1.00 53.81 48 VAL B C 1
ATOM 2770 O O . VAL B 1 69 ? 23.448 10.662 30.108 1.00 49.34 48 VAL B O 1
ATOM 2774 N N . GLY B 1 70 ? 23.366 12.447 31.537 1.00 53.75 49 GLY B N 1
ATOM 2775 C CA . GLY B 1 70 ? 23.828 11.727 32.740 1.00 54.89 49 GLY B CA 1
ATOM 2776 C C . GLY B 1 70 ? 25.321 11.409 32.699 1.00 55.83 49 GLY B C 1
ATOM 2777 O O . GLY B 1 70 ? 26.050 12.015 31.886 1.00 53.55 49 GLY B O 1
ATOM 2778 N N . GLU B 1 71 ? 25.742 10.440 33.515 1.00 58.02 50 GLU B N 1
ATOM 2779 C CA . GLU B 1 71 ? 27.166 10.123 33.813 1.00 63.94 50 GLU B CA 1
ATOM 2780 C C . GLU B 1 71 ? 27.722 9.126 32.794 1.00 59.05 50 GLU B C 1
ATOM 2781 O O . GLU B 1 71 ? 27.085 8.080 32.607 1.00 58.15 50 GLU B O 1
ATOM 2787 N N . LEU B 1 72 ? 28.890 9.417 32.212 1.00 53.56 51 LEU B N 1
ATOM 2788 C CA . LEU B 1 72 ? 29.659 8.473 31.359 1.00 53.41 51 LEU B CA 1
ATOM 2789 C C . LEU B 1 72 ? 31.143 8.502 31.738 1.00 60.37 51 LEU B C 1
ATOM 2790 O O . LEU B 1 72 ? 31.647 9.582 32.071 1.00 61.05 51 LEU B O 1
ATOM 2795 N N . GLY B 1 73 ? 31.812 7.353 31.644 1.00 59.33 52 GLY B N 1
ATOM 2796 C CA . GLY B 1 73 ? 33.284 7.242 31.714 1.00 63.46 52 GLY B CA 1
ATOM 2797 C C . GLY B 1 73 ? 33.976 7.925 30.543 1.00 62.92 52 GLY B C 1
ATOM 2798 O O . GLY B 1 73 ? 35.095 8.432 30.742 1.00 69.10 52 GLY B O 1
ATOM 2799 N N . THR B 1 74 ? 33.362 7.927 29.356 1.00 58.98 53 THR B N 1
ATOM 2800 C CA . THR B 1 74 ? 33.850 8.663 28.163 1.00 53.24 53 THR B CA 1
ATOM 2801 C C . THR B 1 74 ? 32.691 9.405 27.494 1.00 57.04 53 THR B C 1
ATOM 2802 O O . THR B 1 74 ? 31.631 8.775 27.250 1.00 57.73 53 THR B O 1
ATOM 2806 N N . LEU B 1 75 ? 32.905 10.689 27.205 1.00 54.13 54 LEU B N 1
ATOM 2807 C CA . LEU B 1 75 ? 32.007 11.557 26.414 1.00 56.72 54 LEU B CA 1
ATOM 2808 C C . LEU B 1 75 ? 32.878 12.491 25.574 1.00 59.85 54 LEU B C 1
ATOM 2809 O O . LEU B 1 75 ? 33.254 13.559 26.069 1.00 63.11 54 LEU B O 1
ATOM 2814 N N . LEU B 1 76 ? 33.179 12.102 24.341 1.00 57.96 55 LEU B N 1
ATOM 2815 C CA . LEU B 1 76 ? 34.328 12.647 23.582 1.00 57.76 55 LEU B CA 1
ATOM 2816 C C . LEU B 1 76 ? 33.912 13.030 22.168 1.00 55.72 55 LEU B C 1
ATOM 2817 O O . LEU B 1 76 ? 33.472 12.138 21.411 1.00 57.39 55 LEU B O 1
ATOM 2822 N N . ASP B 1 77 ? 34.090 14.299 21.815 1.00 50.18 56 ASP B N 1
ATOM 2823 C CA . ASP B 1 77 ? 33.874 14.819 20.440 1.00 54.41 56 ASP B CA 1
ATOM 2824 C C . ASP B 1 77 ? 34.918 14.201 19.512 1.00 55.61 56 ASP B C 1
ATOM 2825 O O . ASP B 1 77 ? 36.015 13.809 19.996 1.00 59.97 56 ASP B O 1
ATOM 2830 N N . LEU B 1 78 ? 34.548 14.042 18.240 1.00 55.86 57 LEU B N 1
ATOM 2831 C CA . LEU B 1 78 ? 35.382 13.387 17.204 1.00 53.53 57 LEU B CA 1
ATOM 2832 C C . LEU B 1 78 ? 35.171 14.114 15.899 1.00 51.24 57 LEU B C 1
ATOM 2833 O O . LEU B 1 78 ? 34.120 14.733 15.718 1.00 56.43 57 LEU B O 1
ATOM 2838 N N . SER B 1 79 ? 36.163 14.013 15.034 1.00 57.75 58 SER B N 1
ATOM 2839 C CA A SER B 1 79 ? 36.143 14.566 13.656 0.50 56.71 58 SER B CA 1
ATOM 2840 C CA B SER B 1 79 ? 36.126 14.555 13.657 0.50 58.63 58 SER B CA 1
ATOM 2841 C C . SER B 1 79 ? 36.549 13.447 12.691 1.00 60.43 58 SER B C 1
ATOM 2842 O O . SER B 1 79 ? 37.702 12.990 12.772 1.00 58.30 58 SER B O 1
ATOM 2847 N N . ILE B 1 80 ? 35.621 13.003 11.853 1.00 61.67 59 ILE B N 1
ATOM 2848 C CA . ILE B 1 80 ? 35.849 11.843 10.951 1.00 59.49 59 ILE B CA 1
ATOM 2849 C C . ILE B 1 80 ? 36.067 12.410 9.566 1.00 54.84 59 ILE B C 1
ATOM 2850 O O . ILE B 1 80 ? 35.277 13.233 9.131 1.00 59.72 59 ILE B O 1
ATOM 2855 N N . PRO B 1 81 ? 37.134 12.012 8.843 1.00 61.56 60 PRO B N 1
ATOM 2856 C CA . PRO B 1 81 ? 37.332 12.479 7.473 1.00 59.17 60 PRO B CA 1
ATOM 2857 C C . PRO B 1 81 ? 36.301 11.875 6.514 1.00 61.73 60 PRO B C 1
ATOM 2858 O O . PRO B 1 81 ? 36.146 10.681 6.529 1.00 68.85 60 PRO B O 1
ATOM 2862 N N . GLY B 1 82 ? 35.668 12.697 5.680 1.00 61.04 61 GLY B N 1
ATOM 2863 C CA . GLY B 1 82 ? 34.608 12.243 4.767 1.00 63.97 61 GLY B CA 1
ATOM 2864 C C . GLY B 1 82 ? 34.705 12.912 3.406 1.00 72.12 61 GLY B C 1
ATOM 2865 O O . GLY B 1 82 ? 35.398 13.908 3.242 1.00 73.31 61 GLY B O 1
ATOM 2866 N N . PRO B 1 83 ? 33.951 12.411 2.409 1.00 72.70 62 PRO B N 1
ATOM 2867 C CA . PRO B 1 83 ? 34.102 12.861 1.026 1.00 73.50 62 PRO B CA 1
ATOM 2868 C C . PRO B 1 83 ? 33.600 14.290 0.752 1.00 75.78 62 PRO B C 1
ATOM 2869 O O . PRO B 1 83 ? 33.692 14.721 -0.394 1.00 74.72 62 PRO B O 1
ATOM 2873 N N . GLY B 1 84 ? 33.050 14.966 1.770 1.00 67.71 63 GLY B N 1
ATOM 2874 C CA . GLY B 1 84 ? 32.607 16.373 1.694 1.00 65.52 63 GLY B CA 1
ATOM 2875 C C . GLY B 1 84 ? 33.248 17.232 2.772 1.00 62.39 63 GLY B C 1
ATOM 2876 O O . GLY B 1 84 ? 32.775 18.362 2.994 1.00 69.52 63 GLY B O 1
ATOM 2877 N N . GLY B 1 85 ? 34.285 16.718 3.423 1.00 60.28 64 GLY B N 1
ATOM 2878 C CA . GLY B 1 85 ? 34.974 17.394 4.530 1.00 62.15 64 GLY B CA 1
ATOM 2879 C C . GLY B 1 85 ? 34.920 16.549 5.776 1.00 66.20 64 GLY B C 1
ATOM 2880 O O . GLY B 1 85 ? 34.619 15.347 5.660 1.00 74.50 64 GLY B O 1
ATOM 2881 N N . ASP B 1 86 ? 35.182 17.160 6.928 1.00 65.05 65 ASP B N 1
ATOM 2882 C CA . ASP B 1 86 ? 35.172 16.469 8.241 1.00 67.38 65 ASP B CA 1
ATOM 2883 C C . ASP B 1 86 ? 33.718 16.224 8.674 1.00 63.79 65 ASP B C 1
ATOM 2884 O O . ASP B 1 86 ? 32.828 17.049 8.367 1.00 52.92 65 ASP B O 1
ATOM 2889 N N . ILE B 1 87 ? 33.491 15.086 9.328 1.00 64.41 66 ILE B N 1
ATOM 2890 C CA . ILE B 1 87 ? 32.154 14.656 9.837 1.00 58.34 66 ILE B CA 1
ATOM 2891 C C . ILE B 1 87 ? 32.227 14.715 11.348 1.00 49.66 66 ILE B C 1
ATOM 2892 O O . ILE B 1 87 ? 32.981 13.970 11.964 1.00 48.15 66 ILE B O 1
ATOM 2897 N N . PRO B 1 88 ? 31.468 15.612 12.001 1.00 47.09 67 PRO B N 1
ATOM 2898 C CA . PRO B 1 88 ? 31.456 15.635 13.456 1.00 51.77 67 PRO B CA 1
ATOM 2899 C C . PRO B 1 88 ? 30.767 14.359 13.972 1.00 51.70 67 PRO B C 1
ATOM 2900 O O . PRO B 1 88 ? 29.881 13.885 13.332 1.00 56.54 67 PRO B O 1
ATOM 2904 N N . ALA B 1 89 ? 31.243 13.838 15.087 1.00 47.05 68 ALA B N 1
ATOM 2905 C CA . ALA B 1 89 ? 30.752 12.611 15.730 1.00 52.45 68 ALA B CA 1
ATOM 2906 C C . ALA B 1 89 ? 31.047 12.705 17.218 1.00 53.54 68 ALA B C 1
ATOM 2907 O O . ALA B 1 89 ? 31.792 13.617 17.618 1.00 51.90 68 ALA B O 1
ATOM 2909 N N . ARG B 1 90 ? 30.499 11.787 18.001 1.00 43.20 69 ARG B N 1
ATOM 2910 C CA . ARG B 1 90 ? 30.681 11.797 19.466 1.00 43.16 69 ARG B CA 1
ATOM 2911 C C . ARG B 1 90 ? 30.619 10.381 20.004 1.00 48.08 69 ARG B C 1
ATOM 2912 O O . ARG B 1 90 ? 29.626 9.659 19.699 1.00 52.20 69 ARG B O 1
ATOM 2920 N N . LEU B 1 91 ? 31.636 10.020 20.771 1.00 43.67 70 LEU B N 1
ATOM 2921 C CA . LEU B 1 91 ? 31.806 8.715 21.450 1.00 50.37 70 LEU B CA 1
ATOM 2922 C C . LEU B 1 91 ? 31.170 8.815 22.830 1.00 57.49 70 LEU B C 1
ATOM 2923 O O . LEU B 1 91 ? 31.575 9.707 23.611 1.00 56.20 70 LEU B O 1
ATOM 2928 N N . TYR B 1 92 ? 30.219 7.922 23.108 1.00 48.31 71 TYR B N 1
ATOM 2929 C CA . TYR B 1 92 ? 29.600 7.721 24.436 1.00 46.05 71 TYR B CA 1
ATOM 2930 C C . TYR B 1 92 ? 29.998 6.353 24.944 1.00 47.14 71 TYR B C 1
ATOM 2931 O O . TYR B 1 92 ? 29.908 5.385 24.174 1.00 49.87 71 TYR B O 1
ATOM 2940 N N . ASP B 1 93 ? 30.385 6.253 26.207 1.00 46.33 72 ASP B N 1
ATOM 2941 C CA . ASP B 1 93 ? 30.771 4.950 26.785 1.00 47.68 72 ASP B CA 1
ATOM 2942 C C . ASP B 1 93 ? 30.741 5.018 28.302 1.00 52.82 72 ASP B C 1
ATOM 2943 O O . ASP B 1 93 ? 31.336 5.904 28.898 1.00 53.30 72 ASP B O 1
ATOM 2948 N N . PRO B 1 94 ? 30.069 4.077 28.992 1.00 53.97 73 PRO B N 1
ATOM 2949 C CA . PRO B 1 94 ? 30.098 4.064 30.449 1.00 52.17 73 PRO B CA 1
ATOM 2950 C C . PRO B 1 94 ? 31.520 3.868 30.983 1.00 55.01 73 PRO B C 1
ATOM 2951 O O . PRO B 1 94 ? 31.786 4.313 32.068 1.00 56.49 73 PRO B O 1
ATOM 2955 N N . ARG B 1 95 ? 32.357 3.160 30.229 1.00 55.02 74 ARG B N 1
ATOM 2956 C CA . ARG B 1 95 ? 33.728 2.771 30.636 1.00 56.33 74 ARG B CA 1
ATOM 2957 C C . ARG B 1 95 ? 34.711 3.791 30.070 1.00 59.73 74 ARG B C 1
ATOM 2958 O O . ARG B 1 95 ? 34.632 4.085 28.855 1.00 61.14 74 ARG B O 1
ATOM 2966 N N . ALA B 1 96 ? 35.589 4.313 30.933 1.00 63.47 75 ALA B N 1
ATOM 2967 C CA . ALA B 1 96 ? 36.764 5.143 30.560 1.00 63.71 75 ALA B CA 1
ATOM 2968 C C . ALA B 1 96 ? 37.640 4.361 29.575 1.00 57.93 75 ALA B C 1
ATOM 2969 O O . ALA B 1 96 ? 38.142 4.951 28.600 1.00 57.65 75 ALA B O 1
ATOM 2971 N N . SER B 1 97 ? 37.786 3.064 29.817 1.00 59.15 76 SER B N 1
ATOM 2972 C CA . SER B 1 97 ? 38.686 2.169 29.055 1.00 63.28 76 SER B CA 1
ATOM 2973 C C . SER B 1 97 ? 38.098 0.756 29.066 1.00 58.59 76 SER B C 1
ATOM 2974 O O . SER B 1 97 ? 37.503 0.381 30.079 1.00 56.20 76 SER B O 1
ATOM 2977 N N . ARG B 1 98 ? 38.241 0.011 27.967 1.00 62.23 77 ARG B N 1
ATOM 2978 C CA . ARG B 1 98 ? 37.637 -1.344 27.832 1.00 63.13 77 ARG B CA 1
ATOM 2979 C C . ARG B 1 98 ? 38.499 -2.262 26.954 1.00 58.49 77 ARG B C 1
ATOM 2980 O O . ARG B 1 98 ? 39.224 -1.769 26.070 1.00 57.31 77 ARG B O 1
ATOM 2988 N N . GLU B 1 99 ? 38.326 -3.565 27.144 1.00 63.42 78 GLU B N 1
ATOM 2989 C CA . GLU B 1 99 ? 38.845 -4.632 26.244 1.00 69.12 78 GLU B CA 1
ATOM 2990 C C . GLU B 1 99 ? 38.337 -4.406 24.816 1.00 72.01 78 GLU B C 1
ATOM 2991 O O . GLU B 1 99 ? 37.384 -3.655 24.591 1.00 72.24 78 GLU B O 1
ATOM 2997 N N . PRO B 1 100 ? 38.947 -5.052 23.791 1.00 66.71 79 PRO B N 1
ATOM 2998 C CA . PRO B 1 100 ? 38.417 -4.992 22.427 1.00 64.05 79 PRO B CA 1
ATOM 2999 C C . PRO B 1 100 ? 37.003 -5.605 22.322 1.00 60.05 79 PRO B C 1
ATOM 3000 O O . PRO B 1 100 ? 36.722 -6.575 23.009 1.00 56.08 79 PRO B O 1
ATOM 3004 N N . GLY B 1 101 ? 36.149 -5.046 21.468 1.00 57.24 80 GLY B N 1
ATOM 3005 C CA . GLY B 1 101 ? 34.754 -5.516 21.351 1.00 58.96 80 GLY B CA 1
ATOM 3006 C C . GLY B 1 101 ? 33.981 -4.783 20.270 1.00 56.06 80 GLY B C 1
ATOM 3007 O O . GLY B 1 101 ? 34.534 -3.952 19.551 1.00 51.86 80 GLY B O 1
ATOM 3008 N N . PRO B 1 102 ? 32.661 -5.059 20.147 1.00 49.67 81 PRO B N 1
ATOM 3009 C CA . PRO B 1 102 ? 31.838 -4.384 19.151 1.00 46.61 81 PRO B CA 1
ATOM 3010 C C . PRO B 1 102 ? 31.709 -2.891 19.450 1.00 39.86 81 PRO B C 1
ATOM 3011 O O . PRO B 1 102 ? 31.732 -2.512 20.588 1.00 41.86 81 PRO B O 1
ATOM 3015 N N . ALA B 1 103 ? 31.513 -2.108 18.413 1.00 39.09 82 ALA B N 1
ATOM 3016 C CA . ALA B 1 103 ? 31.169 -0.683 18.507 1.00 46.28 82 ALA B CA 1
ATOM 3017 C C . ALA B 1 103 ? 29.817 -0.464 17.838 1.00 45.58 82 ALA B C 1
ATOM 3018 O O . ALA B 1 103 ? 29.634 -0.955 16.699 1.00 42.87 82 ALA B O 1
ATOM 3020 N N . ILE B 1 104 ? 28.965 0.332 18.474 1.00 40.34 83 ILE B N 1
ATOM 3021 C CA . ILE B 1 104 ? 27.678 0.792 17.882 1.00 40.08 83 ILE B CA 1
ATOM 3022 C C . ILE B 1 104 ? 27.909 2.093 17.140 1.00 41.74 83 ILE B C 1
ATOM 3023 O O . ILE B 1 104 ? 28.401 3.045 17.736 1.00 44.62 83 ILE B O 1
ATOM 3028 N N . VAL B 1 105 ? 27.487 2.152 15.894 1.00 35.75 84 VAL B N 1
ATOM 3029 C CA . VAL B 1 105 ? 27.443 3.414 15.141 1.00 37.24 84 VAL B CA 1
ATOM 3030 C C . VAL B 1 105 ? 25.984 3.805 15.017 1.00 39.84 84 VAL B C 1
ATOM 3031 O O . VAL B 1 105 ? 25.175 2.946 14.570 1.00 38.82 84 VAL B O 1
ATOM 3035 N N . PHE B 1 106 ? 25.656 5.045 15.378 1.00 37.01 85 PHE B N 1
ATOM 3036 C CA . PHE B 1 106 ? 24.257 5.535 15.472 1.00 35.13 85 PHE B CA 1
ATOM 3037 C C . PHE B 1 106 ? 24.037 6.655 14.484 1.00 37.69 85 PHE B C 1
ATOM 3038 O O . PHE B 1 106 ? 24.861 7.610 14.461 1.00 38.36 85 PHE B O 1
ATOM 3046 N N . PHE B 1 107 ? 22.957 6.550 13.716 1.00 34.50 86 PHE B N 1
ATOM 3047 C CA . PHE B 1 107 ? 22.514 7.535 12.709 1.00 36.43 86 PHE B CA 1
ATOM 3048 C C . PHE B 1 107 ? 21.145 8.039 13.108 1.00 43.12 86 PHE B C 1
ATOM 3049 O O . PHE B 1 107 ? 20.134 7.280 12.955 1.00 38.63 86 PHE B O 1
ATOM 3057 N N . HIS B 1 108 ? 21.103 9.286 13.580 1.00 37.37 87 HIS B N 1
ATOM 3058 C CA . HIS B 1 108 ? 19.894 9.907 14.143 1.00 35.20 87 HIS B CA 1
ATOM 3059 C C . HIS B 1 108 ? 18.867 10.118 13.065 1.00 35.08 87 HIS B C 1
ATOM 3060 O O . HIS B 1 108 ? 19.216 10.267 11.879 1.00 34.84 87 HIS B O 1
ATOM 3067 N N . GLY B 1 109 ? 17.626 10.206 13.519 1.00 34.32 88 GLY B N 1
ATOM 3068 C CA . GLY B 1 109 ? 16.488 10.635 12.719 1.00 30.75 88 GLY B CA 1
ATOM 3069 C C . GLY B 1 109 ? 16.110 12.052 13.085 1.00 35.55 88 GLY B C 1
ATOM 3070 O O . GLY B 1 109 ? 16.928 12.765 13.719 1.00 37.77 88 GLY B O 1
ATOM 3071 N N . GLY B 1 110 ? 14.903 12.433 12.730 1.00 35.10 89 GLY B N 1
ATOM 3072 C CA . GLY B 1 110 ? 14.355 13.737 13.063 1.00 38.21 89 GLY B CA 1
ATOM 3073 C C . GLY B 1 110 ? 12.864 13.704 13.049 1.00 38.89 89 GLY B C 1
ATOM 3074 O O . GLY B 1 110 ? 12.280 12.635 12.981 1.00 46.40 89 GLY B O 1
ATOM 3075 N N . GLY B 1 111 ? 12.276 14.867 13.015 1.00 37.56 90 GLY B N 1
ATOM 3076 C CA . GLY B 1 111 ? 10.833 15.039 12.897 1.00 39.19 90 GLY B CA 1
ATOM 3077 C C . GLY B 1 111 ? 10.383 16.009 13.966 1.00 44.25 90 GLY B C 1
ATOM 3078 O O . GLY B 1 111 ? 10.318 17.222 13.701 1.00 41.88 90 GLY B O 1
ATOM 3079 N N . PHE B 1 112 ? 10.197 15.525 15.188 1.00 43.10 91 PHE B N 1
ATOM 3080 C CA . PHE B 1 112 ? 9.813 16.407 16.323 1.00 43.09 91 PHE B CA 1
ATOM 3081 C C . PHE B 1 112 ? 11.023 17.211 16.802 1.00 46.77 91 PHE B C 1
ATOM 3082 O O . PHE B 1 112 ? 10.833 18.268 17.426 1.00 44.68 91 PHE B O 1
ATOM 3090 N N . VAL B 1 113 ? 12.220 16.673 16.578 1.00 43.37 92 VAL B N 1
ATOM 3091 C CA . VAL B 1 113 ? 13.535 17.362 16.702 1.00 44.11 92 VAL B CA 1
ATOM 3092 C C . VAL B 1 113 ? 14.202 17.455 15.312 1.00 50.70 92 VAL B C 1
ATOM 3093 O O . VAL B 1 113 ? 13.880 16.623 14.433 1.00 45.80 92 VAL B O 1
ATOM 3097 N N . ILE B 1 114 ? 15.106 18.419 15.099 1.00 49.83 93 ILE B N 1
ATOM 3098 C CA . ILE B 1 114 ? 15.840 18.550 13.797 1.00 49.21 93 ILE B CA 1
ATOM 3099 C C . ILE B 1 114 ? 16.646 17.271 13.583 1.00 44.52 93 ILE B C 1
ATOM 3100 O O . ILE B 1 114 ? 16.563 16.660 12.494 1.00 47.73 93 ILE B O 1
ATOM 3105 N N . GLY B 1 115 ? 17.397 16.931 14.615 1.00 41.58 94 GLY B N 1
ATOM 3106 C CA . GLY B 1 115 ? 18.275 15.761 14.705 1.00 44.39 94 GLY B CA 1
ATOM 3107 C C . GLY B 1 115 ? 19.711 16.190 14.594 1.00 45.28 94 GLY B C 1
ATOM 3108 O O . GLY B 1 115 ? 20.077 16.763 13.565 1.00 45.20 94 GLY B O 1
ATOM 3109 N N . ASP B 1 116 ? 20.480 15.911 15.632 1.00 47.35 95 ASP B N 1
ATOM 3110 C CA . ASP B 1 116 ? 21.914 16.243 15.725 1.00 47.12 95 ASP B CA 1
ATOM 3111 C C . ASP B 1 116 ? 22.438 15.421 16.887 1.00 46.17 95 ASP B C 1
ATOM 3112 O O . ASP B 1 116 ? 21.665 14.559 17.378 1.00 46.17 95 ASP B O 1
ATOM 3117 N N . LEU B 1 117 ? 23.640 15.717 17.368 1.00 41.34 96 LEU B N 1
ATOM 3118 C CA . LEU B 1 117 ? 24.264 14.971 18.480 1.00 44.73 96 LEU B CA 1
ATOM 3119 C C . LEU B 1 117 ? 23.579 15.300 19.813 1.00 49.82 96 LEU B C 1
ATOM 3120 O O . LEU B 1 117 ? 23.654 14.433 20.737 1.00 49.66 96 LEU B O 1
ATOM 3125 N N . GLU B 1 118 ? 22.993 16.501 19.947 1.00 49.82 97 GLU B N 1
ATOM 3126 C CA . GLU B 1 118 ? 22.372 16.968 21.229 1.00 51.13 97 GLU B CA 1
ATOM 3127 C C . GLU B 1 118 ? 20.968 16.323 21.385 1.00 45.47 97 GLU B C 1
ATOM 3128 O O . GLU B 1 118 ? 20.661 15.771 22.453 1.00 42.54 97 GLU B O 1
ATOM 3134 N N . SER B 1 119 ? 20.147 16.368 20.337 1.00 41.47 98 SER B N 1
ATOM 3135 C CA . SER B 1 119 ? 18.753 15.846 20.338 1.00 44.43 98 SER B CA 1
ATOM 3136 C C . SER B 1 119 ? 18.696 14.359 20.735 1.00 42.14 98 SER B C 1
ATOM 3137 O O . SER B 1 119 ? 17.703 13.977 21.367 1.00 45.06 98 SER B O 1
ATOM 3140 N N . HIS B 1 120 ? 19.701 13.560 20.382 1.00 41.30 99 HIS B N 1
ATOM 3141 C CA . HIS B 1 120 ? 19.688 12.078 20.544 1.00 40.31 99 HIS B CA 1
ATOM 3142 C C . HIS B 1 120 ? 20.717 11.671 21.590 1.00 40.90 99 HIS B C 1
ATOM 3143 O O . HIS B 1 120 ? 20.848 10.454 21.873 1.00 42.15 99 HIS B O 1
ATOM 3150 N N . GLY B 1 121 ? 21.394 12.652 22.210 1.00 41.28 100 GLY B N 1
ATOM 3151 C CA . GLY B 1 121 ? 22.504 12.398 23.142 1.00 37.39 100 GLY B CA 1
ATOM 3152 C C . GLY B 1 121 ? 22.075 11.577 24.344 1.00 34.56 100 GLY B C 1
ATOM 3153 O O . GLY B 1 121 ? 22.853 10.706 24.831 1.00 36.28 100 GLY B O 1
ATOM 3154 N N . SER B 1 122 ? 20.876 11.812 24.844 1.00 36.49 101 SER B N 1
ATOM 3155 C CA . SER B 1 122 ? 20.376 11.088 26.039 1.00 38.27 101 SER B CA 1
ATOM 3156 C C . SER B 1 122 ? 20.153 9.617 25.664 1.00 39.30 101 SER B C 1
ATOM 3157 O O . SER B 1 122 ? 20.478 8.694 26.456 1.00 37.00 101 SER B O 1
ATOM 3160 N N . PHE B 1 123 ? 19.592 9.395 24.484 1.00 43.99 102 PHE B N 1
ATOM 3161 C CA . PHE B 1 123 ? 19.351 8.026 23.962 1.00 38.70 102 PHE B CA 1
ATOM 3162 C C . PHE B 1 123 ? 20.701 7.315 23.756 1.00 37.20 102 PHE B C 1
ATOM 3163 O O . PHE B 1 123 ? 20.866 6.204 24.262 1.00 37.37 102 PHE B O 1
ATOM 3171 N N . THR B 1 124 ? 21.650 7.929 23.038 1.00 36.87 103 THR B N 1
ATOM 3172 C CA . THR B 1 124 ? 22.964 7.273 22.719 1.00 40.37 103 THR B CA 1
ATOM 3173 C C . THR B 1 124 ? 23.731 6.960 24.008 1.00 39.36 103 THR B C 1
ATOM 3174 O O . THR B 1 124 ? 24.290 5.855 24.134 1.00 40.55 103 THR B O 1
ATOM 3178 N N . ALA B 1 125 ? 23.703 7.871 24.975 1.00 40.22 104 ALA B N 1
ATOM 3179 C CA . ALA B 1 125 ? 24.281 7.659 26.320 1.00 40.12 104 ALA B CA 1
ATOM 3180 C C . ALA B 1 125 ? 23.610 6.461 26.999 1.00 40.63 104 ALA B C 1
ATOM 3181 O O . ALA B 1 125 ? 24.333 5.605 27.575 1.00 37.85 104 ALA B O 1
ATOM 3183 N N . GLU B 1 126 ? 22.272 6.379 26.965 1.00 40.68 105 GLU B N 1
ATOM 3184 C CA . GLU B 1 126 ? 21.555 5.283 27.667 1.00 39.59 105 GLU B CA 1
ATOM 3185 C C . GLU B 1 126 ? 21.810 3.984 26.908 1.00 37.23 105 GLU B C 1
ATOM 3186 O O . GLU B 1 126 ? 21.968 2.963 27.588 1.00 45.08 105 GLU B O 1
ATOM 3192 N N . MET B 1 127 ? 21.821 4.035 25.553 1.00 34.37 106 MET B N 1
ATOM 3193 C CA A MET B 1 127 ? 22.180 2.832 24.736 0.50 34.95 106 MET B CA 1
ATOM 3194 C CA B MET B 1 127 ? 22.199 2.844 24.728 0.50 35.18 106 MET B CA 1
ATOM 3195 C C . MET B 1 127 ? 23.569 2.307 25.186 1.00 36.78 106 MET B C 1
ATOM 3196 O O . MET B 1 127 ? 23.656 1.074 25.593 1.00 33.48 106 MET B O 1
ATOM 3205 N N . ALA B 1 128 ? 24.590 3.170 25.310 1.00 40.46 107 ALA B N 1
ATOM 3206 C CA . ALA B 1 128 ? 25.967 2.762 25.695 1.00 39.08 107 ALA B CA 1
ATOM 3207 C C . ALA B 1 128 ? 25.992 2.129 27.081 1.00 39.97 107 ALA B C 1
ATOM 3208 O O . ALA B 1 128 ? 26.621 1.072 27.256 1.00 42.67 107 ALA B O 1
ATOM 3210 N N . ARG B 1 129 ? 25.277 2.709 28.036 1.00 43.04 108 ARG B N 1
ATOM 3211 C CA . ARG B 1 129 ? 25.194 2.156 29.412 1.00 43.65 108 ARG B CA 1
ATOM 3212 C C . ARG B 1 129 ? 24.550 0.769 29.401 1.00 45.89 108 ARG B C 1
ATOM 3213 O O . ARG B 1 129 ? 25.085 -0.139 30.063 1.00 46.54 108 ARG B O 1
ATOM 3221 N N . VAL B 1 130 ? 23.414 0.607 28.715 1.00 42.02 109 VAL B N 1
ATOM 3222 C CA . VAL B 1 130 ? 22.595 -0.628 28.872 1.00 43.86 109 VAL B CA 1
ATOM 3223 C C . VAL B 1 130 ? 23.317 -1.787 28.189 1.00 44.44 109 VAL B C 1
ATOM 3224 O O . VAL B 1 130 ? 23.355 -2.869 28.771 1.00 44.35 109 VAL B O 1
ATOM 3228 N N . LEU B 1 131 ? 23.840 -1.566 26.987 1.00 47.08 110 LEU B N 1
ATOM 3229 C CA . LEU B 1 131 ? 24.559 -2.608 26.221 1.00 50.57 110 LEU B CA 1
ATOM 3230 C C . LEU B 1 131 ? 25.989 -2.777 26.745 1.00 51.96 110 LEU B C 1
ATOM 3231 O O . LEU B 1 131 ? 26.601 -3.809 26.415 1.00 44.08 110 LEU B O 1
ATOM 3236 N N . ASP B 1 132 ? 26.503 -1.803 27.506 1.00 54.95 111 ASP B N 1
ATOM 3237 C CA . ASP B 1 132 ? 27.933 -1.771 27.939 1.00 50.34 111 ASP B CA 1
ATOM 3238 C C . ASP B 1 132 ? 28.819 -1.827 26.687 1.00 44.88 111 ASP B C 1
ATOM 3239 O O . ASP B 1 132 ? 29.632 -2.778 26.547 1.00 47.37 111 ASP B O 1
ATOM 3244 N N . LEU B 1 133 ? 28.629 -0.878 25.771 1.00 42.41 112 LEU B N 1
ATOM 3245 C CA . LEU B 1 133 ? 29.393 -0.817 24.510 1.00 41.90 112 LEU B CA 1
ATOM 3246 C C . LEU B 1 133 ? 29.561 0.638 24.136 1.00 43.85 112 LEU B C 1
ATOM 3247 O O . LEU B 1 133 ? 28.712 1.479 24.434 1.00 47.90 112 LEU B O 1
ATOM 3252 N N . PRO B 1 134 ? 30.646 0.969 23.416 1.00 47.01 113 PRO B N 1
ATOM 3253 C CA . PRO B 1 134 ? 30.838 2.328 22.945 1.00 45.74 113 PRO B CA 1
ATOM 3254 C C . PRO B 1 134 ? 29.843 2.616 21.834 1.00 45.09 113 PRO B C 1
ATOM 3255 O O . PRO B 1 134 ? 29.671 1.761 20.964 1.00 44.86 113 PRO B O 1
ATOM 3259 N N . VAL B 1 135 ? 29.267 3.808 21.857 1.00 41.54 114 VAL B N 1
ATOM 3260 C CA . VAL B 1 135 ? 28.350 4.288 20.804 1.00 42.94 114 VAL B CA 1
ATOM 3261 C C . VAL B 1 135 ? 29.002 5.503 20.160 1.00 47.93 114 VAL B C 1
ATOM 3262 O O . VAL B 1 135 ? 29.348 6.457 20.895 1.00 48.33 114 VAL B O 1
ATOM 3266 N N . ILE B 1 136 ? 29.137 5.475 18.839 1.00 41.04 115 ILE B N 1
ATOM 3267 C CA . ILE B 1 136 ? 29.607 6.636 18.052 1.00 42.40 115 ILE B CA 1
ATOM 3268 C C . ILE B 1 136 ? 28.413 7.175 17.309 1.00 38.63 115 ILE B C 1
ATOM 3269 O O . ILE B 1 136 ? 28.004 6.529 16.338 1.00 45.41 115 ILE B O 1
ATOM 3274 N N . ALA B 1 137 ? 27.878 8.303 17.772 1.00 38.00 116 ALA B N 1
ATOM 3275 C CA . ALA B 1 137 ? 26.801 9.069 17.107 1.00 39.45 116 ALA B CA 1
ATOM 3276 C C . ALA B 1 137 ? 27.425 9.929 16.025 1.00 43.79 116 ALA B C 1
ATOM 3277 O O . ALA B 1 137 ? 28.494 10.513 16.318 1.00 41.29 116 ALA B O 1
ATOM 3279 N N . VAL B 1 138 ? 26.757 10.058 14.875 1.00 40.55 117 VAL B N 1
ATOM 3280 C CA . VAL B 1 138 ? 27.333 10.665 13.643 1.00 45.07 117 VAL B CA 1
ATOM 3281 C C . VAL B 1 138 ? 26.510 11.879 13.259 1.00 49.17 117 VAL B C 1
ATOM 3282 O O . VAL B 1 138 ? 25.295 11.737 13.125 1.00 45.05 117 VAL B O 1
ATOM 3286 N N . ASP B 1 139 ? 27.166 13.037 13.095 1.00 45.39 118 ASP B N 1
ATOM 3287 C CA . ASP B 1 139 ? 26.483 14.292 12.687 1.00 51.54 118 ASP B CA 1
ATOM 3288 C C . ASP B 1 139 ? 26.633 14.464 11.170 1.00 57.49 118 ASP B C 1
ATOM 3289 O O . ASP B 1 139 ? 27.326 15.396 10.727 1.00 53.37 118 ASP B O 1
ATOM 3294 N N . TYR B 1 140 ? 25.949 13.613 10.410 1.00 55.13 119 TYR B N 1
ATOM 3295 C CA . TYR B 1 140 ? 26.072 13.513 8.933 1.00 49.80 119 TYR B CA 1
ATOM 3296 C C . TYR B 1 140 ? 25.505 14.788 8.314 1.00 49.94 119 TYR B C 1
ATOM 3297 O O . TYR B 1 140 ? 24.590 15.417 8.886 1.00 54.37 119 TYR B O 1
ATOM 3306 N N . ARG B 1 141 ? 25.989 15.129 7.126 1.00 51.68 120 ARG B N 1
ATOM 3307 C CA . ARG B 1 141 ? 25.543 16.326 6.374 1.00 53.25 120 ARG B CA 1
ATOM 3308 C C . ARG B 1 141 ? 24.060 16.206 6.042 1.00 53.84 120 ARG B C 1
ATOM 3309 O O . ARG B 1 141 ? 23.656 15.133 5.548 1.00 59.06 120 ARG B O 1
ATOM 3317 N N . LEU B 1 142 ? 23.316 17.305 6.220 1.00 50.36 121 LEU B N 1
ATOM 3318 C CA . LEU B 1 142 ? 21.846 17.401 6.022 1.00 51.41 121 LEU B CA 1
ATOM 3319 C C . LEU B 1 142 ? 21.513 18.213 4.778 1.00 55.15 121 LEU B C 1
ATOM 3320 O O . LEU B 1 142 ? 22.307 19.088 4.417 1.00 64.37 121 LEU B O 1
ATOM 3325 N N . ALA B 1 143 ? 20.329 17.976 4.218 1.00 52.68 122 ALA B N 1
ATOM 3326 C CA . ALA B 1 143 ? 19.685 18.791 3.164 1.00 53.70 122 ALA B CA 1
ATOM 3327 C C . ALA B 1 143 ? 18.826 19.870 3.826 1.00 55.45 122 ALA B C 1
ATOM 3328 O O . ALA B 1 143 ? 18.429 19.709 4.976 1.00 53.33 122 ALA B O 1
ATOM 3330 N N . PRO B 1 144 ? 18.474 20.994 3.157 1.00 64.60 123 PRO B N 1
ATOM 3331 C CA . PRO B 1 144 ? 18.818 21.248 1.751 1.00 64.55 123 PRO B CA 1
ATOM 3332 C C . PRO B 1 144 ? 20.224 21.795 1.449 1.00 63.99 123 PRO B C 1
ATOM 3333 O O . PRO B 1 144 ? 20.548 21.887 0.267 1.00 60.12 123 PRO B O 1
ATOM 3337 N N . GLU B 1 145 ? 21.017 22.123 2.474 1.00 62.96 124 GLU B N 1
ATOM 3338 C CA . GLU B 1 145 ? 22.395 22.661 2.292 1.00 69.99 124 GLU B CA 1
ATOM 3339 C C . GLU B 1 145 ? 23.229 21.659 1.478 1.00 74.34 124 GLU B C 1
ATOM 3340 O O . GLU B 1 145 ? 23.711 22.039 0.393 1.00 75.99 124 GLU B O 1
ATOM 3346 N N . PHE B 1 146 ? 23.382 20.426 1.977 1.00 70.85 125 PHE B N 1
ATOM 3347 C CA . PHE B 1 146 ? 24.107 19.316 1.301 1.00 65.25 125 PHE B CA 1
ATOM 3348 C C . PHE B 1 146 ? 23.109 18.294 0.757 1.00 71.17 125 PHE B C 1
ATOM 3349 O O . PHE B 1 146 ? 22.616 17.454 1.512 1.00 74.81 125 PHE B O 1
ATOM 3357 N N . PRO B 1 147 ? 22.782 18.304 -0.559 1.00 68.24 126 PRO B N 1
ATOM 3358 C CA . PRO B 1 147 ? 21.792 17.370 -1.094 1.00 64.94 126 PRO B CA 1
ATOM 3359 C C . PRO B 1 147 ? 22.242 15.902 -1.038 1.00 58.33 126 PRO B C 1
ATOM 3360 O O . PRO B 1 147 ? 23.382 15.610 -0.663 1.00 55.60 126 PRO B O 1
ATOM 3364 N N . TRP B 1 148 ? 21.311 15.005 -1.351 1.00 59.55 127 TRP B N 1
ATOM 3365 C CA . TRP B 1 148 ? 21.586 13.554 -1.538 1.00 67.32 127 TRP B CA 1
ATOM 3366 C C . TRP B 1 148 ? 22.700 13.387 -2.573 1.00 66.12 127 TRP B C 1
ATOM 3367 O O . TRP B 1 148 ? 22.661 14.067 -3.594 1.00 68.93 127 TRP B O 1
ATOM 3378 N N . PRO B 1 149 ? 23.683 12.463 -2.417 1.00 63.52 128 PRO B N 1
ATOM 3379 C CA . PRO B 1 149 ? 23.754 11.502 -1.302 1.00 58.36 128 PRO B CA 1
ATOM 3380 C C . PRO B 1 149 ? 24.737 11.762 -0.143 1.00 49.63 128 PRO B C 1
ATOM 3381 O O . PRO B 1 149 ? 25.318 10.833 0.393 1.00 49.95 128 PRO B O 1
ATOM 3385 N N . ALA B 1 150 ? 24.886 13.012 0.274 1.00 50.86 129 ALA B N 1
ATOM 3386 C CA . ALA B 1 150 ? 25.835 13.401 1.347 1.00 49.26 129 ALA B CA 1
ATOM 3387 C C . ALA B 1 150 ? 25.566 12.575 2.620 1.00 45.01 129 ALA B C 1
ATOM 3388 O O . ALA B 1 150 ? 26.538 12.051 3.230 1.00 45.81 129 ALA B O 1
ATOM 3390 N N . ALA B 1 151 ? 24.294 12.422 3.000 1.00 48.32 130 ALA B N 1
ATOM 3391 C CA . ALA B 1 151 ? 23.900 11.762 4.281 1.00 49.00 130 ALA B CA 1
ATOM 3392 C C . ALA B 1 151 ? 24.397 10.321 4.302 1.00 39.89 130 ALA B C 1
ATOM 3393 O O . ALA B 1 151 ? 25.211 9.954 5.148 1.00 40.32 130 ALA B O 1
ATOM 3395 N N . PRO B 1 152 ? 23.957 9.452 3.363 1.00 44.09 131 PRO B N 1
ATOM 3396 C CA . PRO B 1 152 ? 24.440 8.070 3.351 1.00 46.59 131 PRO B CA 1
ATOM 3397 C C . PRO B 1 152 ? 25.958 7.979 3.133 1.00 44.76 131 PRO B C 1
ATOM 3398 O O . PRO B 1 152 ? 26.591 7.120 3.757 1.00 47.27 131 PRO B O 1
ATOM 3402 N N . ASP B 1 153 ? 26.532 8.880 2.314 1.00 50.14 132 ASP B N 1
ATOM 3403 C CA . ASP B 1 153 ? 28.010 8.943 2.099 1.00 48.90 132 ASP B CA 1
ATOM 3404 C C . ASP B 1 153 ? 28.704 9.139 3.445 1.00 44.96 132 ASP B C 1
ATOM 3405 O O . ASP B 1 153 ? 29.646 8.376 3.777 1.00 44.84 132 ASP B O 1
ATOM 3410 N N . ASP B 1 154 ? 28.234 10.108 4.228 1.00 46.56 133 ASP B N 1
ATOM 3411 C CA . ASP B 1 154 ? 28.834 10.394 5.553 1.00 47.55 133 ASP B CA 1
ATOM 3412 C C . ASP B 1 154 ? 28.650 9.185 6.461 1.00 46.90 133 ASP B C 1
ATOM 3413 O O . ASP B 1 154 ? 29.627 8.792 7.156 1.00 43.48 133 ASP B O 1
ATOM 3418 N N . CYS B 1 155 ? 27.447 8.593 6.449 1.00 46.79 134 CYS B N 1
ATOM 3419 C CA . CYS B 1 155 ? 27.146 7.434 7.334 1.00 46.56 134 CYS B CA 1
ATOM 3420 C C . CYS B 1 155 ? 28.080 6.274 6.976 1.00 40.23 134 CYS B C 1
ATOM 3421 O O . CYS B 1 155 ? 28.714 5.689 7.900 1.00 39.74 134 CYS B O 1
ATOM 3424 N N . GLU B 1 156 ? 28.232 5.967 5.688 1.00 46.12 135 GLU B N 1
ATOM 3425 C CA . GLU B 1 156 ? 29.133 4.856 5.267 1.00 44.34 135 GLU B CA 1
ATOM 3426 C C . GLU B 1 156 ? 30.577 5.181 5.681 1.00 42.63 135 GLU B C 1
ATOM 3427 O O . GLU B 1 156 ? 31.252 4.331 6.303 1.00 44.67 135 GLU B O 1
ATOM 3433 N N . ALA B 1 157 ? 31.032 6.402 5.413 1.00 49.61 136 ALA B N 1
ATOM 3434 C CA . ALA B 1 157 ? 32.424 6.816 5.737 1.00 48.26 136 ALA B CA 1
ATOM 3435 C C . ALA B 1 157 ? 32.663 6.650 7.232 1.00 44.58 136 ALA B C 1
ATOM 3436 O O . ALA B 1 157 ? 33.709 6.058 7.638 1.00 48.21 136 ALA B O 1
ATOM 3438 N N . ALA B 1 158 ? 31.696 7.086 8.041 1.00 47.17 137 ALA B N 1
ATOM 3439 C CA . ALA B 1 158 ? 31.813 7.052 9.510 1.00 45.06 137 ALA B CA 1
ATOM 3440 C C . ALA B 1 158 ? 31.920 5.599 9.966 1.00 43.71 137 ALA B C 1
ATOM 3441 O O . ALA B 1 158 ? 32.765 5.289 10.840 1.00 43.81 137 ALA B O 1
ATOM 3443 N N . ALA B 1 159 ? 31.118 4.703 9.375 1.00 47.50 138 ALA B N 1
ATOM 3444 C CA . ALA B 1 159 ? 31.127 3.261 9.751 1.00 49.36 138 ALA B CA 1
ATOM 3445 C C . ALA B 1 159 ? 32.480 2.637 9.383 1.00 43.67 138 ALA B C 1
ATOM 3446 O O . ALA B 1 159 ? 33.047 1.869 10.209 1.00 42.57 138 ALA B O 1
ATOM 3448 N N . ARG B 1 160 ? 32.947 2.901 8.166 1.00 44.50 139 ARG B N 1
ATOM 3449 C CA . ARG B 1 160 ? 34.268 2.377 7.686 1.00 53.27 139 ARG B CA 1
ATOM 3450 C C . ARG B 1 160 ? 35.398 2.881 8.601 1.00 48.31 139 ARG B C 1
ATOM 3451 O O . ARG B 1 160 ? 36.283 2.076 8.948 1.00 50.16 139 ARG B O 1
ATOM 3459 N N . TRP B 1 161 ? 35.337 4.153 9.007 1.00 54.16 140 TRP B N 1
ATOM 3460 C CA . TRP B 1 161 ? 36.339 4.787 9.913 1.00 52.22 140 TRP B CA 1
ATOM 3461 C C . TRP B 1 161 ? 36.376 4.041 11.245 1.00 54.96 140 TRP B C 1
ATOM 3462 O O . TRP B 1 161 ? 37.475 3.647 11.683 1.00 50.42 140 TRP B O 1
ATOM 3473 N N . VAL B 1 162 ? 35.203 3.824 11.860 1.00 52.32 141 VAL B N 1
ATOM 3474 C CA . VAL B 1 162 ? 35.093 3.165 13.194 1.00 46.95 141 VAL B CA 1
ATOM 3475 C C . VAL B 1 162 ? 35.664 1.741 13.099 1.00 46.49 141 VAL B C 1
ATOM 3476 O O . VAL B 1 162 ? 36.279 1.248 14.098 1.00 45.49 141 VAL B O 1
ATOM 3480 N N . ALA B 1 163 ? 35.426 1.081 11.965 1.00 51.56 142 ALA B N 1
ATOM 3481 C CA . ALA B 1 163 ? 35.815 -0.328 11.707 1.00 59.57 142 ALA B CA 1
ATOM 3482 C C . ALA B 1 163 ? 37.350 -0.454 11.710 1.00 58.93 142 ALA B C 1
ATOM 3483 O O . ALA B 1 163 ? 37.864 -1.507 12.123 1.00 62.37 142 ALA B O 1
ATOM 3485 N N . ASN B 1 164 ? 38.054 0.607 11.312 1.00 63.71 143 ASN B N 1
ATOM 3486 C CA . ASN B 1 164 ? 39.543 0.617 11.248 1.00 66.29 143 ASN B CA 1
ATOM 3487 C C . ASN B 1 164 ? 40.177 0.809 12.630 1.00 66.78 143 ASN B C 1
ATOM 3488 O O . ASN B 1 164 ? 41.402 0.835 12.669 1.00 73.71 143 ASN B O 1
ATOM 3493 N N . SER B 1 165 ? 39.392 0.938 13.705 1.00 62.67 144 SER B N 1
ATOM 3494 C CA . SER B 1 165 ? 39.867 1.117 15.110 1.00 63.56 144 SER B CA 1
ATOM 3495 C C . SER B 1 165 ? 40.810 2.318 15.213 1.00 68.11 144 SER B C 1
ATOM 3496 O O . SER B 1 165 ? 41.951 2.181 15.660 1.00 62.91 144 SER B O 1
ATOM 3499 N N . PRO B 1 166 ? 40.362 3.540 14.847 1.00 67.78 145 PRO B N 1
ATOM 3500 C CA . PRO B 1 166 ? 41.253 4.694 14.771 1.00 68.41 145 PRO B CA 1
ATOM 3501 C C . PRO B 1 166 ? 41.765 5.073 16.162 1.00 69.13 145 PRO B C 1
ATOM 3502 O O . PRO B 1 166 ? 41.066 4.814 17.133 1.00 63.53 145 PRO B O 1
ATOM 3506 N N . ALA B 1 167 ? 42.970 5.656 16.214 1.00 75.21 146 ALA B N 1
ATOM 3507 C CA . ALA B 1 167 ? 43.683 6.013 17.464 1.00 70.33 146 ALA B CA 1
ATOM 3508 C C . ALA B 1 167 ? 42.806 6.971 18.274 1.00 64.21 146 ALA B C 1
ATOM 3509 O O . ALA B 1 167 ? 42.809 6.827 19.495 1.00 66.18 146 ALA B O 1
ATOM 3511 N N . GLU B 1 168 ? 42.059 7.859 17.602 1.00 64.55 147 GLU B N 1
ATOM 3512 C CA . GLU B 1 168 ? 41.182 8.897 18.217 1.00 68.34 147 GLU B CA 1
ATOM 3513 C C . GLU B 1 168 ? 40.096 8.286 19.118 1.00 68.60 147 GLU B C 1
ATOM 3514 O O . GLU B 1 168 ? 39.700 8.971 20.067 1.00 69.07 147 GLU B O 1
ATOM 3520 N N . LEU B 1 169 ? 39.577 7.086 18.822 1.00 72.13 148 LEU B N 1
ATOM 3521 C CA . LEU B 1 169 ? 38.858 6.272 19.847 1.00 66.09 148 LEU B CA 1
ATOM 3522 C C . LEU B 1 169 ? 39.931 5.675 20.750 1.00 70.90 148 LEU B C 1
ATOM 3523 O O . LEU B 1 169 ? 40.944 5.247 20.206 1.00 81.58 148 LEU B O 1
ATOM 3528 N N . GLY B 1 170 ? 39.702 5.584 22.056 1.00 76.61 149 GLY B N 1
ATOM 3529 C CA . GLY B 1 170 ? 40.648 4.932 22.982 1.00 65.75 149 GLY B CA 1
ATOM 3530 C C . GLY B 1 170 ? 40.330 3.458 23.098 1.00 66.96 149 GLY B C 1
ATOM 3531 O O . GLY B 1 170 ? 40.526 2.904 24.202 1.00 66.31 149 GLY B O 1
ATOM 3532 N N . ARG B 1 171 ? 39.882 2.850 21.985 1.00 67.49 150 ARG B N 1
ATOM 3533 C CA . ARG B 1 171 ? 39.165 1.542 21.942 1.00 64.92 150 ARG B CA 1
ATOM 3534 C C . ARG B 1 171 ? 39.422 0.806 20.636 1.00 56.70 150 ARG B C 1
ATOM 3535 O O . ARG B 1 171 ? 39.316 1.422 19.559 1.00 62.97 150 ARG B O 1
ATOM 3543 N N . SER B 1 172 ? 39.678 -0.490 20.729 1.00 57.35 151 SER B N 1
ATOM 3544 C CA . SER B 1 172 ? 39.808 -1.365 19.544 1.00 62.70 151 SER B CA 1
ATOM 3545 C C . SER B 1 172 ? 38.439 -2.017 19.255 1.00 62.69 151 SER B C 1
ATOM 3546 O O . SER B 1 172 ? 37.769 -2.492 20.199 1.00 53.05 151 SER B O 1
ATOM 3549 N N . VAL B 1 173 ? 38.068 -2.024 17.975 1.00 57.05 152 VAL B N 1
ATOM 3550 C CA . VAL B 1 173 ? 36.750 -2.453 17.445 1.00 58.18 152 VAL B CA 1
ATOM 3551 C C . VAL B 1 173 ? 36.861 -3.819 16.730 1.00 60.13 152 VAL B C 1
ATOM 3552 O O . VAL B 1 173 ? 37.515 -3.888 15.666 1.00 58.59 152 VAL B O 1
ATOM 3556 N N . THR B 1 174 ? 36.176 -4.848 17.243 1.00 55.74 153 THR B N 1
ATOM 3557 C CA . THR B 1 174 ? 36.110 -6.213 16.632 1.00 55.10 153 THR B CA 1
ATOM 3558 C C . THR B 1 174 ? 34.929 -6.363 15.658 1.00 55.29 153 THR B C 1
ATOM 3559 O O . THR B 1 174 ? 34.925 -7.345 14.882 1.00 55.19 153 THR B O 1
ATOM 3563 N N . SER B 1 175 ? 33.958 -5.451 15.670 1.00 57.16 154 SER B N 1
ATOM 3564 C CA . SER B 1 175 ? 32.713 -5.570 14.856 1.00 51.87 154 SER B CA 1
ATOM 3565 C C . SER B 1 175 ? 31.888 -4.295 14.952 1.00 47.66 154 SER B C 1
ATOM 3566 O O . SER B 1 175 ? 32.104 -3.539 15.907 1.00 44.45 154 SER B O 1
ATOM 3569 N N . LEU B 1 176 ? 30.981 -4.087 13.998 1.00 44.56 155 LEU B N 1
ATOM 3570 C CA . LEU B 1 176 ? 30.021 -2.958 14.014 1.00 44.96 155 LEU B CA 1
ATOM 3571 C C . LEU B 1 176 ? 28.600 -3.450 14.366 1.00 47.70 155 LEU B C 1
ATOM 3572 O O . LEU B 1 176 ? 28.229 -4.618 14.032 1.00 46.94 155 LEU B O 1
ATOM 3577 N N . VAL B 1 177 ? 27.851 -2.567 15.023 1.00 44.46 156 VAL B N 1
ATOM 3578 C CA . VAL B 1 177 ? 26.386 -2.654 15.237 1.00 41.94 156 VAL B CA 1
ATOM 3579 C C . VAL B 1 177 ? 25.815 -1.343 14.750 1.00 41.22 156 VAL B C 1
ATOM 3580 O O . VAL B 1 177 ? 26.271 -0.311 15.252 1.00 41.62 156 VAL B O 1
ATOM 3584 N N . LEU B 1 178 ? 24.870 -1.358 13.822 1.00 36.53 157 LEU B N 1
ATOM 3585 C CA . LEU B 1 178 ? 24.278 -0.111 13.285 1.00 36.69 157 LEU B CA 1
ATOM 3586 C C . LEU B 1 178 ? 22.870 0.115 13.885 1.00 44.20 157 LEU B C 1
ATOM 3587 O O . LEU B 1 178 ? 22.081 -0.826 13.930 1.00 38.05 157 LEU B O 1
ATOM 3592 N N . CYS B 1 179 ? 22.569 1.346 14.305 1.00 34.40 158 CYS B N 1
ATOM 3593 C CA . CYS B 1 179 ? 21.328 1.710 15.008 1.00 35.88 158 CYS B CA 1
ATOM 3594 C C . CYS B 1 179 ? 20.895 3.094 14.528 1.00 37.76 158 CYS B C 1
ATOM 3595 O O . CYS B 1 179 ? 21.755 3.919 14.218 1.00 38.12 158 CYS B O 1
ATOM 3598 N N . GLY B 1 180 ? 19.606 3.315 14.385 1.00 33.82 159 GLY B N 1
ATOM 3599 C CA . GLY B 1 180 ? 19.074 4.601 13.922 1.00 32.63 159 GLY B CA 1
ATOM 3600 C C . GLY B 1 180 ? 17.575 4.643 14.026 1.00 35.18 159 GLY B C 1
ATOM 3601 O O . GLY B 1 180 ? 16.961 3.564 14.068 1.00 36.76 159 GLY B O 1
ATOM 3602 N N . ASP B 1 181 ? 16.997 5.835 14.054 1.00 32.98 160 ASP B N 1
ATOM 3603 C CA . ASP B 1 181 ? 15.531 6.028 14.188 1.00 32.93 160 ASP B CA 1
ATOM 3604 C C . ASP B 1 181 ? 14.969 6.715 12.950 1.00 34.19 160 ASP B C 1
ATOM 3605 O O . ASP B 1 181 ? 15.619 7.647 12.454 1.00 35.29 160 ASP B O 1
ATOM 3610 N N . SER B 1 182 ? 13.761 6.329 12.525 1.00 29.55 161 SER B N 1
ATOM 3611 C CA . SER B 1 182 ? 12.965 6.999 11.448 1.00 33.83 161 SER B CA 1
ATOM 3612 C C . SER B 1 182 ? 13.788 7.058 10.132 1.00 36.46 161 SER B C 1
ATOM 3613 O O . SER B 1 182 ? 14.287 5.994 9.716 1.00 35.01 161 SER B O 1
ATOM 3616 N N . ALA B 1 183 ? 14.056 8.231 9.544 1.00 33.69 162 ALA B N 1
ATOM 3617 C CA . ALA B 1 183 ? 14.927 8.344 8.339 1.00 35.06 162 ALA B CA 1
ATOM 3618 C C . ALA B 1 183 ? 16.344 7.876 8.675 1.00 35.65 162 ALA B C 1
ATOM 3619 O O . ALA B 1 183 ? 17.030 7.306 7.804 1.00 38.49 162 ALA B O 1
ATOM 3621 N N . GLY B 1 184 ? 16.755 7.966 9.932 1.00 33.13 163 GLY B N 1
ATOM 3622 C CA . GLY B 1 184 ? 18.034 7.366 10.345 1.00 33.53 163 GLY B CA 1
ATOM 3623 C C . GLY B 1 184 ? 17.971 5.841 10.335 1.00 36.75 163 GLY B C 1
ATOM 3624 O O . GLY B 1 184 ? 19.036 5.191 10.241 1.00 35.16 163 GLY B O 1
ATOM 3625 N N . GLY B 1 185 ? 16.777 5.267 10.486 1.00 34.94 164 GLY B N 1
ATOM 3626 C CA . GLY B 1 185 ? 16.603 3.810 10.341 1.00 34.06 164 GLY B CA 1
ATOM 3627 C C . GLY B 1 185 ? 16.934 3.368 8.919 1.00 31.68 164 GLY B C 1
ATOM 3628 O O . GLY B 1 185 ? 17.541 2.335 8.760 1.00 33.67 164 GLY B O 1
ATOM 3629 N N . ASN B 1 186 ? 16.529 4.127 7.917 1.00 33.39 165 ASN B N 1
ATOM 3630 C CA . ASN B 1 186 ? 16.894 3.808 6.511 1.00 35.08 165 ASN B CA 1
ATOM 3631 C C . ASN B 1 186 ? 18.390 4.028 6.241 1.00 40.39 165 ASN B C 1
ATOM 3632 O O . ASN B 1 186 ? 18.936 3.315 5.379 1.00 40.74 165 ASN B O 1
ATOM 3637 N N . LEU B 1 187 ? 19.061 4.923 6.965 1.00 39.49 166 LEU B N 1
ATOM 3638 C CA . LEU B 1 187 ? 20.539 5.082 6.857 1.00 39.41 166 LEU B CA 1
ATOM 3639 C C . LEU B 1 187 ? 21.200 3.834 7.443 1.00 38.42 166 LEU B C 1
ATOM 3640 O O . LEU B 1 187 ? 22.259 3.405 6.919 1.00 38.21 166 LEU B O 1
ATOM 3645 N N . VAL B 1 188 ? 20.589 3.205 8.459 1.00 34.00 167 VAL B N 1
ATOM 3646 C CA . VAL B 1 188 ? 21.108 1.921 9.009 1.00 34.52 167 VAL B CA 1
ATOM 3647 C C . VAL B 1 188 ? 21.054 0.870 7.885 1.00 35.22 167 VAL B C 1
ATOM 3648 O O . VAL B 1 188 ? 22.041 0.153 7.695 1.00 34.63 167 VAL B O 1
ATOM 3652 N N . ILE B 1 189 ? 19.937 0.804 7.170 1.00 33.45 168 ILE B N 1
ATOM 3653 C CA . ILE B 1 189 ? 19.669 -0.282 6.178 1.00 38.02 168 ILE B CA 1
ATOM 3654 C C . ILE B 1 189 ? 20.624 -0.085 4.975 1.00 39.23 168 ILE B C 1
ATOM 3655 O O . ILE B 1 189 ? 21.348 -1.036 4.627 1.00 38.10 168 ILE B O 1
ATOM 3660 N N . VAL B 1 190 ? 20.623 1.106 4.396 1.00 39.68 169 VAL B N 1
ATOM 3661 C CA . VAL B 1 190 ? 21.470 1.464 3.217 1.00 42.24 169 VAL B CA 1
ATOM 3662 C C . VAL B 1 190 ? 22.948 1.224 3.556 1.00 41.93 169 VAL B C 1
ATOM 3663 O O . VAL B 1 190 ? 23.666 0.641 2.744 1.00 44.53 169 VAL B O 1
ATOM 3667 N N . THR B 1 191 ? 23.393 1.604 4.751 1.00 40.88 170 THR B N 1
ATOM 3668 C CA . THR B 1 191 ? 24.796 1.449 5.200 1.00 41.07 170 THR B CA 1
ATOM 3669 C C . THR B 1 191 ? 25.145 -0.032 5.387 1.00 44.25 170 THR B C 1
ATOM 3670 O O . THR B 1 191 ? 26.265 -0.452 4.966 1.00 39.66 170 THR B O 1
ATOM 3674 N N . ALA B 1 192 ? 24.273 -0.821 6.032 1.00 40.93 171 ALA B N 1
ATOM 3675 C CA . ALA B 1 192 ? 24.501 -2.274 6.222 1.00 36.49 171 ALA B CA 1
ATOM 3676 C C . ALA B 1 192 ? 24.640 -2.949 4.833 1.00 35.56 171 ALA B C 1
ATOM 3677 O O . ALA B 1 192 ? 25.514 -3.813 4.697 1.00 40.74 171 ALA B O 1
ATOM 3679 N N . ALA B 1 193 ? 23.836 -2.541 3.859 1.00 36.85 172 ALA B N 1
ATOM 3680 C CA . ALA B 1 193 ? 23.876 -3.057 2.465 1.00 40.78 172 ALA B CA 1
ATOM 3681 C C . ALA B 1 193 ? 25.213 -2.700 1.783 1.00 48.32 172 ALA B C 1
ATOM 3682 O O . ALA B 1 193 ? 25.750 -3.562 1.053 1.00 48.67 172 ALA B O 1
ATOM 3684 N N . ALA B 1 194 ? 25.710 -1.472 1.963 1.00 45.61 173 ALA B N 1
ATOM 3685 C CA . ALA B 1 194 ? 27.001 -1.000 1.404 1.00 45.25 173 ALA B CA 1
ATOM 3686 C C . ALA B 1 194 ? 28.139 -1.841 1.971 1.00 44.97 173 ALA B C 1
ATOM 3687 O O . ALA B 1 194 ? 29.023 -2.271 1.175 1.00 47.94 173 ALA B O 1
ATOM 3689 N N . LEU B 1 195 ? 28.137 -2.082 3.289 1.00 44.84 174 LEU B N 1
ATOM 3690 C CA . LEU B 1 195 ? 29.226 -2.845 3.947 1.00 43.16 174 LEU B CA 1
ATOM 3691 C C . LEU B 1 195 ? 29.043 -4.336 3.656 1.00 46.51 174 LEU B C 1
ATOM 3692 O O . LEU B 1 195 ? 30.044 -5.064 3.702 1.00 48.23 174 LEU B O 1
ATOM 3697 N N . ARG B 1 196 ? 27.818 -4.795 3.379 1.00 47.29 175 ARG B N 1
ATOM 3698 C CA . ARG B 1 196 ? 27.586 -6.200 2.923 1.00 46.61 175 ARG B CA 1
ATOM 3699 C C . ARG B 1 196 ? 28.316 -6.403 1.580 1.00 45.77 175 ARG B C 1
ATOM 3700 O O . ARG B 1 196 ? 29.061 -7.387 1.448 1.00 48.11 175 ARG B O 1
ATOM 3708 N N . ASP B 1 197 ? 28.042 -5.521 0.622 1.00 45.66 176 ASP B N 1
ATOM 3709 C CA . ASP B 1 197 ? 28.543 -5.585 -0.777 1.00 53.94 176 ASP B CA 1
ATOM 3710 C C . ASP B 1 197 ? 30.075 -5.467 -0.783 1.00 59.37 176 ASP B C 1
ATOM 3711 O O . ASP B 1 197 ? 30.727 -6.308 -1.425 1.00 59.65 176 ASP B O 1
ATOM 3716 N N . GLN B 1 198 ? 30.623 -4.470 -0.087 1.00 55.45 177 GLN B N 1
ATOM 3717 C CA . GLN B 1 198 ? 32.087 -4.201 -0.023 1.00 54.82 177 GLN B CA 1
ATOM 3718 C C . GLN B 1 198 ? 32.477 -4.075 1.437 1.00 46.95 177 GLN B C 1
ATOM 3719 O O . GLN B 1 198 ? 32.398 -3.004 2.005 1.00 51.89 177 GLN B O 1
ATOM 3725 N N . PRO B 1 199 ? 32.867 -5.169 2.099 1.00 48.13 178 PRO B N 1
ATOM 3726 C CA . PRO B 1 199 ? 33.109 -5.144 3.529 1.00 54.73 178 PRO B CA 1
ATOM 3727 C C . PRO B 1 199 ? 34.070 -4.046 4.001 1.00 62.03 178 PRO B C 1
ATOM 3728 O O . PRO B 1 199 ? 34.961 -3.701 3.270 1.00 61.43 178 PRO B O 1
ATOM 3732 N N . ALA B 1 200 ? 33.805 -3.516 5.199 1.00 58.95 179 ALA B N 1
ATOM 3733 C CA . ALA B 1 200 ? 34.749 -2.720 6.010 1.00 58.75 179 ALA B CA 1
ATOM 3734 C C . ALA B 1 200 ? 35.724 -3.693 6.673 1.00 57.72 179 ALA B C 1
ATOM 3735 O O . ALA B 1 200 ? 35.627 -4.906 6.394 1.00 57.13 179 ALA B O 1
ATOM 3737 N N . LYS B 1 201 ? 36.620 -3.197 7.517 1.00 53.41 180 LYS B N 1
ATOM 3738 C CA . LYS B 1 201 ? 37.705 -4.025 8.097 1.00 58.46 180 LYS B CA 1
ATOM 3739 C C . LYS B 1 201 ? 37.123 -5.091 9.028 1.00 59.42 180 LYS B C 1
ATOM 3740 O O . LYS B 1 201 ? 37.782 -6.144 9.205 1.00 58.85 180 LYS B O 1
ATOM 3746 N N . VAL B 1 202 ? 35.994 -4.798 9.679 1.00 56.30 181 VAL B N 1
ATOM 3747 C CA . VAL B 1 202 ? 35.280 -5.761 10.558 1.00 50.27 181 VAL B CA 1
ATOM 3748 C C . VAL B 1 202 ? 33.839 -5.868 10.057 1.00 48.53 181 VAL B C 1
ATOM 3749 O O . VAL B 1 202 ? 33.339 -4.983 9.350 1.00 47.98 181 VAL B O 1
ATOM 3753 N N . PRO B 1 203 ? 33.153 -6.992 10.346 1.00 44.81 182 PRO B N 1
ATOM 3754 C CA . PRO B 1 203 ? 31.784 -7.191 9.872 1.00 46.99 182 PRO B CA 1
ATOM 3755 C C . PRO B 1 203 ? 30.754 -6.367 10.671 1.00 46.16 182 PRO B C 1
ATOM 3756 O O . PRO B 1 203 ? 31.001 -6.096 11.844 1.00 47.66 182 PRO B O 1
ATOM 3760 N N . VAL B 1 204 ? 29.641 -6.001 10.028 1.00 45.81 183 VAL B N 1
ATOM 3761 C CA . VAL B 1 204 ? 28.391 -5.565 10.730 1.00 42.34 183 VAL B CA 1
ATOM 3762 C C . VAL B 1 204 ? 27.701 -6.814 11.275 1.00 43.38 183 VAL B C 1
ATOM 3763 O O . VAL B 1 204 ? 27.213 -7.576 10.445 1.00 43.01 183 VAL B O 1
ATOM 3767 N N . IL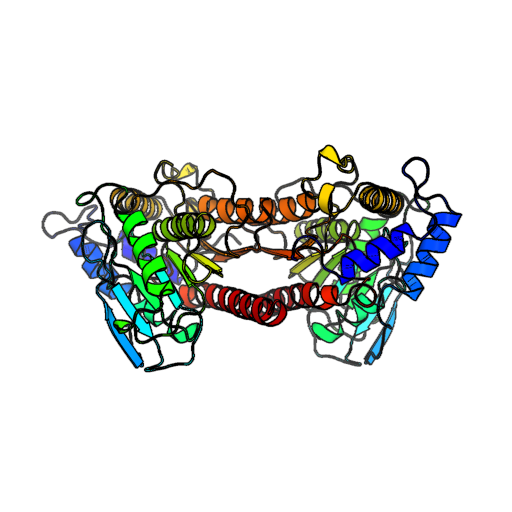E B 1 205 ? 27.653 -7.002 12.601 1.00 38.86 184 ILE B N 1
ATOM 3768 C CA . ILE B 1 205 ? 27.060 -8.215 13.249 1.00 42.83 184 ILE B CA 1
ATOM 3769 C C . ILE B 1 205 ? 25.556 -8.024 13.608 1.00 41.18 184 ILE B C 1
ATOM 3770 O O . ILE B 1 205 ? 24.930 -9.021 13.974 1.00 45.83 184 ILE B O 1
ATOM 3775 N N . ALA B 1 206 ? 25.013 -6.811 13.574 1.00 40.29 185 ALA B N 1
ATOM 3776 C CA . ALA B 1 206 ? 23.605 -6.528 13.957 1.00 36.69 185 ALA B CA 1
ATOM 3777 C C . ALA B 1 206 ? 23.158 -5.169 13.438 1.00 36.50 185 ALA B C 1
ATOM 3778 O O . ALA B 1 206 ? 23.981 -4.255 13.341 1.00 35.92 185 ALA B O 1
ATOM 3780 N N . GLN B 1 207 ? 21.867 -5.043 13.136 1.00 32.52 186 GLN B N 1
ATOM 3781 C CA . GLN B 1 207 ? 21.212 -3.785 12.733 1.00 33.08 186 GLN B CA 1
ATOM 3782 C C . GLN B 1 207 ? 19.979 -3.594 13.625 1.00 37.34 186 GLN B C 1
ATOM 3783 O O . GLN B 1 207 ? 19.270 -4.607 13.891 1.00 32.80 186 GLN B O 1
ATOM 3789 N N . LEU B 1 208 ? 19.750 -2.368 14.111 1.00 33.64 187 LEU B N 1
ATOM 3790 C CA . LEU B 1 208 ? 18.541 -1.998 14.896 1.00 32.36 187 LEU B CA 1
ATOM 3791 C C . LEU B 1 208 ? 17.957 -0.708 14.350 1.00 32.81 187 LEU B C 1
ATOM 3792 O O . LEU B 1 208 ? 18.261 0.380 14.866 1.00 30.93 187 LEU B O 1
ATOM 3797 N N . PRO B 1 209 ? 17.123 -0.767 13.287 1.00 32.34 188 PRO B N 1
ATOM 3798 C CA . PRO B 1 209 ? 16.295 0.358 12.920 1.00 32.70 188 PRO B CA 1
ATOM 3799 C C . PRO B 1 209 ? 15.039 0.471 13.788 1.00 36.04 188 PRO B C 1
ATOM 3800 O O . PRO B 1 209 ? 14.223 -0.481 13.827 1.00 30.39 188 PRO B O 1
ATOM 3804 N N . PHE B 1 210 ? 14.865 1.640 14.405 1.00 31.45 189 PHE B N 1
ATOM 3805 C CA . PHE B 1 210 ? 13.607 2.027 15.096 1.00 32.17 189 PHE B CA 1
ATOM 3806 C C . PHE B 1 210 ? 12.697 2.738 14.122 1.00 31.49 189 PHE B C 1
ATOM 3807 O O . PHE B 1 210 ? 13.112 3.726 13.514 1.00 31.74 189 PHE B O 1
ATOM 3815 N N . TYR B 1 211 ? 11.449 2.283 14.047 1.00 26.73 190 TYR B N 1
ATOM 3816 C CA . TYR B 1 211 ? 10.353 2.851 13.242 1.00 28.78 190 TYR B CA 1
ATOM 3817 C C . TYR B 1 211 ? 10.912 3.440 11.953 1.00 34.38 190 TYR B C 1
ATOM 3818 O O . TYR B 1 211 ? 10.650 4.606 11.628 1.00 33.12 190 TYR B O 1
ATOM 3827 N N . PRO B 1 212 ? 11.617 2.620 11.136 1.00 35.03 191 PRO B N 1
ATOM 3828 C CA . PRO B 1 212 ? 12.277 3.138 9.933 1.00 33.91 191 PRO B CA 1
ATOM 3829 C C . PRO B 1 212 ? 11.302 3.704 8.903 1.00 34.64 191 PRO B C 1
ATOM 3830 O O . PRO B 1 212 ? 10.201 3.194 8.699 1.00 33.19 191 PRO B O 1
ATOM 3834 N N . ALA B 1 213 ? 11.717 4.810 8.288 1.00 34.50 192 ALA B N 1
ATOM 3835 C CA . ALA B 1 213 ? 11.118 5.391 7.072 1.00 36.37 192 ALA B CA 1
ATOM 3836 C C . ALA B 1 213 ? 11.948 4.911 5.870 1.00 43.81 192 ALA B C 1
ATOM 3837 O O . ALA B 1 213 ? 13.071 5.398 5.716 1.00 42.86 192 ALA B O 1
ATOM 3839 N N . THR B 1 214 ? 11.470 3.904 5.137 1.00 46.06 193 THR B N 1
ATOM 3840 C CA . THR B 1 214 ? 12.288 3.105 4.172 1.00 46.40 193 THR B CA 1
ATOM 3841 C C . THR B 1 214 ? 12.101 3.612 2.738 1.00 46.74 193 THR B C 1
ATOM 3842 O O . THR B 1 214 ? 12.872 3.177 1.876 1.00 53.79 193 THR B O 1
ATOM 3846 N N . ASP B 1 215 ? 11.154 4.509 2.486 1.00 52.66 194 ASP B N 1
ATOM 3847 C CA . ASP B 1 215 ? 10.918 5.061 1.120 1.00 58.03 194 ASP B CA 1
ATOM 3848 C C . ASP B 1 215 ? 10.292 6.448 1.226 1.00 57.49 194 ASP B C 1
ATOM 3849 O O . ASP B 1 215 ? 9.056 6.524 1.304 1.00 66.65 194 ASP B O 1
ATOM 3854 N N . ALA B 1 216 ? 11.118 7.495 1.169 1.00 66.04 195 ALA B N 1
ATOM 3855 C CA . ALA B 1 216 ? 10.720 8.919 1.314 1.00 67.22 195 ALA B CA 1
ATOM 3856 C C . ALA B 1 216 ? 9.811 9.370 0.158 1.00 72.96 195 ALA B C 1
ATOM 3857 O O . ALA B 1 216 ? 9.039 10.318 0.367 1.00 80.23 195 ALA B O 1
ATOM 3859 N N . SER B 1 217 ? 9.899 8.732 -1.014 1.00 77.41 196 SER B N 1
ATOM 3860 C CA . SER B 1 217 ? 9.137 9.110 -2.237 1.00 79.31 196 SER B CA 1
ATOM 3861 C C . SER B 1 217 ? 7.677 8.658 -2.124 1.00 81.37 196 SER B C 1
ATOM 3862 O O . SER B 1 217 ? 6.848 9.184 -2.884 1.00 85.21 196 SER B O 1
ATOM 3865 N N . LYS B 1 218 ? 7.375 7.709 -1.233 1.00 75.45 197 LYS B N 1
ATOM 3866 C CA . LYS B 1 218 ? 5.983 7.269 -0.952 1.00 73.24 197 LYS B CA 1
ATOM 3867 C C . LYS B 1 218 ? 5.193 8.423 -0.317 1.00 70.10 197 LYS B C 1
ATOM 3868 O O . LYS B 1 218 ? 5.797 9.232 0.410 1.00 74.70 197 LYS B O 1
ATOM 3874 N N . GLU B 1 219 ? 3.886 8.476 -0.577 1.00 64.21 198 GLU B N 1
ATOM 3875 C CA . GLU B 1 219 ? 2.948 9.467 0.014 1.00 66.02 198 GLU B CA 1
ATOM 3876 C C . GLU B 1 219 ? 2.692 9.083 1.479 1.00 65.76 198 GLU B C 1
ATOM 3877 O O . GLU B 1 219 ? 2.575 7.872 1.748 1.00 56.08 198 GLU B O 1
ATOM 3883 N N . TYR B 1 220 ? 2.597 10.059 2.390 1.00 56.96 199 TYR B N 1
ATOM 3884 C CA . TYR B 1 220 ? 2.239 9.789 3.805 1.00 51.44 199 TYR B CA 1
ATOM 3885 C C . TYR B 1 220 ? 0.826 9.242 3.802 1.00 48.82 199 TYR B C 1
ATOM 3886 O O . TYR B 1 220 ? -0.018 9.767 3.084 1.00 53.97 199 TYR B O 1
ATOM 3895 N N . PRO B 1 221 ? 0.499 8.189 4.592 1.00 45.83 200 PRO B N 1
ATOM 3896 C CA . PRO B 1 221 ? -0.865 7.677 4.610 1.00 47.08 200 PRO B CA 1
ATOM 3897 C C . PRO B 1 221 ? -1.867 8.771 5.005 1.00 54.70 200 PRO B C 1
ATOM 3898 O O . PRO B 1 221 ? -1.562 9.591 5.850 1.00 48.91 200 PRO B O 1
ATOM 3902 N N . SER B 1 222 ? -3.046 8.747 4.383 1.00 59.92 201 SER B N 1
ATOM 3903 C CA . SER B 1 222 ? -4.195 9.608 4.746 1.00 56.90 201 SER B CA 1
ATOM 3904 C C . SER B 1 222 ? -4.827 9.051 6.019 1.00 56.46 201 SER B C 1
ATOM 3905 O O . SER B 1 222 ? -4.601 7.853 6.356 1.00 54.98 201 SER B O 1
ATOM 3908 N N . TYR B 1 223 ? -5.610 9.880 6.688 1.00 52.15 202 TYR B N 1
ATOM 3909 C CA . TYR B 1 223 ? -6.408 9.494 7.869 1.00 58.04 202 TYR B CA 1
ATOM 3910 C C . TYR B 1 223 ? -7.235 8.242 7.537 1.00 62.48 202 TYR B C 1
ATOM 3911 O O . TYR B 1 223 ? -7.330 7.326 8.377 1.00 61.72 202 TYR B O 1
ATOM 3920 N N . ALA B 1 224 ? -7.777 8.205 6.317 1.00 60.50 203 ALA B N 1
ATOM 3921 C CA . ALA B 1 224 ? -8.632 7.126 5.770 1.00 61.26 203 ALA B CA 1
ATOM 3922 C C . ALA B 1 224 ? -7.855 5.809 5.639 1.00 54.55 203 ALA B C 1
ATOM 3923 O O . ALA B 1 224 ? -8.431 4.761 5.958 1.00 54.13 203 ALA B O 1
ATOM 3925 N N . GLU B 1 225 ? -6.605 5.862 5.176 1.00 51.93 204 GLU B N 1
ATOM 3926 C CA . GLU B 1 225 ? -5.771 4.659 4.891 1.00 56.55 204 GLU B CA 1
ATOM 3927 C C . GLU B 1 225 ? -5.221 4.038 6.184 1.00 60.15 204 GLU B C 1
ATOM 3928 O O . GLU B 1 225 ? -4.991 2.810 6.183 1.00 52.46 204 GLU B O 1
ATOM 3934 N N . PHE B 1 226 ? -4.964 4.831 7.235 1.00 51.96 205 PHE B N 1
ATOM 3935 C CA . PHE B 1 226 ? -4.345 4.307 8.484 1.00 48.48 205 PHE B CA 1
ATOM 3936 C C . PHE B 1 226 ? -5.449 3.705 9.367 1.00 50.02 205 PHE B C 1
ATOM 3937 O O . PHE B 1 226 ? -6.373 4.424 9.816 1.00 49.34 205 PHE B O 1
ATOM 3945 N N . ALA B 1 227 ? -5.355 2.396 9.615 1.00 48.22 206 ALA B N 1
ATOM 3946 C CA . ALA B 1 227 ? -6.377 1.612 10.349 1.00 50.09 206 ALA B CA 1
ATOM 3947 C C . ALA B 1 227 ? -6.533 2.128 11.791 1.00 52.33 206 ALA B C 1
ATOM 3948 O O . ALA B 1 227 ? -7.648 2.004 12.334 1.00 52.08 206 ALA B O 1
ATOM 3950 N N . GLU B 1 228 ? -5.468 2.659 12.408 1.00 45.78 207 GLU B N 1
ATOM 3951 C CA . GLU B 1 228 ? -5.528 3.235 13.788 1.00 49.74 207 GLU B CA 1
ATOM 3952 C C . GLU B 1 228 ? -5.730 4.756 13.752 1.00 47.90 207 GLU B C 1
ATOM 3953 O O . GLU B 1 228 ? -5.555 5.384 14.831 1.00 47.94 207 GLU B O 1
ATOM 3959 N N . GLY B 1 229 ? -6.086 5.334 12.596 1.00 46.02 208 GLY B N 1
ATOM 3960 C CA . GLY B 1 229 ? -6.369 6.784 12.444 1.00 48.61 208 GLY B CA 1
ATOM 3961 C C . GLY B 1 229 ? -7.347 7.296 13.502 1.00 51.77 208 GLY B C 1
ATOM 3962 O O . GLY B 1 229 ? -7.066 8.366 14.106 1.00 49.32 208 GLY B O 1
ATOM 3963 N N . TYR B 1 230 ? -8.436 6.550 13.746 1.00 54.12 209 TYR B N 1
ATOM 3964 C CA . TYR B 1 230 ? -9.516 6.885 14.721 1.00 58.33 209 TYR B CA 1
ATOM 3965 C C . TYR B 1 230 ? -8.968 6.913 16.160 1.00 60.38 209 TYR B C 1
ATOM 3966 O O . TYR B 1 230 ? -9.410 7.777 16.955 1.00 58.61 209 TYR B O 1
ATOM 3975 N N . LEU B 1 231 ? -8.058 6.005 16.514 1.00 56.73 210 LEU B N 1
ATOM 3976 C CA . LEU B 1 231 ? -7.414 6.020 17.856 1.00 57.06 210 LEU B CA 1
ATOM 3977 C C . LEU B 1 231 ? -6.511 7.253 17.961 1.00 55.65 210 LEU B C 1
ATOM 3978 O O . LEU B 1 231 ? -6.560 7.929 18.990 1.00 52.99 210 LEU B O 1
ATOM 3983 N N . LEU B 1 232 ? -5.720 7.520 16.925 1.00 52.84 211 LEU B N 1
ATOM 3984 C CA . LEU B 1 232 ? -4.719 8.617 16.902 1.00 50.56 211 LEU B CA 1
ATOM 3985 C C . LEU B 1 232 ? -5.439 9.977 16.913 1.00 51.95 211 LEU B C 1
ATOM 3986 O O . LEU B 1 232 ? -5.005 10.864 17.678 1.00 54.20 211 LEU B O 1
ATOM 3991 N N . THR B 1 233 ? -6.554 10.087 16.178 1.00 48.41 212 THR B N 1
ATOM 3992 C CA . THR B 1 233 ? -7.367 11.308 15.901 1.00 47.54 212 THR B CA 1
ATOM 3993 C C . THR B 1 233 ? -6.752 12.054 14.724 1.00 46.43 212 THR B C 1
ATOM 3994 O O . THR B 1 233 ? -5.520 11.964 14.552 1.00 43.01 212 THR B O 1
ATOM 3998 N N . ARG B 1 234 ? -7.578 12.827 14.008 1.00 49.48 213 ARG B N 1
ATOM 3999 C CA . ARG B 1 234 ? -7.172 13.611 12.809 1.00 50.74 213 ARG B CA 1
ATOM 4000 C C . ARG B 1 234 ? -6.109 14.644 13.180 1.00 48.06 213 ARG B C 1
ATOM 4001 O O . ARG B 1 234 ? -5.108 14.778 12.441 1.00 44.00 213 ARG B O 1
ATOM 4009 N N . ASP B 1 235 ? -6.326 15.386 14.265 1.00 47.17 214 ASP B N 1
ATOM 4010 C CA . ASP B 1 235 ? -5.395 16.471 14.671 1.00 43.84 214 ASP B CA 1
ATOM 4011 C C . ASP B 1 235 ? -4.019 15.883 14.948 1.00 37.01 214 ASP B C 1
ATOM 4012 O O . ASP B 1 235 ? -3.012 16.488 14.532 1.00 37.83 214 ASP B O 1
ATOM 4017 N N . SER B 1 236 ? -3.966 14.753 15.652 1.00 39.31 215 SER B N 1
ATOM 4018 C CA . SER B 1 236 ? -2.687 14.080 15.978 1.00 38.41 215 SER B CA 1
ATOM 4019 C C . SER B 1 236 ? -2.064 13.562 14.673 1.00 38.31 215 SER B C 1
ATOM 4020 O O . SER B 1 236 ? -0.851 13.680 14.492 1.00 32.53 215 SER B O 1
ATOM 4023 N N . MET B 1 237 ? -2.873 12.980 13.796 1.00 41.03 216 MET B N 1
ATOM 4024 C CA . MET B 1 237 ? -2.340 12.438 12.517 1.00 47.15 216 MET B CA 1
ATOM 4025 C C . MET B 1 237 ? -1.662 13.560 11.698 1.00 42.21 216 MET B C 1
ATOM 4026 O O . MET B 1 237 ? -0.531 13.339 11.210 1.00 42.06 216 MET B O 1
ATOM 4031 N N . GLU B 1 238 ? -2.258 14.754 11.650 1.00 40.72 217 GLU B N 1
ATOM 4032 C CA . GLU B 1 238 ? -1.700 15.930 10.927 1.00 39.36 217 GLU B CA 1
ATOM 4033 C C . GLU B 1 238 ? -0.345 16.301 11.509 1.00 39.84 217 GLU B C 1
ATOM 4034 O O . GLU B 1 238 ? 0.553 16.685 10.753 1.00 38.99 217 GLU B O 1
ATOM 4040 N N . TRP B 1 239 ? -0.174 16.177 12.839 1.00 38.12 218 TRP B N 1
ATOM 4041 C CA . TRP B 1 239 ? 1.126 16.477 13.466 1.00 35.48 218 TRP B CA 1
ATOM 4042 C C . TRP B 1 239 ? 2.185 15.499 12.956 1.00 34.35 218 TRP B C 1
ATOM 4043 O O . TRP B 1 239 ? 3.306 15.934 12.659 1.00 38.67 218 TRP B O 1
ATOM 4054 N N . PHE B 1 240 ? 1.884 14.194 12.966 1.00 32.52 219 PHE B N 1
ATOM 4055 C CA . PHE B 1 240 ? 2.872 13.152 12.589 1.00 35.46 219 PHE B CA 1
ATOM 4056 C C . PHE B 1 240 ? 3.211 13.328 11.099 1.00 31.87 219 PHE B C 1
ATOM 4057 O O . PHE B 1 240 ? 4.390 13.232 10.724 1.00 34.37 219 PHE B O 1
ATOM 4065 N N . MET B 1 241 ? 2.217 13.662 10.314 1.00 34.50 220 MET B N 1
ATOM 4066 C CA . MET B 1 241 ? 2.410 13.870 8.843 1.00 38.54 220 MET B CA 1
ATOM 4067 C C . MET B 1 241 ? 3.330 15.074 8.599 1.00 39.60 220 MET B C 1
ATOM 4068 O O . MET B 1 241 ? 4.293 14.949 7.844 1.00 36.96 220 MET B O 1
ATOM 4073 N N . ALA B 1 242 ? 3.086 16.195 9.276 1.00 42.13 221 ALA B N 1
ATOM 4074 C CA . ALA B 1 242 ? 3.925 17.407 9.151 1.00 40.72 221 ALA B CA 1
ATOM 4075 C C . ALA B 1 242 ? 5.330 17.126 9.668 1.00 42.03 221 ALA B C 1
ATOM 4076 O O . ALA B 1 242 ? 6.337 17.599 9.034 1.00 38.17 221 ALA B O 1
ATOM 4078 N N . ALA B 1 243 ? 5.459 16.395 10.786 1.00 41.10 222 ALA B N 1
ATOM 4079 C CA . ALA B 1 243 ? 6.792 16.107 11.364 1.00 38.00 222 ALA B CA 1
ATOM 4080 C C . ALA B 1 243 ? 7.583 15.217 10.394 1.00 37.38 222 ALA B C 1
ATOM 4081 O O . ALA B 1 243 ? 8.811 15.384 10.312 1.00 39.30 222 ALA B O 1
ATOM 4083 N N . TYR B 1 244 ? 6.916 14.259 9.756 1.00 40.13 223 TYR B N 1
ATOM 4084 C CA . TYR B 1 244 ? 7.524 13.324 8.764 1.00 43.15 223 TYR B CA 1
ATOM 4085 C C . TYR B 1 244 ? 8.033 14.129 7.533 1.00 41.51 223 TYR B C 1
ATOM 4086 O O . TYR B 1 244 ? 9.156 13.909 7.117 1.00 41.25 223 TYR B O 1
ATOM 4095 N N . LYS B 1 245 ? 7.230 15.047 7.005 1.00 44.54 224 LYS B N 1
ATOM 4096 C CA . LYS B 1 245 ? 7.625 15.961 5.879 1.00 49.25 224 LYS B CA 1
ATOM 4097 C C . LYS B 1 245 ? 8.849 16.796 6.255 1.00 49.29 224 LYS B C 1
ATOM 4098 O O . LYS B 1 245 ? 9.789 16.932 5.420 1.00 42.81 224 LYS B O 1
ATOM 4104 N N . SER B 1 246 ? 8.856 17.354 7.470 1.00 46.30 225 SER B N 1
ATOM 4105 C CA . SER B 1 246 ? 10.000 18.144 7.985 1.00 43.95 225 SER B CA 1
ATOM 4106 C C . SER B 1 246 ? 11.247 17.260 8.053 1.00 47.50 225 SER B C 1
ATOM 4107 O O . SER B 1 246 ? 12.335 17.698 7.579 1.00 45.18 225 SER B O 1
ATOM 4110 N N . GLU B 1 247 ? 11.124 16.027 8.558 1.00 38.95 226 GLU B N 1
ATOM 4111 C CA . GLU B 1 247 ? 12.287 15.107 8.586 1.00 42.15 226 GLU B CA 1
ATOM 4112 C C . GLU B 1 247 ? 12.759 14.793 7.139 1.00 39.67 226 GLU B C 1
ATOM 4113 O O . GLU B 1 247 ? 13.987 14.718 6.915 1.00 38.64 226 GLU B O 1
ATOM 4119 N N . ALA B 1 248 ? 11.827 14.513 6.233 1.00 42.18 227 ALA B N 1
ATOM 4120 C CA . ALA B 1 248 ? 12.116 14.071 4.837 1.00 45.78 227 ALA B CA 1
ATOM 4121 C C . ALA B 1 248 ? 12.869 15.177 4.064 1.00 51.65 227 ALA B C 1
ATOM 4122 O O . ALA B 1 248 ? 13.704 14.837 3.222 1.00 52.75 227 ALA B O 1
ATOM 4124 N N . ASP B 1 249 ? 12.603 16.450 4.369 1.00 57.15 228 ASP B N 1
ATOM 4125 C CA . ASP B 1 249 ? 13.346 17.628 3.832 1.00 59.00 228 ASP B CA 1
ATOM 4126 C C . ASP B 1 249 ? 14.817 17.602 4.272 1.00 56.42 228 ASP B C 1
ATOM 4127 O O . ASP B 1 249 ? 15.667 18.019 3.482 1.00 60.96 228 ASP B O 1
ATOM 4132 N N . HIS B 1 250 ? 15.122 17.136 5.482 1.00 52.00 229 HIS B N 1
ATOM 4133 C CA . HIS B 1 250 ? 16.483 17.235 6.078 1.00 54.83 229 HIS B CA 1
ATOM 4134 C C . HIS B 1 250 ? 17.288 15.950 5.876 1.00 52.27 229 HIS B C 1
ATOM 4135 O O . HIS B 1 250 ? 18.523 16.050 5.750 1.00 46.33 229 HIS B O 1
ATOM 4142 N N . ILE B 1 251 ? 16.640 14.784 5.942 1.00 47.59 230 ILE B N 1
ATOM 4143 C CA . ILE B 1 251 ? 17.355 13.479 6.005 1.00 49.12 230 ILE B CA 1
ATOM 4144 C C . ILE B 1 251 ? 16.861 12.641 4.826 1.00 49.56 230 ILE B C 1
ATOM 4145 O O . ILE B 1 251 ? 15.658 12.291 4.789 1.00 46.17 230 ILE B O 1
ATOM 4150 N N . ARG B 1 252 ? 17.761 12.351 3.891 1.00 55.81 231 ARG B N 1
ATOM 4151 C CA . ARG B 1 252 ? 17.380 11.801 2.572 1.00 58.52 231 ARG B CA 1
ATOM 4152 C C . ARG B 1 252 ? 18.311 10.656 2.210 1.00 56.34 231 ARG B C 1
ATOM 4153 O O . ARG B 1 252 ? 19.542 10.818 2.234 1.00 50.51 231 ARG B O 1
ATOM 4161 N N . SER B 1 253 ? 17.692 9.520 1.929 1.00 56.21 232 SER B N 1
ATOM 4162 C CA . SER B 1 253 ? 18.317 8.331 1.314 1.00 54.41 232 SER B CA 1
ATOM 4163 C C . SER B 1 253 ? 17.233 7.618 0.501 1.00 59.56 232 SER B C 1
ATOM 4164 O O . SER B 1 253 ? 16.021 7.909 0.695 1.00 58.44 232 SER B O 1
ATOM 4167 N N . SER B 1 254 ? 17.640 6.780 -0.442 1.00 61.33 233 SER B N 1
ATOM 4168 C CA . SER B 1 254 ? 16.701 6.076 -1.341 1.00 58.29 233 SER B CA 1
ATOM 4169 C C . SER B 1 254 ? 16.447 4.677 -0.772 1.00 50.13 233 SER B C 1
ATOM 4170 O O . SER B 1 254 ? 17.238 4.155 0.009 1.00 45.62 233 SER B O 1
ATOM 4173 N N . PRO B 1 255 ? 15.350 4.009 -1.159 1.00 50.24 234 PRO B N 1
ATOM 4174 C CA . PRO B 1 255 ? 15.076 2.671 -0.652 1.00 51.89 234 PRO B CA 1
ATOM 4175 C C . PRO B 1 255 ? 16.167 1.691 -1.090 1.00 51.54 234 PRO B C 1
ATOM 4176 O O . PRO B 1 255 ? 16.646 1.832 -2.190 1.00 51.26 234 PRO B O 1
ATOM 4180 N N . LEU B 1 256 ? 16.529 0.736 -0.233 1.00 45.68 235 LEU B N 1
ATOM 4181 C CA . LEU B 1 256 ? 17.408 -0.397 -0.610 1.00 49.94 235 LEU B CA 1
ATOM 4182 C C . LEU B 1 256 ? 16.587 -1.290 -1.550 1.00 57.30 235 LEU B C 1
ATOM 4183 O O . LEU B 1 256 ? 15.473 -1.704 -1.147 1.00 52.81 235 LEU B O 1
ATOM 4188 N N . LEU B 1 257 ? 17.062 -1.519 -2.778 1.00 62.17 236 LEU B N 1
ATOM 4189 C CA . LEU B 1 257 ? 16.196 -2.093 -3.850 1.00 67.60 236 LEU B CA 1
ATOM 4190 C C . LEU B 1 257 ? 16.376 -3.614 -4.012 1.00 64.89 236 LEU B C 1
ATOM 4191 O O . LEU B 1 257 ? 15.353 -4.295 -4.270 1.00 77.39 236 LEU B O 1
ATOM 4196 N N . GLY B 1 258 ? 17.577 -4.163 -3.885 1.00 57.21 237 GLY B N 1
ATOM 4197 C CA . GLY B 1 258 ? 17.798 -5.557 -4.354 1.00 57.29 237 GLY B CA 1
ATOM 4198 C C . GLY B 1 258 ? 17.362 -6.657 -3.381 1.00 54.57 237 GLY B C 1
ATOM 4199 O O . GLY B 1 258 ? 16.462 -6.445 -2.528 1.00 55.06 237 GLY B O 1
ATOM 4200 N N . ASP B 1 259 ? 17.987 -7.820 -3.524 1.00 54.02 238 ASP B N 1
ATOM 4201 C CA . ASP B 1 259 ? 17.857 -9.002 -2.634 1.00 52.80 238 ASP B CA 1
ATOM 4202 C C . ASP B 1 259 ? 18.419 -8.650 -1.249 1.00 49.06 238 ASP B C 1
ATOM 4203 O O . ASP B 1 259 ? 19.506 -8.078 -1.223 1.00 46.21 238 ASP B O 1
ATOM 4208 N N . LEU B 1 260 ? 17.726 -9.013 -0.148 1.00 42.39 239 LEU B N 1
ATOM 4209 C CA . LEU B 1 260 ? 18.186 -8.715 1.250 1.00 42.07 239 LEU B CA 1
ATOM 4210 C C . LEU B 1 260 ? 19.022 -9.869 1.790 1.00 37.72 239 LEU B C 1
ATOM 4211 O O . LEU B 1 260 ? 19.567 -9.761 2.904 1.00 34.72 239 LEU B O 1
ATOM 4216 N N . ALA B 1 261 ? 19.199 -10.943 1.024 1.00 41.03 240 ALA B N 1
ATOM 4217 C CA . ALA B 1 261 ? 20.062 -12.068 1.444 1.00 37.80 240 ALA B CA 1
ATOM 4218 C C . ALA B 1 261 ? 21.444 -11.515 1.838 1.00 39.77 240 ALA B C 1
ATOM 4219 O O . ALA B 1 261 ? 21.891 -10.576 1.196 1.00 36.92 240 ALA B O 1
ATOM 4221 N N . GLY B 1 262 ? 22.083 -12.066 2.866 1.00 39.41 241 GLY B N 1
ATOM 4222 C CA . GLY B 1 262 ? 23.407 -11.613 3.332 1.00 45.42 241 GLY B CA 1
ATOM 4223 C C . GLY B 1 262 ? 23.361 -10.416 4.291 1.00 46.95 241 GLY B C 1
ATOM 4224 O O . GLY B 1 262 ? 24.422 -10.099 4.849 1.00 47.02 241 GLY B O 1
ATOM 4225 N N . MET B 1 263 ? 22.212 -9.747 4.473 1.00 43.05 242 MET B N 1
ATOM 4226 C CA . MET B 1 263 ? 22.118 -8.560 5.375 1.00 36.93 242 MET B CA 1
ATOM 4227 C C . MET B 1 263 ? 22.343 -9.019 6.800 1.00 37.62 242 MET B C 1
ATOM 4228 O O . MET B 1 263 ? 22.163 -10.192 7.119 1.00 41.70 242 MET B O 1
ATOM 4233 N N . PRO B 1 264 ? 22.793 -8.139 7.722 1.00 36.25 243 PRO B N 1
ATOM 4234 C CA . PRO B 1 264 ? 23.060 -8.564 9.091 1.00 37.61 243 PRO B CA 1
ATOM 4235 C C . PRO B 1 264 ? 21.791 -8.904 9.883 1.00 35.89 243 PRO B C 1
ATOM 4236 O O . PRO B 1 264 ? 20.716 -8.386 9.611 1.00 34.65 243 PRO B O 1
ATOM 4240 N N . PRO B 1 265 ? 21.889 -9.806 10.866 1.00 35.33 244 PRO B N 1
ATOM 4241 C CA . PRO B 1 265 ? 20.764 -10.120 11.737 1.00 36.93 244 PRO B CA 1
ATOM 4242 C C . PRO B 1 265 ? 20.206 -8.832 12.366 1.00 38.81 244 PRO B C 1
ATOM 4243 O O . PRO B 1 265 ? 20.986 -7.884 12.680 1.00 35.47 244 PRO B O 1
ATOM 4247 N N . ALA B 1 266 ? 18.889 -8.787 12.526 1.00 30.95 245 ALA B N 1
ATOM 4248 C CA . ALA B 1 266 ? 18.166 -7.527 12.784 1.00 30.43 245 ALA B CA 1
ATOM 4249 C C . ALA B 1 266 ? 17.234 -7.608 13.998 1.00 35.58 245 ALA B C 1
ATOM 4250 O O . ALA B 1 266 ? 16.709 -8.711 14.357 1.00 29.43 245 ALA B O 1
ATOM 4252 N N . VAL B 1 267 ? 17.076 -6.454 14.652 1.00 32.49 246 VAL B N 1
ATOM 4253 C CA . VAL B 1 267 ? 15.924 -6.168 15.544 1.00 30.84 246 VAL B CA 1
ATOM 4254 C C . VAL B 1 267 ? 15.204 -5.018 14.881 1.00 32.83 246 VAL B C 1
ATOM 4255 O O . VAL B 1 267 ? 15.833 -3.963 14.698 1.00 33.27 246 VAL B O 1
ATOM 4259 N N . VAL B 1 268 ? 13.962 -5.215 14.477 1.00 31.37 247 VAL B N 1
ATOM 4260 C CA . VAL B 1 268 ? 13.177 -4.163 13.814 1.00 30.29 247 VAL B CA 1
ATOM 4261 C C . VAL B 1 268 ? 12.033 -3.771 14.747 1.00 33.59 247 VAL B C 1
ATOM 4262 O O . VAL B 1 268 ? 11.259 -4.653 15.171 1.00 31.32 247 VAL B O 1
ATOM 4266 N N . VAL B 1 269 ? 11.945 -2.494 15.097 1.00 28.94 248 VAL B N 1
ATOM 4267 C CA . VAL B 1 269 ? 10.926 -2.034 16.074 1.00 30.06 248 VAL B CA 1
ATOM 4268 C C . VAL B 1 269 ? 10.022 -1.027 15.397 1.00 34.83 248 VAL B C 1
ATOM 4269 O O . VAL B 1 269 ? 10.547 -0.078 14.811 1.00 41.28 248 VAL B O 1
ATOM 4273 N N . THR B 1 270 ? 8.720 -1.253 15.436 1.00 29.22 249 THR B N 1
ATOM 4274 C CA . THR B 1 270 ? 7.733 -0.296 14.913 1.00 28.68 249 THR B CA 1
ATOM 4275 C C . THR B 1 270 ? 6.932 0.307 16.050 1.00 30.59 249 THR B C 1
ATOM 4276 O O . THR B 1 270 ? 7.003 -0.206 17.165 1.00 31.73 249 THR B O 1
ATOM 4280 N N . GLY B 1 271 ? 6.178 1.351 15.730 1.00 33.15 250 GLY B N 1
ATOM 4281 C CA . GLY B 1 271 ? 5.192 1.966 16.633 1.00 32.61 250 GLY B CA 1
ATOM 4282 C C . GLY B 1 271 ? 3.777 1.556 16.277 1.00 35.22 250 GLY B C 1
ATOM 4283 O O . GLY B 1 271 ? 3.381 1.689 15.106 1.00 31.80 250 GLY B O 1
ATOM 4284 N N . GLY B 1 272 ? 3.026 1.037 17.249 1.00 29.36 251 GLY B N 1
ATOM 4285 C CA . GLY B 1 272 ? 1.638 0.583 17.016 1.00 30.96 251 GLY B CA 1
ATOM 4286 C C . GLY B 1 272 ? 0.745 1.679 16.471 1.00 32.50 251 GLY B C 1
ATOM 4287 O O . GLY B 1 272 ? -0.121 1.365 15.639 1.00 30.67 251 GLY B O 1
ATOM 4288 N N . LEU B 1 273 ? 0.960 2.935 16.897 1.00 30.79 252 LEU B N 1
ATOM 4289 C CA . LEU B 1 273 ? 0.132 4.097 16.490 1.00 33.10 252 LEU B CA 1
ATOM 4290 C C . LEU B 1 273 ? 0.873 4.941 15.437 1.00 32.57 252 LEU B C 1
ATOM 4291 O O . LEU B 1 273 ? 0.479 6.107 15.221 1.00 34.28 252 LEU B O 1
ATOM 4296 N N . ASP B 1 274 ? 1.910 4.384 14.814 1.00 31.41 253 ASP B N 1
ATOM 4297 C CA . ASP B 1 274 ? 2.748 5.072 13.819 1.00 31.86 253 ASP B CA 1
ATOM 4298 C C . ASP B 1 274 ? 2.138 4.822 12.445 1.00 32.92 253 ASP B C 1
ATOM 4299 O O . ASP B 1 274 ? 2.073 3.670 11.998 1.00 30.80 253 ASP B O 1
ATOM 4304 N N . PRO B 1 275 ? 1.622 5.853 11.742 1.00 35.79 254 PRO B N 1
ATOM 4305 C CA . PRO B 1 275 ? 1.080 5.647 10.400 1.00 34.16 254 PRO B CA 1
ATOM 4306 C C . PRO B 1 275 ? 2.018 4.943 9.421 1.00 35.64 254 PRO B C 1
ATOM 4307 O O . PRO B 1 275 ? 1.477 4.384 8.477 1.00 37.33 254 PRO B O 1
ATOM 4311 N N . ILE B 1 276 ? 3.337 5.050 9.603 1.00 33.42 255 ILE B N 1
ATOM 4312 C CA . ILE B 1 276 ? 4.305 4.364 8.704 1.00 36.81 255 ILE B CA 1
ATOM 4313 C C . ILE B 1 276 ? 4.785 3.031 9.312 1.00 33.55 255 ILE B C 1
ATOM 4314 O O . ILE B 1 276 ? 5.865 2.535 8.877 1.00 31.57 255 ILE B O 1
ATOM 4319 N N . ARG B 1 277 ? 4.049 2.443 10.269 1.00 31.13 256 ARG B N 1
ATOM 4320 C CA . ARG B 1 277 ? 4.435 1.106 10.819 1.00 30.64 256 ARG B CA 1
ATOM 4321 C C . ARG B 1 277 ? 4.571 0.075 9.672 1.00 28.64 256 ARG B C 1
ATOM 4322 O O . ARG B 1 277 ? 5.345 -0.838 9.820 1.00 28.55 256 ARG B O 1
ATOM 4330 N N . ASP B 1 278 ? 3.822 0.216 8.583 1.00 30.25 257 ASP B N 1
ATOM 4331 C CA . ASP B 1 278 ? 3.855 -0.743 7.442 1.00 35.02 257 ASP B CA 1
ATOM 4332 C C . ASP B 1 278 ? 5.266 -0.840 6.870 1.00 34.90 257 ASP B C 1
ATOM 4333 O O . ASP B 1 278 ? 5.646 -1.949 6.375 1.00 34.24 257 ASP B O 1
ATOM 4338 N N . GLN B 1 279 ? 6.052 0.234 6.932 1.00 29.87 258 GLN B N 1
ATOM 4339 C CA . GLN B 1 279 ? 7.416 0.238 6.353 1.00 33.41 258 GLN B CA 1
ATOM 4340 C C . GLN B 1 279 ? 8.331 -0.655 7.182 1.00 31.59 258 GLN B C 1
ATOM 4341 O O . GLN B 1 279 ? 9.038 -1.458 6.596 1.00 30.98 258 GLN B O 1
ATOM 4347 N N . GLY B 1 280 ? 8.324 -0.517 8.505 1.00 28.05 259 GLY B N 1
ATOM 4348 C CA . GLY B 1 280 ? 9.129 -1.397 9.365 1.00 28.31 259 GLY B CA 1
ATOM 4349 C C . GLY B 1 280 ? 8.630 -2.840 9.336 1.00 27.66 259 GLY B C 1
ATOM 4350 O O . GLY B 1 280 ? 9.474 -3.758 9.268 1.00 27.52 259 GLY B O 1
ATOM 4351 N N . ARG B 1 281 ? 7.318 -3.052 9.404 1.00 27.65 260 ARG B N 1
ATOM 4352 C CA . ARG B 1 281 ? 6.729 -4.418 9.269 1.00 27.83 260 ARG B CA 1
ATOM 4353 C C . ARG B 1 281 ? 7.209 -5.065 7.946 1.00 27.10 260 ARG B C 1
ATOM 4354 O O . ARG B 1 281 ? 7.666 -6.240 7.960 1.00 27.39 260 ARG B O 1
ATOM 4362 N N . ALA B 1 282 ? 7.133 -4.340 6.831 1.00 27.91 261 ALA B N 1
ATOM 4363 C CA . ALA B 1 282 ? 7.488 -4.887 5.491 1.00 28.90 261 ALA B CA 1
ATOM 4364 C C . ALA B 1 282 ? 8.982 -5.187 5.411 1.00 31.31 261 ALA B C 1
ATOM 4365 O O . ALA B 1 282 ? 9.366 -6.200 4.777 1.00 30.58 261 ALA B O 1
ATOM 4367 N N . TYR B 1 283 ? 9.827 -4.403 6.088 1.00 28.22 262 TYR B N 1
ATOM 4368 C CA . TYR B 1 283 ? 11.281 -4.656 6.106 1.00 29.07 262 TYR B CA 1
ATOM 4369 C C . TYR B 1 283 ? 11.572 -5.940 6.886 1.00 29.73 262 TYR B C 1
ATOM 4370 O O . TYR B 1 283 ? 12.334 -6.796 6.415 1.00 29.99 262 TYR B O 1
ATOM 4379 N N . ALA B 1 284 ? 10.968 -6.098 8.062 1.00 31.08 263 ALA B N 1
ATOM 4380 C CA . ALA B 1 284 ? 11.125 -7.310 8.880 1.00 30.40 263 ALA B CA 1
ATOM 4381 C C . ALA B 1 284 ? 10.661 -8.529 8.061 1.00 28.28 263 ALA B C 1
ATOM 4382 O O . ALA B 1 284 ? 11.390 -9.561 8.070 1.00 27.94 263 ALA B O 1
ATOM 4384 N N . ALA B 1 285 ? 9.518 -8.418 7.390 1.00 26.75 264 ALA B N 1
ATOM 4385 C CA . ALA B 1 285 ? 8.927 -9.504 6.566 1.00 28.99 264 ALA B CA 1
ATOM 4386 C C . ALA B 1 285 ? 9.881 -9.882 5.417 1.00 32.33 264 ALA B C 1
ATOM 4387 O O . ALA B 1 285 ? 10.086 -11.093 5.208 1.00 30.56 264 ALA B O 1
ATOM 4389 N N . ALA B 1 286 ? 10.480 -8.894 4.732 1.00 30.14 265 ALA B N 1
ATOM 4390 C CA . ALA B 1 286 ? 11.404 -9.123 3.593 1.00 32.45 265 ALA B CA 1
ATOM 4391 C C . ALA B 1 286 ? 12.709 -9.779 4.092 1.00 31.14 265 ALA B C 1
ATOM 4392 O O . ALA B 1 286 ? 13.240 -10.704 3.427 1.00 31.27 265 ALA B O 1
ATOM 4394 N N . LEU B 1 287 ? 13.200 -9.412 5.271 1.00 29.69 266 LEU B N 1
ATOM 4395 C CA . LEU B 1 287 ? 14.359 -10.104 5.863 1.00 30.82 266 LEU B CA 1
ATOM 4396 C C . LEU B 1 287 ? 14.009 -11.583 6.089 1.00 31.77 266 LEU B C 1
ATOM 4397 O O . LEU B 1 287 ? 14.818 -12.463 5.718 1.00 30.39 266 LEU B O 1
ATOM 4402 N N . ALA B 1 288 ? 12.876 -11.877 6.718 1.00 27.03 267 ALA B N 1
ATOM 4403 C CA . ALA B 1 288 ? 12.504 -13.279 7.026 1.00 28.49 267 ALA B CA 1
ATOM 4404 C C . ALA B 1 288 ? 12.419 -14.048 5.688 1.00 27.36 267 ALA B C 1
ATOM 4405 O O . ALA B 1 288 ? 12.939 -15.191 5.617 1.00 27.12 267 ALA B O 1
ATOM 4407 N N . LEU B 1 289 ? 11.806 -13.465 4.661 1.00 27.79 268 LEU B N 1
ATOM 4408 C CA . LEU B 1 289 ? 11.654 -14.179 3.355 1.00 28.97 268 LEU B CA 1
ATOM 4409 C C . LEU B 1 289 ? 13.016 -14.521 2.740 1.00 33.84 268 LEU B C 1
ATOM 4410 O O . LEU B 1 289 ? 13.108 -15.574 2.021 1.00 28.46 268 LEU B O 1
ATOM 4415 N N . ALA B 1 290 ? 14.042 -13.694 2.996 1.00 32.11 269 ALA B N 1
ATOM 4416 C CA . ALA B 1 290 ? 15.418 -13.883 2.477 1.00 32.31 269 ALA B CA 1
ATOM 4417 C C . ALA B 1 290 ? 16.238 -14.760 3.402 1.00 34.82 269 ALA B C 1
ATOM 4418 O O . ALA B 1 290 ? 17.412 -14.955 3.087 1.00 34.64 269 ALA B O 1
ATOM 4420 N N . GLY B 1 291 ? 15.685 -15.208 4.528 1.00 33.10 270 GLY B N 1
ATOM 4421 C CA . GLY B 1 291 ? 16.410 -16.100 5.441 1.00 34.78 270 GLY B CA 1
ATOM 4422 C C . GLY B 1 291 ? 17.349 -15.345 6.362 1.00 33.43 270 GLY B C 1
ATOM 4423 O O . GLY B 1 291 ? 18.212 -15.981 6.942 1.00 34.77 270 GLY B O 1
ATOM 4424 N N . VAL B 1 292 ? 17.150 -14.045 6.533 1.00 32.44 271 VAL B N 1
ATOM 4425 C CA . VAL B 1 292 ? 17.944 -13.234 7.508 1.00 31.89 271 VAL B CA 1
ATOM 4426 C C . VAL B 1 292 ? 17.252 -13.265 8.867 1.00 31.64 271 VAL B C 1
ATOM 4427 O O . VAL B 1 292 ? 16.071 -12.901 8.970 1.00 30.21 271 VAL B O 1
ATOM 4431 N N . PRO B 1 293 ? 17.942 -13.696 9.930 1.00 30.00 272 PRO B N 1
ATOM 4432 C CA . PRO B 1 293 ? 17.341 -13.723 11.256 1.00 32.49 272 PRO B CA 1
ATOM 4433 C C . PRO B 1 293 ? 16.851 -12.334 11.661 1.00 33.48 272 PRO B C 1
ATOM 4434 O O . PRO B 1 293 ? 17.555 -11.346 11.434 1.00 29.86 272 PRO B O 1
ATOM 4438 N N . VAL B 1 294 ? 15.633 -12.259 12.182 1.00 31.25 273 VAL B N 1
ATOM 4439 C CA . VAL B 1 294 ? 15.037 -10.943 12.528 1.00 28.87 273 VAL B CA 1
ATOM 4440 C C . VAL B 1 294 ? 14.137 -11.103 13.746 1.00 31.73 273 VAL B C 1
ATOM 4441 O O . VAL B 1 294 ? 13.316 -12.091 13.803 1.00 29.83 273 VAL B O 1
ATOM 4445 N N . VAL B 1 295 ? 14.319 -10.197 14.702 1.00 27.64 274 VAL B N 1
ATOM 4446 C CA . VAL B 1 295 ? 13.402 -10.000 15.854 1.00 28.52 274 VAL B CA 1
ATOM 4447 C C . VAL B 1 295 ? 12.516 -8.812 15.508 1.00 30.72 274 VAL B C 1
ATOM 4448 O O . VAL B 1 295 ? 13.029 -7.675 15.425 1.00 29.59 274 VAL B O 1
ATOM 4452 N N . PHE B 1 296 ? 11.251 -9.063 15.217 1.00 26.96 275 PHE B N 1
ATOM 4453 C CA . PHE B 1 296 ? 10.271 -8.009 14.953 1.00 27.83 275 PHE B CA 1
ATOM 4454 C C . PHE B 1 296 ? 9.489 -7.729 16.245 1.00 29.75 275 PHE B C 1
ATOM 4455 O O . PHE B 1 296 ? 8.917 -8.677 16.841 1.00 29.59 275 PHE B O 1
ATOM 4463 N N . ARG B 1 297 ? 9.436 -6.455 16.632 1.00 28.42 276 ARG B N 1
ATOM 4464 C CA . ARG B 1 297 ? 8.727 -5.948 17.824 1.00 30.24 276 ARG B CA 1
ATOM 4465 C C . ARG B 1 297 ? 7.888 -4.738 17.437 1.00 31.68 276 ARG B C 1
ATOM 4466 O O . ARG B 1 297 ? 8.314 -3.943 16.610 1.00 28.96 276 ARG B O 1
ATOM 4474 N N . GLU B 1 298 ? 6.700 -4.616 18.014 1.00 30.00 277 GLU B N 1
ATOM 4475 C CA . GLU B 1 298 ? 5.845 -3.436 17.779 1.00 30.01 277 GLU B CA 1
ATOM 4476 C C . GLU B 1 298 ? 5.397 -2.924 19.135 1.00 31.17 277 GLU B C 1
ATOM 4477 O O . GLU B 1 298 ? 4.897 -3.723 19.952 1.00 33.30 277 GLU B O 1
ATOM 4483 N N . ALA B 1 299 ? 5.642 -1.649 19.396 1.00 30.55 278 ALA B N 1
ATOM 4484 C CA . ALA B 1 299 ? 5.283 -0.979 20.658 1.00 29.87 278 ALA B CA 1
ATOM 4485 C C . ALA B 1 299 ? 3.800 -0.632 20.595 1.00 31.65 278 ALA B C 1
ATOM 4486 O O . ALA B 1 299 ? 3.410 0.408 20.013 1.00 29.77 278 ALA B O 1
ATOM 4488 N N . LYS B 1 300 ? 2.969 -1.506 21.144 1.00 30.94 279 LYS B N 1
ATOM 4489 C CA . LYS B 1 300 ? 1.514 -1.348 21.049 1.00 33.97 279 LYS B CA 1
ATOM 4490 C C . LYS B 1 300 ? 1.104 -0.118 21.841 1.00 32.51 279 LYS B C 1
ATOM 4491 O O . LYS B 1 300 ? 1.525 0.035 22.988 1.00 33.11 279 LYS B O 1
ATOM 4497 N N . GLY B 1 301 ? 0.315 0.731 21.218 1.00 32.75 280 GLY B N 1
ATOM 4498 C CA . GLY B 1 301 ? -0.225 1.949 21.849 1.00 33.91 280 GLY B CA 1
ATOM 4499 C C . GLY B 1 301 ? 0.817 3.051 21.978 1.00 33.74 280 GLY B C 1
ATOM 4500 O O . GLY B 1 301 ? 0.536 4.015 22.690 1.00 32.85 280 GLY B O 1
ATOM 4501 N N . ASN B 1 302 ? 2.001 2.896 21.382 1.00 29.43 281 ASN B N 1
ATOM 4502 C CA . ASN B 1 302 ? 3.014 3.975 21.354 1.00 29.92 281 ASN B CA 1
ATOM 4503 C C . ASN B 1 302 ? 3.161 4.533 19.927 1.00 33.11 281 ASN B C 1
ATOM 4504 O O . ASN B 1 302 ? 2.723 3.870 18.944 1.00 29.40 281 ASN B O 1
ATOM 4509 N N . ILE B 1 303 ? 3.780 5.700 19.836 1.00 31.09 282 ILE B N 1
ATOM 4510 C CA . ILE B 1 303 ? 3.796 6.555 18.621 1.00 29.64 282 ILE B CA 1
ATOM 4511 C C . ILE B 1 303 ? 5.159 6.532 17.946 1.00 30.37 282 ILE B C 1
ATOM 4512 O O . ILE B 1 303 ? 6.137 6.138 18.564 1.00 31.37 282 ILE B O 1
ATOM 4517 N N . HIS B 1 304 ? 5.189 7.020 16.707 1.00 30.67 283 HIS B N 1
ATOM 4518 C CA . HIS B 1 304 ? 6.421 7.384 15.980 1.00 31.32 283 HIS B CA 1
ATOM 4519 C C . HIS B 1 304 ? 7.241 8.311 16.885 1.00 33.05 283 HIS B C 1
ATOM 4520 O O . HIS B 1 304 ? 6.663 9.189 17.449 1.00 34.82 283 HIS B O 1
ATOM 4527 N N . GLY B 1 305 ? 8.535 8.056 17.028 1.00 30.68 284 GLY B N 1
ATOM 4528 C CA . GLY B 1 305 ? 9.515 8.990 17.594 1.00 32.86 284 GLY B CA 1
ATOM 4529 C C . GLY B 1 305 ? 9.739 8.769 19.085 1.00 35.01 284 GLY B C 1
ATOM 4530 O O . GLY B 1 305 ? 10.351 9.652 19.681 1.00 32.49 284 GLY B O 1
ATOM 4531 N N . PHE B 1 306 ? 9.371 7.600 19.643 1.00 34.04 285 PHE B N 1
ATOM 4532 C CA . PHE B 1 306 ? 9.389 7.367 21.112 1.00 34.22 285 PHE B CA 1
ATOM 4533 C C . PHE B 1 306 ? 10.809 7.295 21.695 1.00 35.56 285 PHE B C 1
ATOM 4534 O O . PHE B 1 306 ? 10.915 7.472 22.925 1.00 37.23 285 PHE B O 1
ATOM 4542 N N . ILE B 1 307 ? 11.870 7.043 20.924 1.00 34.44 286 ILE B N 1
ATOM 4543 C CA . ILE B 1 307 ? 13.184 6.747 21.575 1.00 33.57 286 ILE B CA 1
ATOM 4544 C C . ILE B 1 307 ? 13.777 8.018 22.228 1.00 34.30 286 ILE B C 1
ATOM 4545 O O . ILE B 1 307 ? 14.627 7.845 23.110 1.00 34.47 286 ILE B O 1
ATOM 4550 N N . THR B 1 308 ? 13.374 9.217 21.809 1.00 31.58 287 THR B N 1
ATOM 4551 C CA . THR B 1 308 ? 13.775 10.488 22.478 1.00 37.10 287 THR B CA 1
ATOM 4552 C C . THR B 1 308 ? 12.587 11.089 23.257 1.00 37.34 287 THR B C 1
ATOM 4553 O O . THR B 1 308 ? 12.671 12.277 23.593 1.00 36.76 287 THR B O 1
ATOM 4557 N N . LEU B 1 309 ? 11.560 10.280 23.604 1.00 34.22 288 LEU B N 1
ATOM 4558 C CA . LEU B 1 309 ? 10.432 10.731 24.441 1.00 32.69 288 LEU B CA 1
ATOM 4559 C C . LEU B 1 309 ? 10.346 9.898 25.723 1.00 31.99 288 LEU B C 1
ATOM 4560 O O . LEU B 1 309 ? 9.225 9.688 26.235 1.00 33.65 288 LEU B O 1
ATOM 4565 N N . ARG B 1 310 ? 11.478 9.460 26.252 1.00 28.58 289 ARG B N 1
ATOM 4566 C CA . ARG B 1 310 ? 11.495 8.533 27.400 1.00 32.60 289 ARG B CA 1
ATOM 4567 C C . ARG B 1 310 ? 11.140 9.283 28.697 1.00 33.70 289 ARG B C 1
ATOM 4568 O O . ARG B 1 310 ? 10.827 8.607 29.670 1.00 33.83 289 ARG B O 1
ATOM 4576 N N . LYS B 1 311 ? 11.216 10.611 28.720 1.00 33.25 290 LYS B N 1
ATOM 4577 C CA . LYS B 1 311 ? 10.786 11.384 29.911 1.00 35.81 290 LYS B CA 1
ATOM 4578 C C . LYS B 1 311 ? 9.314 11.725 29.735 1.00 37.20 290 LYS B C 1
ATOM 4579 O O . LYS B 1 311 ? 8.573 11.472 30.667 1.00 35.47 290 LYS B O 1
ATOM 4585 N N . ALA B 1 312 ? 8.902 12.226 28.573 1.00 34.56 291 ALA B N 1
ATOM 4586 C CA . ALA B 1 312 ? 7.494 12.639 28.331 1.00 34.30 291 ALA B CA 1
ATOM 4587 C C . ALA B 1 312 ? 6.572 11.420 28.330 1.00 35.31 291 ALA B C 1
ATOM 4588 O O . ALA B 1 312 ? 5.404 11.573 28.704 1.00 35.31 291 ALA B O 1
ATOM 4590 N N . ILE B 1 313 ? 7.078 10.276 27.850 1.00 33.71 292 ILE B N 1
ATOM 4591 C CA . ILE B 1 313 ? 6.324 9.002 27.710 1.00 34.99 292 ILE B CA 1
ATOM 4592 C C . ILE B 1 313 ? 7.164 7.921 28.363 1.00 34.16 292 ILE B C 1
ATOM 4593 O O . ILE B 1 313 ? 7.830 7.141 27.667 1.00 30.88 292 ILE B O 1
ATOM 4598 N N . PRO B 1 314 ? 7.144 7.836 29.724 1.00 36.02 293 PRO B N 1
ATOM 4599 C CA . PRO B 1 314 ? 7.982 6.887 30.448 1.00 35.13 293 PRO B CA 1
ATOM 4600 C C . PRO B 1 314 ? 7.785 5.431 30.028 1.00 31.52 293 PRO B C 1
ATOM 4601 O O . PRO B 1 314 ? 8.738 4.688 30.150 1.00 34.40 293 PRO B O 1
ATOM 4605 N N . SER B 1 315 ? 6.588 5.060 29.570 1.00 31.58 294 SER B N 1
ATOM 4606 C CA . SER B 1 315 ? 6.292 3.688 29.072 1.00 34.04 294 SER B CA 1
ATOM 4607 C C . SER B 1 315 ? 7.210 3.356 27.873 1.00 37.36 294 SER B C 1
ATOM 4608 O O . SER B 1 315 ? 7.405 2.145 27.604 1.00 34.49 294 SER B O 1
ATOM 4611 N N . SER B 1 316 ? 7.784 4.369 27.203 1.00 34.68 295 SER B N 1
ATOM 4612 C CA . SER B 1 316 ? 8.771 4.158 26.096 1.00 36.03 295 SER B CA 1
ATOM 4613 C C . SER B 1 316 ? 10.033 3.456 26.609 1.00 35.91 295 SER B C 1
ATOM 4614 O O . SER B 1 316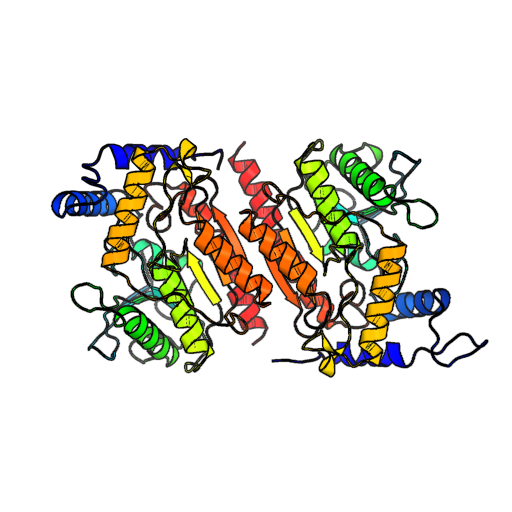 ? 10.738 2.836 25.823 1.00 33.87 295 SER B O 1
ATOM 4617 N N . VAL B 1 317 ? 10.359 3.588 27.890 1.00 35.14 296 VAL B N 1
ATOM 4618 C CA . VAL B 1 317 ? 11.567 2.923 28.460 1.00 32.57 296 VAL B CA 1
ATOM 4619 C C . VAL B 1 317 ? 11.422 1.413 28.248 1.00 33.73 296 VAL B C 1
ATOM 4620 O O . VAL B 1 317 ? 12.385 0.800 27.789 1.00 34.02 296 VAL B O 1
ATOM 4624 N N . GLY B 1 318 ? 10.260 0.824 28.571 1.00 32.52 297 GLY B N 1
ATOM 4625 C CA . GLY B 1 318 ? 10.029 -0.616 28.361 1.00 30.54 297 GLY B CA 1
ATOM 4626 C C . GLY B 1 318 ? 10.228 -1.014 26.884 1.00 34.10 297 GLY B C 1
ATOM 4627 O O . GLY B 1 318 ? 10.834 -2.070 26.600 1.00 34.75 297 GLY B O 1
ATOM 4628 N N . ASP B 1 319 ? 9.741 -0.196 25.958 1.00 32.32 298 ASP B N 1
ATOM 4629 C CA . ASP B 1 319 ? 9.868 -0.465 24.492 1.00 33.23 298 ASP B CA 1
ATOM 4630 C C . ASP B 1 319 ? 11.350 -0.487 24.121 1.00 33.34 298 ASP B C 1
ATOM 4631 O O . ASP B 1 319 ? 11.812 -1.421 23.449 1.00 32.31 298 ASP B O 1
ATOM 4636 N N . VAL B 1 320 ? 12.107 0.499 24.580 1.00 35.38 299 VAL B N 1
ATOM 4637 C CA . VAL B 1 320 ? 13.546 0.605 24.215 1.00 33.58 299 VAL B CA 1
ATOM 4638 C C . VAL B 1 320 ? 14.324 -0.540 24.869 1.00 35.65 299 VAL B C 1
ATOM 4639 O O . VAL B 1 320 ? 15.164 -1.125 24.193 1.00 35.35 299 VAL B O 1
ATOM 4643 N N . MET B 1 321 ? 14.078 -0.855 26.145 1.00 35.60 300 MET B N 1
ATOM 4644 C CA A MET B 1 321 ? 14.858 -1.896 26.863 0.50 35.77 300 MET B CA 1
ATOM 4645 C CA B MET B 1 321 ? 14.828 -1.906 26.893 0.50 38.14 300 MET B CA 1
ATOM 4646 C C . MET B 1 321 ? 14.582 -3.266 26.228 1.00 38.74 300 MET B C 1
ATOM 4647 O O . MET B 1 321 ? 15.525 -4.095 26.170 1.00 37.44 300 MET B O 1
ATOM 4656 N N . GLY B 1 322 ? 13.360 -3.492 25.751 1.00 37.11 301 GLY B N 1
ATOM 4657 C CA . GLY B 1 322 ? 13.023 -4.751 25.068 1.00 37.81 301 GLY B CA 1
ATOM 4658 C C . GLY B 1 322 ? 13.831 -4.907 23.791 1.00 33.34 301 GLY B C 1
ATOM 4659 O O . GLY B 1 322 ? 14.325 -6.028 23.512 1.00 37.80 301 GLY B O 1
ATOM 4660 N N . ALA B 1 323 ? 13.960 -3.835 23.023 1.00 30.85 302 ALA B N 1
ATOM 4661 C CA . ALA B 1 323 ? 14.784 -3.800 21.799 1.00 33.21 302 ALA B CA 1
ATOM 4662 C C . ALA B 1 323 ? 16.270 -4.002 22.162 1.00 37.30 302 ALA B C 1
ATOM 4663 O O . ALA B 1 323 ? 16.975 -4.759 21.461 1.00 34.49 302 ALA B O 1
ATOM 4665 N N . PHE B 1 324 ? 16.752 -3.364 23.232 1.00 34.92 303 PHE B N 1
ATOM 4666 C CA . PHE B 1 324 ? 18.175 -3.489 23.638 1.00 37.56 303 PHE B CA 1
ATOM 4667 C C . PHE B 1 324 ? 18.458 -4.917 24.075 1.00 38.47 303 PHE B C 1
ATOM 4668 O O . PHE B 1 324 ? 19.576 -5.387 23.789 1.00 35.89 303 PHE B O 1
ATOM 4676 N N . ALA B 1 325 ? 17.509 -5.578 24.761 1.00 37.26 304 ALA B N 1
ATOM 4677 C CA . ALA B 1 325 ? 17.706 -6.967 25.259 1.00 39.04 304 ALA B CA 1
ATOM 4678 C C . ALA B 1 325 ? 17.811 -7.925 24.074 1.00 40.12 304 ALA B C 1
ATOM 4679 O O . ALA B 1 325 ? 18.633 -8.879 24.107 1.00 43.14 304 ALA B O 1
ATOM 4681 N N . ALA B 1 326 ? 16.997 -7.713 23.050 1.00 38.97 305 ALA B N 1
ATOM 4682 C CA . ALA B 1 326 ? 17.036 -8.559 21.840 1.00 38.25 305 ALA B CA 1
ATOM 4683 C C . ALA B 1 326 ? 18.359 -8.304 21.108 1.00 39.92 305 ALA B C 1
ATOM 4684 O O . ALA B 1 326 ? 19.024 -9.270 20.682 1.00 37.24 305 ALA B O 1
ATOM 4686 N N . LEU B 1 327 ? 18.767 -7.038 20.997 1.00 37.73 306 LEU B N 1
ATOM 4687 C CA . LEU B 1 327 ? 20.050 -6.688 20.335 1.00 43.03 306 LEU B CA 1
ATOM 4688 C C . LEU B 1 327 ? 21.231 -7.359 21.062 1.00 43.18 306 LEU B C 1
ATOM 4689 O O . LEU B 1 327 ? 22.117 -7.888 20.386 1.00 41.46 306 LEU B O 1
ATOM 4694 N N . LYS B 1 328 ? 21.220 -7.364 22.388 1.00 41.57 307 LYS B N 1
ATOM 4695 C CA . LYS B 1 328 ? 22.275 -7.989 23.216 1.00 46.24 307 LYS B CA 1
ATOM 4696 C C . LYS B 1 328 ? 22.375 -9.491 22.909 1.00 50.44 307 LYS B C 1
ATOM 4697 O O . LYS B 1 328 ? 23.499 -10.021 22.883 1.00 43.19 307 LYS B O 1
ATOM 4703 N N . ASP B 1 329 ? 21.237 -10.174 22.761 1.00 49.98 308 ASP B N 1
ATOM 4704 C CA . ASP B 1 329 ? 21.184 -11.628 22.444 1.00 47.96 308 ASP B CA 1
ATOM 4705 C C . ASP B 1 329 ? 21.859 -11.861 21.092 1.00 43.46 308 ASP B C 1
ATOM 4706 O O . ASP B 1 329 ? 22.584 -12.861 20.968 1.00 46.69 308 ASP B O 1
ATOM 4711 N N . ILE B 1 330 ? 21.620 -10.991 20.109 1.00 40.54 309 ILE B N 1
ATOM 4712 C CA . ILE B 1 330 ? 22.250 -11.122 18.766 1.00 41.12 309 ILE B CA 1
ATOM 4713 C C . ILE B 1 330 ? 23.768 -10.976 18.913 1.00 45.08 309 ILE B C 1
ATOM 4714 O O . ILE B 1 330 ? 24.490 -11.762 18.295 1.00 42.46 309 ILE B O 1
ATOM 4719 N N . ILE B 1 331 ? 24.229 -9.985 19.674 1.00 43.77 310 ILE B N 1
ATOM 4720 C CA . ILE B 1 331 ? 25.682 -9.680 19.837 1.00 46.59 310 ILE B CA 1
ATOM 4721 C C . ILE B 1 331 ? 26.352 -10.870 20.534 1.00 50.64 310 ILE B C 1
ATOM 4722 O O . ILE B 1 331 ? 27.406 -11.357 20.039 1.00 49.79 310 ILE B O 1
ATOM 4727 N N . VAL B 1 332 ? 25.740 -11.371 21.593 1.00 49.48 311 VAL B N 1
ATOM 4728 C CA . VAL B 1 332 ? 26.291 -12.517 22.356 1.00 53.35 311 VAL B CA 1
ATOM 4729 C C . VAL B 1 332 ? 26.396 -13.712 21.410 1.00 57.43 311 VAL B C 1
ATOM 4730 O O . VAL B 1 332 ? 27.472 -14.312 21.359 1.00 59.85 311 VAL B O 1
ATOM 4734 N N . GLU B 1 333 ? 25.351 -14.012 20.644 1.00 57.77 312 GLU B N 1
ATOM 4735 C CA . GLU B 1 333 ? 25.341 -15.187 19.727 1.00 61.52 312 GLU B CA 1
ATOM 4736 C C . GLU B 1 333 ? 26.355 -14.959 18.595 1.00 64.74 312 GLU B C 1
ATOM 4737 O O . GLU B 1 333 ? 26.965 -15.947 18.132 1.00 63.09 312 GLU B O 1
ATOM 4743 N N . ALA B 1 334 ? 26.533 -13.716 18.151 1.00 62.94 313 ALA B N 1
ATOM 4744 C CA . ALA B 1 334 ? 27.440 -13.369 17.033 1.00 67.72 313 ALA B CA 1
ATOM 4745 C C . ALA B 1 334 ? 28.895 -13.605 17.467 1.00 73.15 313 ALA B C 1
ATOM 4746 O O . ALA B 1 334 ? 29.688 -14.071 16.625 1.00 73.77 313 ALA B O 1
ATOM 4748 N N . GLU B 1 335 ? 29.207 -13.362 18.745 1.00 74.61 314 GLU B N 1
ATOM 4749 C CA . GLU B 1 335 ? 30.587 -13.432 19.307 1.00 78.12 314 GLU B CA 1
ATOM 4750 C C . GLU B 1 335 ? 30.886 -14.829 19.865 1.00 86.28 314 GLU B C 1
ATOM 4751 O O . GLU B 1 335 ? 32.081 -15.166 19.982 1.00 88.41 314 GLU B O 1
ATOM 4757 N N . GLY B 1 336 ? 29.857 -15.616 20.196 1.00 92.21 315 GLY B N 1
ATOM 4758 C CA . GLY B 1 336 ? 30.003 -17.056 20.492 1.00 92.97 315 GLY B CA 1
ATOM 4759 C C . GLY B 1 336 ? 30.456 -17.787 19.262 1.00 96.22 315 GLY B C 1
ATOM 4760 O O . GLY B 1 336 ? 31.444 -18.552 19.320 1.00 104.49 315 GLY B O 1
ATOM 4761 N N . ASP B 1 337 ? 29.730 -17.469 18.186 1.00 82.55 316 ASP B N 1
ATOM 4762 C CA . ASP B 1 337 ? 29.910 -18.153 16.887 1.00 81.39 316 ASP B CA 1
ATOM 4763 C C . ASP B 1 337 ? 31.317 -17.811 16.326 1.00 91.17 316 ASP B C 1
ATOM 4764 O O . ASP B 1 337 ? 31.715 -18.528 15.360 1.00 89.56 316 ASP B O 1
ATOM 4769 N N . ARG B 1 338 ? 32.104 -16.921 16.998 1.00 102.75 317 ARG B N 1
ATOM 4770 C CA . ARG B 1 338 ? 33.416 -16.353 16.538 1.00 105.99 317 ARG B CA 1
ATOM 4771 C C . ARG B 1 338 ? 34.371 -16.237 17.736 1.00 99.73 317 ARG B C 1
ATOM 4772 O O . ARG B 1 338 ? 35.144 -17.150 18.007 1.00 95.44 317 ARG B O 1
#

InterPro domains:
  IPR002168 Lipase, GDXG, putative histidine active site [PS01173] (83-99)
  IPR013094 Alpha/beta hydrolase fold-3 [PF07859] (83-286)
  IPR029058 Alpha/Beta hydrolase fold [G3DSA:3.40.50.1820] (2-303)
  IPR029058 Alpha/Beta hydrolase fold [SSF53474] (45-289)
  IPR050300 GDXG lipolytic enzyme [PTHR48081] (62-313)

Radius of gyration: 26.13 Å; Cα contacts (8 Å, |Δi|>4): 1377; chains: 2; bounding box: 59×89×52 Å

Nearest PDB structures (foldseek):
  7zr3-assembly1_B  TM=9.701E-01  e=8.396E-63  metagenome
  7cih-assembly4_D  TM=8.633E-01  e=6.313E-35  Erythrobacter longus
  7cip-assembly2_B  TM=8.629E-01  e=2.225E-34  Erythrobacter longus
  7w8n-assembly1_C  TM=8.623E-01  e=5.472E-34  Erythrobacter longus
  6kf1-assembly1_A  TM=8.610E-01  e=1.346E-33  Erythrobacter longus

Organism: NCBI:txid77133

Secondary structure (DSSP, 8-state):
-----HHHHHHHHHHHT----TT--SS---HHHHHHHHHHHSS------SEEEEEEE--BTB-EEEEEEESSSS--SEEEEEEE---SSS---TTTTHHHHHHHHHHHTS-EEEE-PPPTTTS-TTHHHHHHHHHHHHHHT--GGGT--EEEEEEEEETHHHHHHHHHHHHHHHS--SS-EEEEEEES----TTSPPPPGGGSTTHHHH-HHHHHHHHHHHHHHHHHS------S--TTPPPEEEEEETT-TTHHHHHHHHHHHHHTT--EEEEEETT--TTGGG-TTTSTTHHHHHHHHHHHHHHHHHHHHHHHHHH-/--SS-HHHHHHHHHHHHS---BTTB--HHHHHHHHHHHHHHSS------SEEEEEEEEEBTEEEEEEEEES-SS--SEEEEEEE---SSS--STTTTHHHHHHHHHHHTS-EEEE----TTTS-TTHHHHHHHHHHHHHHT--TTSSS-EEEEEEEEETHHHHHHHHHHHHHHHS--SS-EEEEEEES----TTSPPPPTTT-TTHHHH-HHHHHHHHHHHHHHHHH---PPP-S--TTPPPEEEEEETT-TTHHHHHHHHHHHHHTT--EEEEEETT--TTGGG-TTTSTTHHHHHHHHHHHHHHHHHHHHH--

Solvent-accessible surface area: 25925 Å² total; per-residue (Å²): 206,101,87,26,35,117,39,0,139,40,6,11,78,65,1,68,118,33,77,6,27,210,146,133,106,152,137,9,86,52,66,166,55,9,82,76,15,19,165,98,38,2,23,47,114,52,45,156,36,44,20,95,81,98,15,73,0,86,23,96,49,43,103,3,67,1,43,0,2,0,42,118,77,88,61,144,83,13,8,0,0,0,2,0,4,0,16,12,40,29,78,8,43,15,109,34,9,2,11,0,0,0,52,0,0,73,45,11,53,18,3,0,0,5,2,40,3,56,37,5,96,138,72,91,142,56,6,6,15,56,1,0,50,22,0,0,62,29,0,1,85,42,20,99,113,3,52,25,62,10,60,2,0,0,0,0,0,8,2,7,0,0,4,0,0,2,33,1,1,6,26,7,75,96,129,101,17,158,22,51,23,12,0,0,0,0,0,3,0,12,26,28,52,98,125,145,17,24,59,64,102,131,15,84,26,2,136,40,1,64,141,93,1,6,87,44,5,46,58,9,17,116,42,6,26,67,33,2,80,13,60,33,55,150,52,106,10,49,62,8,9,39,1,0,0,2,0,0,4,1,0,5,4,35,82,20,0,27,47,16,1,4,40,0,2,98,26,12,5,40,4,23,1,52,14,6,84,4,0,0,24,15,0,0,28,7,18,100,30,0,77,40,0,69,47,18,2,84,16,0,2,57,13,0,110,73,23,11,97,71,20,71,37,86,98,78,164,70,169,80,134,136,29,21,122,39,0,70,39,6,0,76,54,1,64,130,24,61,18,31,125,173,104,106,24,62,68,80,10,11,144,87,1,49,86,14,7,175,87,50,2,22,46,115,54,49,155,36,43,20,98,77,94,19,62,0,88,22,101,44,40,104,3,66,1,42,1,2,0,43,118,76,87,49,145,80,12,6,0,0,0,1,0,3,0,10,6,19,25,66,2,53,16,118,30,3,2,10,0,0,0,54,0,0,73,41,9,48,17,5,0,0,5,1,42,2,52,42,7,110,143,78,91,143,57,5,6,15,56,1,0,50,22,0,0,64,31,0,1,87,41,19,98,104,6,60,19,56,10,41,0,0,0,0,0,0,7,1,12,0,0,4,0,0,2,36,1,1,5,28,9,70,97,132,102,17,161,21,73,22,16,0,0,0,0,0,4,0,10,26,31,48,104,135,163,27,26,53,68,96,133,14,73,36,1,147,35,0,51,158,95,1,8,54,7,5,27,1,6,20,81,16,3,25,84,41,4,110,20,56,46,52,161,56,104,20,45,65,7,9,41,0,0,0,2,0,0,5,6,0,5,4,32,82,27,0,28,48,17,0,4,37,0,2,96,27,2,6,45,3,21,1,45,22,7,124,3,0,0,22,15,0,0,16,4,16,101,31,0,78,42,0,70,50,17,2,79,15,0,1,56,13,0,100,75,24,11,98,79,24,67,64,127,158

B-factor: mean 45.91, std 21.08, range [20.39, 174.58]

Foldseek 3Di:
DAAAPPLQVQVLVVQLPQFADVVHGPNHQDLVSLVVVLLPFAADDLDDALAWDWDWFQFPVGTWIKIKAANHVADDEEAEEEEFEFWFSHLDACSLCSSLQNVLRVLLRHMYIYTGWAWPPVDDPPRRLRRSLSVQLRVLVVDPVNNHHHQEYEYEYEACSLLSQVVSLVVCLVPNHNHYHAEYEYEQYNQALPDQQDQLVRQPSSVNCDNSNVVSRNNRSPSRSRIRPDHHPPDQCARGHAYEQEHEQAESSSVVSVVVQVSCVVNVRHYHYYYHRNHYGPRSRRCRSRVVSVVSVSVSSVVRSVSRVVSVVVVVVVD/DVLADPLQVVVLVVQLVQDADDPLAQDDVSLVVLQVVCLVFAADDLDDALAWDWDWFQFPVGTWIKIKTANHVADAAEAEEEEFEFWQSHLDACSLCSSLQNVLRVLLRHIYIYTGFAWPPVDDPPRRLRRSLSVQLRVQVVDVSPVHHHQEYEYEYEALRLLSQLSNLVVCLVPNRNHHHQEYEYEAYPQALPDQQDDCVRQPSSVSCDNRNSSSLSNSNVSRCRIRDDHHPPDQCASGHAYEQEHEQNESSSVVSVVVQVSCVVNVRHYHYYYHRNHYGPRSRRCRSRVVSVVVVSVSSVVRSVSRVVSVVVD

CATH classification: 3.40.50.1820

Sequence (634 aa):
ELFVRPDVRGFLDFLNNLPGPKMHELDAPTARQMYVAMKDVGDPPVGELGTLLDLSSIPGPGGDIPARLYDPRASREPGPAIVFFHGGGFVIGDLESHGSFTAEMMARVLDLPVIAVDYRLAPEFPWPAAPDDCEAAARWVANSPAELGRSVTSLVLCGDSAGGNLVIVTAAALRDQPAKVPVIAQLPFYPATDASKEEYPSYAEFAEGYLLTRDSMEWFMAAYKSEADHIRSSPLLGDLAGMPPAVVVTGGLDPIRDQGRAYAAALALAGVPVVFREAKGNIHGFITLRKAIPSSVGDVMMGAFAALKDIIVEAEGDRAMAQELFVRPDVRGFLDFLNNLPGPKMHELDAPTARQMYVAMKDVGDPPVGELGTLLDLSSIPGPGGDIPARLYDPRASREPGPAIVFFHGGGFVIGDLESHGSFTAEMMARVLDLPVIAVDYRLAPEFPWPAAPDDCEAAARWVANSPAELGRSVTSLVLCGDSAGGNLVIVTAAALRDQPAKVPVIAQLPFYPATDASKEYPSYAEFAEGYLLTRDSMEWFMAAYKSEADHIRSSPLLGDLAGMPPAVVVTGGLDPIRDQGRAYAAALALAGVPVVFREAKGNIHGFITLRKAIPSSVGDVMMGAFAALKDIIVEAEGDR